Protein 4AMB (pdb70)

Nearest PDB structures (foldseek):
  4amb-assembly1_A  TM=1.003E+00  e=4.875E-70  Streptomyces nogalater
  4an4-assembly1_B  TM=9.978E-01  e=2.464E-61  Streptomyces nogalater
  4amg-assembly1_B  TM=9.739E-01  e=2.600E-61  Streptomyces nogalater
  4amg-assembly1_A  TM=9.719E-01  e=2.105E-59  Streptomyces nogalater
  3oti-assembly1_A  TM=8.736E-01  e=2.078E-33  Micromonospora echinospora

GO terms:
  GO:0042802 identical protein binding (F, IPI)

Solvent-accessible surface area: 31107 Å² total; per-residue (Å²): 94,16,61,0,0,0,0,0,7,14,23,67,46,44,0,32,22,0,2,11,0,0,11,0,0,63,2,38,11,29,28,14,19,0,0,1,2,39,66,8,165,10,0,19,95,0,8,5,21,0,33,49,10,7,99,83,57,88,33,69,146,34,69,112,139,130,172,166,62,169,54,128,37,51,43,130,94,2,84,33,38,4,75,8,2,34,50,2,1,72,4,0,1,160,12,0,126,66,12,186,7,57,0,0,0,9,2,14,11,8,5,0,0,33,0,0,0,3,34,46,104,25,11,7,0,29,1,8,28,4,8,37,20,15,62,58,47,11,38,68,55,3,64,182,37,0,50,153,18,12,127,151,53,62,13,137,21,120,22,100,16,94,15,75,0,21,8,12,0,81,34,0,37,63,72,10,73,138,100,72,91,21,123,82,17,54,62,2,46,21,12,21,24,28,20,24,22,64,10,42,145,48,3,66,69,63,108,89,89,80,4,0,0,0,9,11,14,72,121,58,1,112,95,36,1,0,52,71,4,47,47,0,9,86,75,0,72,103,6,106,0,29,0,0,0,4,17,22,37,6,80,64,84,99,46,26,171,28,36,116,22,14,104,56,33,97,126,5,5,8,24,12,0,3,66,23,13,59,0,0,0,1,52,6,18,16,32,17,1,0,2,0,1,20,28,8,7,1,0,0,5,16,41,126,60,115,177,71,45,6,149,86,3,0,89,46,28,27,0,6,14,48,10,129,21,65,78,4,6,10,142,34,0,96,113,1,12,92,53,58,40,11,90,106,3,1,94,149,5,85,106,41,5,53,126,12,39,14,0,11,90,3,0,49,108,0,38,88,74,56,219,36,13,60,0,0,0,0,1,7,14,22,58,58,42,0,34,21,0,2,11,0,0,10,0,0,65,3,40,10,28,28,15,20,0,0,0,1,46,61,14,161,9,0,18,71,0,11,5,21,0,33,50,8,7,100,86,60,88,32,70,153,38,67,115,147,136,160,142,62,153,61,129,36,51,45,114,98,3,82,28,37,4,73,8,2,35,46,2,2,76,3,0,1,156,11,0,134,68,11,187,6,55,0,0,0,9,1,14,10,7,6,0,0,34,0,0,0,3,38,50,101,26,14,7,0,30,1,7,22,5,9,49,19,15,64,55,46,11,37,70,64,4,66,191,37,0,48,162,18,10,138,156,52,60,14,146,27,116,18,90,17,94,16,73,0,19,6,11,0,81,33,0,38,65,67,7,65,139,99,55,92,21,122,81,17,54,62,4,45,19,10,18,22,35,17,15,10,63,8,43,144,48,2,64,65,66,109,85,86,79,5,0,0,1,7,2,17,74,114,40,0,95,119,59,8,1,51,76,1,42,46,0,6,86,74,0,68,100,8,111,0,30,0,0,0,15,13,22,40,7,84,74,81,88,21,60,151,45,30,115,23,16,104,52,33,95,125,10,4,21,22,13,0,3,66,22,12,58,0,0,0,0,17,14,14,18,32,15,3,0,1,0,2,20,27,6,8,1,0,0,2,6,54,35,92,105,120,137,32,29,10,124,81,4,0,89,47,29,27,0,5,14,45,10,127,23,64,78,4,6,7,136,25,0,109,113,1,14,92,54,55,40,10,94,106,3,1,94,146,3,100,105,42,5,53,127,13,38,15,0,12,90,2,0,48,97,0,36,79,74,24,94

Structure (mmCIF, N/CA/C/O backbone):
data_4AMB
#
_entry.id   4AMB
#
_cell.length_a   64.911
_cell.length_b   170.955
_cell.length_c   69.427
_cell.angle_alpha   90.00
_cell.angle_beta   90.00
_cell.angle_gamma   90.00
#
_symmetry.space_group_name_H-M   'P 21 21 2'
#
loop_
_entity.id
_entity.type
_entity.pdbx_description
1 polymer SNOGD
2 non-polymer "DEOXYURIDINE-5'-DIPHOSPHATE"
3 water water
#
loop_
_atom_site.group_PDB
_atom_site.id
_atom_site.type_symbol
_atom_site.label_atom_id
_atom_site.label_alt_id
_atom_site.label_comp_id
_atom_site.label_asym_id
_atom_site.label_entity_id
_atom_site.label_seq_id
_atom_site.pdbx_PDB_ins_code
_atom_site.Cartn_x
_atom_site.Cartn_y
_atom_site.Cartn_z
_atom_site.occupancy
_atom_site.B_iso_or_equiv
_atom_site.auth_seq_id
_atom_site.auth_comp_id
_atom_site.auth_asym_id
_atom_site.auth_atom_id
_atom_site.pdbx_PDB_model_num
ATOM 1 N N . SER A 1 22 ? -41.325 6.035 -9.017 1.00 32.75 12 SER A N 1
ATOM 2 C CA . SER A 1 22 ? -40.476 6.978 -8.256 1.00 31.71 12 SER A CA 1
ATOM 3 C C . SER A 1 22 ? -40.838 6.954 -6.783 1.00 32.09 12 SER A C 1
ATOM 4 O O . SER A 1 22 ? -42.000 7.033 -6.414 1.00 31.69 12 SER A O 1
ATOM 7 N N . MET A 1 23 ? -39.814 6.849 -5.955 1.00 31.76 13 MET A N 1
ATOM 8 C CA . MET A 1 23 ? -39.958 7.051 -4.515 1.00 32.00 13 MET A CA 1
ATOM 9 C C . MET A 1 23 ? -40.176 8.539 -4.249 1.00 30.86 13 MET A C 1
ATOM 10 O O . MET A 1 23 ? -39.616 9.395 -4.931 1.00 30.89 13 MET A O 1
ATOM 15 N N . ARG A 1 24 ? -40.967 8.827 -3.232 1.00 29.03 14 ARG A N 1
ATOM 16 C CA . ARG A 1 24 ? -41.255 10.217 -2.840 1.00 27.86 14 ARG A CA 1
ATOM 17 C C . ARG A 1 24 ? -40.783 10.584 -1.445 1.00 27.28 14 ARG A C 1
ATOM 18 O O . ARG A 1 24 ? -41.186 10.000 -0.442 1.00 27.45 14 ARG A O 1
ATOM 26 N N . ALA A 1 25 ? -39.937 11.601 -1.424 1.00 25.67 15 ALA A N 1
ATOM 27 C CA . ALA A 1 25 ? -39.311 12.100 -0.199 1.00 24.11 15 ALA A CA 1
ATOM 28 C C . ALA A 1 25 ? -39.756 13.509 0.204 1.00 23.06 15 ALA A C 1
ATOM 29 O O . ALA A 1 25 ? -39.509 14.491 -0.476 1.00 21.79 15 ALA A O 1
ATOM 31 N N . LEU A 1 26 ? -40.411 13.570 1.351 1.00 23.13 16 LEU A N 1
ATOM 32 C CA . LEU A 1 26 ? -40.853 14.838 1.936 1.00 22.91 16 LEU A CA 1
ATOM 33 C C . LEU A 1 26 ? -39.853 15.341 2.983 1.00 22.58 16 LEU A C 1
ATOM 34 O O . LEU A 1 26 ? -39.661 14.743 4.032 1.00 22.57 16 LEU A O 1
ATOM 39 N N . PHE A 1 27 ? -39.239 16.463 2.647 1.00 21.99 17 PHE A N 1
ATOM 40 C CA . PHE A 1 27 ? -38.257 17.161 3.505 1.00 21.86 17 PHE A CA 1
ATOM 41 C C . PHE A 1 27 ? -38.898 18.224 4.390 1.00 22.08 17 PHE A C 1
ATOM 42 O O . PHE A 1 27 ? -39.213 19.332 3.952 1.00 21.62 17 PHE A O 1
ATOM 50 N N . ILE A 1 28 ? -39.053 17.885 5.654 1.00 22.46 18 ILE A N 1
ATOM 51 C CA . ILE A 1 28 ? -39.667 18.818 6.605 1.00 23.16 18 ILE A CA 1
ATOM 52 C C . ILE A 1 28 ? -38.617 19.446 7.515 1.00 23.13 18 ILE A C 1
ATOM 53 O O . ILE A 1 28 ? -38.170 18.857 8.485 1.00 23.72 18 ILE A O 1
ATOM 58 N N . THR A 1 29 ? -38.272 20.679 7.189 1.00 23.41 19 THR A N 1
ATOM 59 C CA . THR A 1 29 ? -37.148 21.370 7.828 1.00 23.61 19 THR A CA 1
ATOM 60 C C . THR A 1 29 ? -37.524 22.588 8.648 1.00 23.91 19 THR A C 1
ATOM 61 O O . THR A 1 29 ? -38.583 23.187 8.484 1.00 23.62 19 THR A O 1
ATOM 65 N N . SER A 1 30 ? -36.604 22.916 9.549 1.00 24.78 20 SER A N 1
ATOM 66 C CA . SER A 1 30 ? -36.626 24.179 10.327 1.00 24.89 20 SER A CA 1
ATOM 67 C C . SER A 1 30 ? -36.588 25.368 9.377 1.00 25.18 20 SER A C 1
ATOM 68 O O . SER A 1 30 ? -35.996 25.298 8.307 1.00 24.50 20 SER A O 1
ATOM 71 N N . PRO A 1 31 ? -37.206 26.481 9.772 1.00 26.18 21 PRO A N 1
ATOM 72 C CA . PRO A 1 31 ? -37.335 27.585 8.837 1.00 25.40 21 PRO A CA 1
ATOM 73 C C . PRO A 1 31 ? -36.031 28.255 8.528 1.00 24.37 21 PRO A C 1
ATOM 74 O O . PRO A 1 31 ? -35.947 29.007 7.571 1.00 24.61 21 PRO A O 1
ATOM 78 N N . GLY A 1 32 ? -35.044 27.999 9.374 1.00 23.65 22 GLY A N 1
ATOM 79 C CA . GLY A 1 32 ? -33.705 28.636 9.266 1.00 22.86 22 GLY A CA 1
ATOM 80 C C . GLY A 1 32 ? -32.752 28.151 8.187 1.00 22.00 22 GLY A C 1
ATOM 81 O O . GLY A 1 32 ? -32.479 26.969 8.043 1.00 21.39 22 GLY A O 1
ATOM 82 N N . LEU A 1 33 ? -32.227 29.125 7.458 1.00 21.88 23 LEU A N 1
ATOM 83 C CA . LEU A 1 33 ? -31.270 28.913 6.331 1.00 22.12 23 LEU A CA 1
ATOM 84 C C . LEU A 1 33 ? -30.246 27.797 6.572 1.00 22.18 23 LEU A C 1
ATOM 85 O O . LEU A 1 33 ? -30.025 26.936 5.723 1.00 22.56 23 LEU A O 1
ATOM 90 N N . SER A 1 34 ? -29.633 27.835 7.743 1.00 22.26 24 SER A N 1
ATOM 91 C CA . SER A 1 34 ? -28.483 26.944 8.079 1.00 22.51 24 SER A CA 1
ATOM 92 C C . SER A 1 34 ? -28.890 25.498 8.355 1.00 22.81 24 SER A C 1
ATOM 93 O O . SER A 1 34 ? -28.067 24.581 8.370 1.00 23.26 24 SER A O 1
ATOM 96 N N . HIS A 1 35 ? -30.170 25.326 8.617 1.00 22.93 25 HIS A N 1
ATOM 97 C CA . HIS A 1 35 ? -30.758 23.986 8.823 1.00 22.88 25 HIS A CA 1
ATOM 98 C C . HIS A 1 35 ? -31.177 23.398 7.513 1.00 22.15 25 HIS A C 1
ATOM 99 O O . HIS A 1 35 ? -31.211 22.178 7.334 1.00 21.99 25 HIS A O 1
ATOM 106 N N . ILE A 1 36 ? -31.507 24.290 6.590 1.00 21.64 26 ILE A N 1
ATOM 107 C CA . ILE A 1 36 ? -31.988 23.898 5.241 1.00 21.79 26 ILE A CA 1
ATOM 108 C C . ILE A 1 36 ? -30.827 23.448 4.349 1.00 21.49 26 ILE A C 1
ATOM 109 O O . ILE A 1 36 ? -30.825 22.352 3.797 1.00 20.78 26 ILE A O 1
ATOM 114 N N . LEU A 1 37 ? -29.854 24.342 4.234 1.00 21.47 27 LEU A N 1
ATOM 115 C CA . LEU A 1 37 ? -28.680 24.197 3.302 1.00 21.31 27 LEU A CA 1
ATOM 116 C C . LEU A 1 37 ? -28.032 22.795 3.282 1.00 21.31 27 LEU A C 1
ATOM 117 O O . LEU A 1 37 ? -27.833 22.225 2.215 1.00 20.46 27 LEU A O 1
ATOM 122 N N . PRO A 1 38 ? -27.696 22.239 4.456 1.00 21.30 28 PRO A N 1
ATOM 123 C CA . PRO A 1 38 ? -27.016 20.943 4.466 1.00 21.31 28 PRO A CA 1
ATOM 124 C C . PRO A 1 38 ? -27.897 19.754 4.141 1.00 20.92 28 PRO A C 1
ATOM 125 O O . PRO A 1 38 ? -27.427 18.621 4.123 1.00 20.68 28 PRO A O 1
ATOM 129 N N . THR A 1 39 ? -29.171 20.017 3.905 1.00 20.88 29 THR A N 1
ATOM 130 C CA . THR A 1 39 ? -30.102 18.947 3.463 1.00 20.23 29 THR A CA 1
ATOM 131 C C . THR A 1 39 ? -30.154 18.826 1.949 1.00 19.64 29 THR A C 1
ATOM 132 O O . THR A 1 39 ? -30.579 17.817 1.394 1.00 19.68 29 THR A O 1
ATOM 136 N N . VAL A 1 40 ? -29.705 19.878 1.297 1.00 19.62 30 VAL A N 1
ATOM 137 C CA . VAL A 1 40 ? -29.781 19.977 -0.180 1.00 19.50 30 VAL A CA 1
ATOM 138 C C . VAL A 1 40 ? -29.039 18.840 -0.917 1.00 19.36 30 VAL A C 1
ATOM 139 O O . VAL A 1 40 ? -29.633 18.183 -1.751 1.00 19.40 30 VAL A O 1
ATOM 143 N N . PRO A 1 41 ? -27.758 18.597 -0.611 1.00 19.69 31 PRO A N 1
ATOM 144 C CA . PRO A 1 41 ? -27.044 17.470 -1.198 1.00 20.25 31 PRO A CA 1
ATOM 145 C C . PRO A 1 41 ? -27.835 16.191 -1.266 1.00 20.46 31 PRO A C 1
ATOM 146 O O . PRO A 1 41 ? -27.905 15.579 -2.324 1.00 20.20 31 PRO A O 1
ATOM 150 N N . LEU A 1 42 ? -28.420 15.810 -0.134 1.00 20.40 32 LEU A N 1
ATOM 151 C CA . LEU A 1 42 ? -29.298 14.608 -0.064 1.00 20.32 32 LEU A CA 1
ATOM 152 C C . LEU A 1 42 ? -30.494 14.661 -1.026 1.00 20.35 32 LEU A C 1
ATOM 153 O O . LEU A 1 42 ? -30.801 13.701 -1.724 1.00 20.85 32 LEU A O 1
ATOM 158 N N . ALA A 1 43 ? -31.169 15.794 -1.021 1.00 20.57 33 ALA A N 1
ATOM 159 C CA . ALA A 1 43 ? -32.396 16.009 -1.842 1.00 20.82 33 ALA A CA 1
ATOM 160 C C . ALA A 1 43 ? -32.038 15.916 -3.313 1.00 20.59 33 ALA A C 1
ATOM 161 O O . ALA A 1 43 ? -32.660 15.241 -4.134 1.00 20.29 33 ALA A O 1
ATOM 163 N N . GLN A 1 44 ? -30.992 16.659 -3.591 1.00 20.90 34 GLN A N 1
ATOM 164 C CA . GLN A 1 44 ? -30.320 16.727 -4.902 1.00 20.93 34 GLN A CA 1
ATOM 165 C C . GLN A 1 44 ? -29.935 15.317 -5.374 1.00 21.01 34 GLN A C 1
ATOM 166 O O . GLN A 1 44 ? -30.137 14.926 -6.513 1.00 21.38 34 GLN A O 1
ATOM 172 N N . ALA A 1 45 ? -29.380 14.567 -4.443 1.00 21.33 35 ALA A N 1
ATOM 173 C CA . ALA A 1 45 ? -28.917 13.192 -4.686 1.00 21.20 35 ALA A CA 1
ATOM 174 C C . ALA A 1 45 ? -30.068 12.282 -5.092 1.00 21.45 35 ALA A C 1
ATOM 175 O O . ALA A 1 45 ? -29.960 11.484 -6.013 1.00 22.74 35 ALA A O 1
ATOM 177 N N . LEU A 1 46 ? -31.169 12.416 -4.378 1.00 21.52 36 LEU A N 1
ATOM 178 C CA . LEU A 1 46 ? -32.387 11.635 -4.647 1.00 21.55 36 LEU A CA 1
ATOM 179 C C . LEU A 1 46 ? -32.967 11.946 -6.021 1.00 22.53 36 LEU A C 1
ATOM 180 O O . LEU A 1 46 ? -33.324 11.048 -6.782 1.00 22.91 36 LEU A O 1
ATOM 185 N N . ARG A 1 47 ? -33.052 13.230 -6.336 1.00 22.98 37 ARG A N 1
ATOM 186 C CA . ARG A 1 47 ? -33.548 13.643 -7.654 1.00 23.79 37 ARG A CA 1
ATOM 187 C C . ARG A 1 47 ? -32.671 13.014 -8.746 1.00 23.80 37 ARG A C 1
ATOM 188 O O . ARG A 1 47 ? -33.149 12.564 -9.777 1.00 24.13 37 ARG A O 1
ATOM 196 N N . ALA A 1 48 ? -31.383 12.949 -8.459 1.00 23.99 38 ALA A N 1
ATOM 197 C CA . ALA A 1 48 ? -30.355 12.401 -9.374 1.00 24.09 38 ALA A CA 1
ATOM 198 C C . ALA A 1 48 ? -30.539 10.905 -9.653 1.00 24.34 38 ALA A C 1
ATOM 199 O O . ALA A 1 48 ? -30.249 10.404 -10.748 1.00 23.81 38 ALA A O 1
ATOM 201 N N . LEU A 1 49 ? -31.025 10.215 -8.633 1.00 24.43 39 LEU A N 1
ATOM 202 C CA . LEU A 1 49 ? -31.451 8.789 -8.740 1.00 25.74 39 LEU A CA 1
ATOM 203 C C . LEU A 1 49 ? -32.788 8.580 -9.477 1.00 25.88 39 LEU A C 1
ATOM 204 O O . LEU A 1 49 ? -33.241 7.452 -9.670 1.00 25.86 39 LEU A O 1
ATOM 209 N N . GLY A 1 50 ? -33.421 9.679 -9.851 1.00 25.31 40 GLY A N 1
ATOM 210 C CA . GLY A 1 50 ? -34.696 9.628 -10.609 1.00 26.55 40 GLY A CA 1
ATOM 211 C C . GLY A 1 50 ? -35.950 9.608 -9.746 1.00 26.75 40 GLY A C 1
ATOM 212 O O . GLY A 1 50 ? -37.059 9.345 -10.215 1.00 26.32 40 GLY A O 1
ATOM 213 N N . HIS A 1 51 ? -35.742 9.910 -8.475 1.00 27.26 41 HIS A N 1
ATOM 214 C CA . HIS A 1 51 ? -36.825 10.014 -7.497 1.00 27.55 41 HIS A CA 1
ATOM 215 C C . HIS A 1 51 ? -37.318 11.421 -7.294 1.00 27.35 41 HIS A C 1
ATOM 216 O O . HIS A 1 51 ? -36.838 12.380 -7.891 1.00 27.13 41 HIS A O 1
ATOM 223 N N . GLU A 1 52 ? -38.332 11.525 -6.454 1.00 27.31 42 GLU A N 1
ATOM 224 C CA . GLU A 1 52 ? -39.011 12.801 -6.224 1.00 26.85 42 GLU A CA 1
ATOM 225 C C . GLU A 1 52 ? -38.847 13.371 -4.845 1.00 25.52 42 GLU A C 1
ATOM 226 O O . GLU A 1 52 ? -39.046 12.725 -3.815 1.00 24.65 42 GLU A O 1
ATOM 232 N N . VAL A 1 53 ? -38.512 14.641 -4.888 1.00 24.28 43 VAL A N 1
ATOM 233 C CA . VAL A 1 53 ? -38.184 15.398 -3.702 1.00 23.11 43 VAL A CA 1
ATOM 234 C C . VAL A 1 53 ? -39.063 16.624 -3.633 1.00 22.47 43 VAL A C 1
ATOM 235 O O . VAL A 1 53 ? -39.226 17.362 -4.596 1.00 22.25 43 VAL A O 1
ATOM 239 N N . ARG A 1 54 ? -39.647 16.792 -2.466 1.00 22.02 44 ARG A N 1
ATOM 240 C CA . ARG A 1 54 ? -40.382 18.005 -2.126 1.00 21.97 44 ARG A CA 1
ATOM 241 C C . ARG A 1 54 ? -40.112 18.456 -0.701 1.00 21.16 44 ARG A C 1
ATOM 242 O O . ARG A 1 54 ? -40.087 17.667 0.227 1.00 20.59 44 ARG A O 1
ATOM 250 N N . TYR A 1 55 ? -39.953 19.758 -0.560 1.00 20.79 45 TYR A N 1
ATOM 251 C CA . TYR A 1 55 ? -39.765 20.380 0.755 1.00 20.83 45 TYR A CA 1
ATOM 252 C C . TYR A 1 55 ? -41.072 20.900 1.313 1.00 20.83 45 TYR A C 1
ATOM 253 O O . TYR A 1 55 ? -41.972 21.295 0.594 1.00 20.73 45 TYR A O 1
ATOM 262 N N . ALA A 1 56 ? -41.113 20.904 2.629 1.00 21.19 46 ALA A N 1
ATOM 263 C CA . ALA A 1 56 ? -42.259 21.385 3.413 1.00 21.39 46 ALA A CA 1
ATOM 264 C C . ALA A 1 56 ? -41.767 22.171 4.613 1.00 22.53 46 ALA A C 1
ATOM 265 O O . ALA A 1 56 ? -41.477 21.614 5.682 1.00 23.70 46 ALA A O 1
ATOM 267 N N . THR A 1 57 ? -41.666 23.479 4.417 1.00 22.97 47 THR A N 1
ATOM 268 C CA . THR A 1 57 ? -41.060 24.372 5.420 1.00 23.09 47 THR A CA 1
ATOM 269 C C . THR A 1 57 ? -41.576 25.796 5.317 1.00 23.67 47 THR A C 1
ATOM 270 O O . THR A 1 57 ? -42.556 26.083 4.638 1.00 23.63 47 THR A O 1
ATOM 274 N N . GLY A 1 58 ? -40.908 26.674 6.040 1.00 24.15 48 GLY A N 1
ATOM 275 C CA . GLY A 1 58 ? -41.209 28.103 6.005 1.00 24.40 48 GLY A CA 1
ATOM 276 C C . GLY A 1 58 ? -39.954 28.926 6.187 1.00 24.99 48 GLY A C 1
ATOM 277 O O . GLY A 1 58 ? -38.840 28.419 6.079 1.00 24.97 48 GLY A O 1
ATOM 278 N N . GLY A 1 59 ? -40.144 30.208 6.462 1.00 25.12 49 GLY A N 1
ATOM 279 C CA . GLY A 1 59 ? -39.021 31.118 6.734 1.00 24.95 49 GLY A CA 1
ATOM 280 C C . GLY A 1 59 ? -38.059 31.308 5.575 1.00 24.18 49 GLY A C 1
ATOM 281 O O . GLY A 1 59 ? -38.322 32.061 4.646 1.00 24.70 49 GLY A O 1
ATOM 282 N N . ASP A 1 60 ? -36.942 30.597 5.626 1.00 23.50 50 ASP A N 1
ATOM 283 C CA . ASP A 1 60 ? -35.865 30.767 4.609 1.00 23.20 50 ASP A CA 1
ATOM 284 C C . ASP A 1 60 ? -36.017 29.776 3.455 1.00 22.91 50 ASP A C 1
ATOM 285 O O . ASP A 1 60 ? -35.065 29.326 2.811 1.00 23.11 50 ASP A O 1
ATOM 290 N N . ILE A 1 61 ? -37.280 29.510 3.203 1.00 22.74 51 ILE A N 1
ATOM 291 C CA . ILE A 1 61 ? -37.773 28.516 2.229 1.00 22.22 51 ILE A CA 1
ATOM 292 C C . ILE A 1 61 ? -37.251 28.734 0.818 1.00 21.77 51 ILE A C 1
ATOM 293 O O . ILE A 1 61 ? -37.031 27.796 0.072 1.00 21.81 51 ILE A O 1
ATOM 298 N N . ARG A 1 62 ? -37.062 29.995 0.478 1.00 21.99 52 ARG A N 1
ATOM 299 C CA . ARG A 1 62 ? -36.647 30.412 -0.871 1.00 21.51 52 ARG A CA 1
ATOM 300 C C . ARG A 1 62 ? -35.307 29.828 -1.269 1.00 21.86 52 ARG A C 1
ATOM 301 O O . ARG A 1 62 ? -34.966 29.757 -2.452 1.00 21.95 52 ARG A O 1
ATOM 309 N N . ALA A 1 63 ? -34.539 29.456 -0.252 1.00 21.90 53 ALA A N 1
ATOM 310 C CA . ALA A 1 63 ? -33.215 28.810 -0.437 1.00 21.29 53 ALA A CA 1
ATOM 311 C C . ALA A 1 63 ? -33.365 27.446 -1.098 1.00 21.11 53 ALA A C 1
ATOM 312 O O . ALA A 1 63 ? -32.463 26.960 -1.788 1.00 21.73 53 ALA A O 1
ATOM 314 N N . VAL A 1 64 ? -34.516 26.837 -0.860 1.00 20.31 54 VAL A N 1
ATOM 315 C CA . VAL A 1 64 ? -34.849 25.538 -1.470 1.00 20.17 54 VAL A CA 1
ATOM 316 C C . VAL A 1 64 ? -35.025 25.733 -2.968 1.00 19.95 54 VAL A C 1
ATOM 317 O O . VAL A 1 64 ? -34.526 24.965 -3.789 1.00 19.49 54 VAL A O 1
ATOM 321 N N . ALA A 1 65 ? -35.773 26.774 -3.301 1.00 20.28 55 ALA A N 1
ATOM 322 C CA . ALA A 1 65 ? -36.065 27.130 -4.715 1.00 20.20 55 ALA A CA 1
ATOM 323 C C . ALA A 1 65 ? -34.785 27.473 -5.471 1.00 20.26 55 ALA A C 1
ATOM 324 O O . ALA A 1 65 ? -34.612 27.127 -6.645 1.00 19.80 55 ALA A O 1
ATOM 326 N N . GLU A 1 66 ? -33.879 28.128 -4.755 1.00 20.29 56 GLU A N 1
ATOM 327 C CA . GLU A 1 66 ? -32.604 28.607 -5.341 1.00 20.49 56 GLU A CA 1
ATOM 328 C C . GLU A 1 66 ? -31.597 27.475 -5.516 1.00 19.75 56 GLU A C 1
ATOM 329 O O . GLU A 1 66 ? -30.528 27.655 -6.084 1.00 19.44 56 GLU A O 1
ATOM 335 N N . ALA A 1 67 ? -31.978 26.312 -5.017 1.00 19.42 57 ALA A N 1
ATOM 336 C CA . ALA A 1 67 ? -31.166 25.085 -5.093 1.00 19.21 57 ALA A CA 1
ATOM 337 C C . ALA A 1 67 ? -31.645 24.135 -6.164 1.00 19.26 57 ALA A C 1
ATOM 338 O O . ALA A 1 67 ? -31.227 22.967 -6.219 1.00 19.05 57 ALA A O 1
ATOM 340 N N . GLY A 1 68 ? -32.573 24.640 -6.971 1.00 19.61 58 GLY A N 1
ATOM 341 C CA . GLY A 1 68 ? -33.223 23.857 -8.051 1.00 19.57 58 GLY A CA 1
ATOM 342 C C . GLY A 1 68 ? -34.289 22.857 -7.612 1.00 19.35 58 GLY A C 1
ATOM 343 O O . GLY A 1 68 ? -34.669 21.963 -8.360 1.00 19.43 58 GLY A O 1
ATOM 344 N N . LEU A 1 69 ? -34.766 23.023 -6.391 1.00 19.35 59 LEU A N 1
ATOM 345 C CA . LEU A 1 69 ? -35.803 22.126 -5.822 1.00 19.94 59 LEU A CA 1
ATOM 346 C C . LEU A 1 69 ? -37.146 22.817 -5.570 1.00 20.17 59 LEU A C 1
ATOM 347 O O . LEU A 1 69 ? -37.273 24.048 -5.622 1.00 19.43 59 LEU A O 1
ATOM 352 N N . CYS A 1 70 ? -38.135 21.982 -5.269 1.00 20.53 60 CYS A N 1
ATOM 353 C CA . CYS A 1 70 ? -39.518 22.451 -4.993 1.00 20.65 60 CYS A CA 1
ATOM 354 C C . CYS A 1 70 ? -39.945 22.389 -3.541 1.00 20.50 60 CYS A C 1
ATOM 355 O O . CYS A 1 70 ? -39.745 21.403 -2.834 1.00 20.12 60 CYS A O 1
ATOM 358 N N . ALA A 1 71 ? -40.580 23.473 -3.141 1.00 20.48 61 ALA A N 1
ATOM 359 C CA . ALA A 1 71 ? -41.006 23.662 -1.757 1.00 20.91 61 ALA A CA 1
ATOM 360 C C . ALA A 1 71 ? -42.431 24.152 -1.588 1.00 20.67 61 ALA A C 1
ATOM 361 O O . ALA A 1 71 ? -42.928 24.959 -2.357 1.00 20.73 61 ALA A O 1
ATOM 363 N N . VAL A 1 72 ? -43.055 23.671 -0.526 1.00 21.14 62 VAL A N 1
ATOM 364 C CA . VAL A 1 72 ? -44.365 24.179 -0.096 1.00 21.71 62 VAL A CA 1
ATOM 365 C C . VAL A 1 72 ? -44.271 24.960 1.218 1.00 22.05 62 VAL A C 1
ATOM 366 O O . VAL A 1 72 ? -43.816 24.443 2.238 1.00 22.28 62 VAL A O 1
ATOM 370 N N . ASP A 1 73 ? -44.724 26.209 1.166 1.00 22.45 63 ASP A N 1
ATOM 371 C CA . ASP A 1 73 ? -44.788 27.083 2.365 1.00 23.34 63 ASP A CA 1
ATOM 372 C C . ASP A 1 73 ? -45.894 26.613 3.318 1.00 23.94 63 ASP A C 1
ATOM 373 O O . ASP A 1 73 ? -47.087 26.815 3.065 1.00 23.77 63 ASP A O 1
ATOM 378 N N . VAL A 1 74 ? -45.469 26.008 4.422 1.00 23.95 64 VAL A N 1
ATOM 379 C CA . VAL A 1 74 ? -46.410 25.446 5.435 1.00 24.77 64 VAL A CA 1
ATOM 380 C C . VAL A 1 74 ? -46.868 26.471 6.480 1.00 25.35 64 VAL A C 1
ATOM 381 O O . VAL A 1 74 ? -47.695 26.173 7.344 1.00 25.76 64 VAL A O 1
ATOM 385 N N . SER A 1 75 ? -46.330 27.675 6.386 1.00 24.97 65 SER A N 1
ATOM 386 C CA . SER A 1 75 ? -46.625 28.731 7.372 1.00 25.48 65 SER A CA 1
ATOM 387 C C . SER A 1 75 ? -46.588 30.160 6.828 1.00 26.01 65 SER A C 1
ATOM 388 O O . SER A 1 75 ? -45.862 31.016 7.341 1.00 26.12 65 SER A O 1
ATOM 391 N N . PRO A 1 76 ? -47.410 30.441 5.819 1.00 26.76 66 PRO A N 1
ATOM 392 C CA . PRO A 1 76 ? -47.325 31.729 5.164 1.00 27.65 66 PRO A CA 1
ATOM 393 C C . PRO A 1 76 ? -47.818 32.851 6.041 1.00 28.38 66 PRO A C 1
ATOM 394 O O . PRO A 1 76 ? -48.853 32.753 6.685 1.00 28.79 66 PRO A O 1
ATOM 398 N N . GLY A 1 77 ? -47.024 33.901 6.061 1.00 29.70 67 GLY A N 1
ATOM 399 C CA . GLY A 1 77 ? -47.338 35.136 6.798 1.00 30.83 67 GLY A CA 1
ATOM 400 C C . GLY A 1 77 ? -46.802 35.136 8.214 1.00 32.53 67 GLY A C 1
ATOM 401 O O . GLY A 1 77 ? -46.640 36.190 8.848 1.00 33.92 67 GLY A O 1
ATOM 402 N N . VAL A 1 78 ? -46.518 33.938 8.699 1.00 32.95 68 VAL A N 1
ATOM 403 C CA . VAL A 1 78 ? -46.066 33.759 10.091 1.00 33.87 68 VAL A CA 1
ATOM 404 C C . VAL A 1 78 ? -44.754 34.494 10.379 1.00 35.18 68 VAL A C 1
ATOM 405 O O . VAL A 1 78 ? -43.764 34.352 9.667 1.00 34.38 68 VAL A O 1
ATOM 409 N N . ASN A 1 79 ? -44.803 35.303 11.431 1.00 38.69 69 ASN A N 1
ATOM 410 C CA . ASN A 1 79 ? -43.624 36.053 11.949 1.00 41.69 69 ASN A CA 1
ATOM 411 C C . ASN A 1 79 ? -42.861 35.244 12.987 1.00 42.41 69 ASN A C 1
ATOM 412 O O . ASN A 1 79 ? -43.241 35.176 14.165 1.00 44.43 69 ASN A O 1
ATOM 417 N N . TYR A 1 80 ? -41.762 34.667 12.522 1.00 41.66 70 TYR A N 1
ATOM 418 C CA . TYR A 1 80 ? -40.983 33.680 13.310 1.00 41.41 70 TYR A CA 1
ATOM 419 C C . TYR A 1 80 ? -40.292 34.272 14.522 1.00 43.68 70 TYR A C 1
ATOM 420 O O . TYR A 1 80 ? -40.191 33.647 15.569 1.00 44.60 70 TYR A O 1
ATOM 429 N N . ALA A 1 81 ? -39.828 35.496 14.345 1.00 46.42 71 ALA A N 1
ATOM 430 C CA . ALA A 1 81 ? -39.065 36.229 15.382 1.00 48.15 71 ALA A CA 1
ATOM 431 C C . ALA A 1 81 ? -39.848 36.320 16.681 1.00 50.11 71 ALA A C 1
ATOM 432 O O . ALA A 1 81 ? -39.329 36.132 17.781 1.00 51.52 71 ALA A O 1
ATOM 434 N N . LYS A 1 82 ? -41.119 36.631 16.505 1.00 49.84 72 LYS A N 1
ATOM 435 C CA . LYS A 1 82 ? -42.071 36.793 17.622 1.00 50.59 72 LYS A CA 1
ATOM 436 C C . LYS A 1 82 ? -42.308 35.450 18.277 1.00 51.33 72 LYS A C 1
ATOM 437 O O . LYS A 1 82 ? -42.529 35.325 19.481 1.00 52.42 72 LYS A O 1
ATOM 443 N N . LEU A 1 83 ? -42.274 34.450 17.420 1.00 50.64 73 LEU A N 1
ATOM 444 C CA . LEU A 1 83 ? -42.487 33.049 17.807 1.00 49.67 73 LEU A CA 1
ATOM 445 C C . LEU A 1 83 ? -41.369 32.470 18.652 1.00 52.01 73 LEU A C 1
ATOM 446 O O . LEU A 1 83 ? -41.620 31.745 19.611 1.00 53.40 73 LEU A O 1
ATOM 451 N N . PHE A 1 84 ? -40.137 32.767 18.252 1.00 52.54 74 PHE A N 1
ATOM 452 C CA . PHE A 1 84 ? -38.917 32.278 18.971 1.00 52.26 74 PHE A CA 1
ATOM 453 C C . PHE A 1 84 ? -38.826 32.892 20.360 1.00 53.85 74 PHE A C 1
ATOM 454 O O . PHE A 1 84 ? -38.610 32.207 21.359 1.00 54.08 74 PHE A O 1
ATOM 462 N N . VAL A 1 85 ? -38.975 34.206 20.378 1.00 55.69 75 VAL A N 1
ATOM 463 C CA . VAL A 1 85 ? -38.996 35.002 21.623 1.00 56.30 75 VAL A CA 1
ATOM 464 C C . VAL A 1 85 ? -40.399 35.605 21.833 1.00 58.09 75 VAL A C 1
ATOM 465 O O . VAL A 1 85 ? -40.830 36.420 21.020 1.00 58.84 75 VAL A O 1
ATOM 469 N N . PRO A 1 86 ? -41.120 35.223 22.912 1.00 58.93 76 PRO A N 1
ATOM 470 C CA . PRO A 1 86 ? -42.471 35.740 22.981 1.00 59.20 76 PRO A CA 1
ATOM 471 C C . PRO A 1 86 ? -42.551 36.977 23.865 1.00 59.98 76 PRO A C 1
ATOM 472 O O . PRO A 1 86 ? -42.002 38.019 23.511 1.00 62.11 76 PRO A O 1
ATOM 476 N N . PRO A 1 94 ? -33.899 34.065 37.610 1.00 76.16 84 PRO A N 1
ATOM 477 C CA . PRO A 1 94 ? -33.236 32.860 37.143 1.00 74.90 84 PRO A CA 1
ATOM 478 C C . PRO A 1 94 ? -32.377 32.207 38.216 1.00 75.00 84 PRO A C 1
ATOM 479 O O . PRO A 1 94 ? -32.103 31.007 38.174 1.00 72.55 84 PRO A O 1
ATOM 483 N N . MET A 1 95 ? -31.944 33.021 39.163 1.00 74.38 85 MET A N 1
ATOM 484 C CA . MET A 1 95 ? -31.213 32.529 40.341 1.00 72.49 85 MET A CA 1
ATOM 485 C C . MET A 1 95 ? -32.033 31.461 41.042 1.00 72.02 85 MET A C 1
ATOM 486 O O . MET A 1 95 ? -31.515 30.527 41.643 1.00 71.38 85 MET A O 1
ATOM 491 N N . HIS A 1 96 ? -33.333 31.621 40.946 1.00 73.47 86 HIS A N 1
ATOM 492 C CA . HIS A 1 96 ? -34.268 30.761 41.687 1.00 75.86 86 HIS A CA 1
ATOM 493 C C . HIS A 1 96 ? -35.036 29.820 40.809 1.00 76.26 86 HIS A C 1
ATOM 494 O O . HIS A 1 96 ? -35.528 28.778 41.256 1.00 74.21 86 HIS A O 1
ATOM 501 N N . SER A 1 97 ? -35.108 30.200 39.544 1.00 77.24 87 SER A N 1
ATOM 502 C CA . SER A 1 97 ? -35.936 29.512 38.556 1.00 78.30 87 SER A CA 1
ATOM 503 C C . SER A 1 97 ? -35.446 28.109 38.195 1.00 79.23 87 SER A C 1
ATOM 504 O O . SER A 1 97 ? -34.271 27.866 37.940 1.00 77.52 87 SER A O 1
ATOM 507 N N . GLU A 1 98 ? -36.392 27.184 38.201 1.00 80.19 88 GLU A N 1
ATOM 508 C CA . GLU A 1 98 ? -36.134 25.815 37.739 1.00 79.89 88 GLU A CA 1
ATOM 509 C C . GLU A 1 98 ? -36.278 25.802 36.224 1.00 80.81 88 GLU A C 1
ATOM 510 O O . GLU A 1 98 ? -36.600 26.821 35.598 1.00 79.91 88 GLU A O 1
ATOM 516 N N . GLY A 1 99 ? -36.039 24.628 35.655 1.00 80.59 89 GLY A N 1
ATOM 517 C CA . GLY A 1 99 ? -36.206 24.400 34.209 1.00 78.02 89 GLY A CA 1
ATOM 518 C C . GLY A 1 99 ? -35.294 25.245 33.350 1.00 75.35 89 GLY A C 1
ATOM 519 O O . GLY A 1 99 ? -35.637 25.603 32.223 1.00 71.91 89 GLY A O 1
ATOM 520 N N . LEU A 1 100 ? -34.135 25.562 33.918 1.00 75.44 90 LEU A N 1
ATOM 521 C CA . LEU A 1 100 ? -33.021 26.189 33.179 1.00 73.54 90 LEU A CA 1
ATOM 522 C C . LEU A 1 100 ? -32.198 25.087 32.510 1.00 70.26 90 LEU A C 1
ATOM 523 O O . LEU A 1 100 ? -31.045 24.803 32.861 1.00 71.95 90 LEU A O 1
ATOM 528 N N . GLY A 1 101 ? -32.842 24.478 31.528 1.00 65.48 91 GLY A N 1
ATOM 529 C CA . GLY A 1 101 ? -32.312 23.301 30.825 1.00 62.20 91 GLY A CA 1
ATOM 530 C C . GLY A 1 101 ? -32.772 23.106 29.395 1.00 58.31 91 GLY A C 1
ATOM 531 O O . GLY A 1 101 ? -33.212 24.037 28.729 1.00 56.45 91 GLY A O 1
ATOM 532 N N . GLU A 1 102 ? -32.649 21.867 28.934 1.00 56.98 92 GLU A N 1
ATOM 533 C CA . GLU A 1 102 ? -33.089 21.478 27.571 1.00 55.96 92 GLU A CA 1
ATOM 534 C C . GLU A 1 102 ? -34.575 21.760 27.388 1.00 52.95 92 GLU A C 1
ATOM 535 O O . GLU A 1 102 ? -35.033 22.133 26.310 1.00 52.03 92 GLU A O 1
ATOM 541 N N . GLY A 1 103 ? -35.308 21.588 28.477 1.00 50.22 93 GLY A N 1
ATOM 542 C CA . GLY A 1 103 ? -36.766 21.802 28.509 1.00 48.44 93 GLY A CA 1
ATOM 543 C C . GLY A 1 103 ? -37.222 23.156 27.992 1.00 47.33 93 GLY A C 1
ATOM 544 O O . GLY A 1 103 ? -38.295 23.291 27.412 1.00 48.68 93 GLY A O 1
ATOM 545 N N . PHE A 1 104 ? -36.395 24.158 28.232 1.00 45.78 94 PHE A N 1
ATOM 546 C CA . PHE A 1 104 ? -36.685 25.549 27.811 1.00 45.41 94 PHE A CA 1
ATOM 547 C C . PHE A 1 104 ? -36.645 25.657 26.284 1.00 44.70 94 PHE A C 1
ATOM 548 O O . PHE A 1 104 ? -37.525 26.225 25.634 1.00 43.55 94 PHE A O 1
ATOM 556 N N . PHE A 1 105 ? -35.584 25.084 25.745 1.00 44.25 95 PHE A N 1
ATOM 557 C CA . PHE A 1 105 ? -35.327 25.054 24.285 1.00 43.07 95 PHE A CA 1
ATOM 558 C C . PHE A 1 105 ? -36.255 24.097 23.522 1.00 41.98 95 PHE A C 1
ATOM 559 O O . PHE A 1 105 ? -36.664 24.364 22.398 1.00 39.17 95 PHE A O 1
ATOM 567 N N . ALA A 1 106 ? -36.583 22.986 24.164 1.00 42.62 96 ALA A N 1
ATOM 568 C CA . ALA A 1 106 ? -37.544 22.008 23.612 1.00 41.97 96 ALA A CA 1
ATOM 569 C C . ALA A 1 106 ? -38.890 22.683 23.430 1.00 41.52 96 ALA A C 1
ATOM 570 O O . ALA A 1 106 ? -39.532 22.582 22.392 1.00 41.73 96 ALA A O 1
ATOM 572 N N . GLU A 1 107 ? -39.285 23.389 24.475 1.00 41.54 97 GLU A N 1
ATOM 573 C CA . GLU A 1 107 ? -40.538 24.171 24.489 1.00 41.98 97 GLU A CA 1
ATOM 574 C C . GLU A 1 107 ? -40.556 25.205 23.366 1.00 40.94 97 GLU A C 1
ATOM 575 O O . GLU A 1 107 ? -41.539 25.382 22.651 1.00 39.44 97 GLU A O 1
ATOM 581 N N . MET A 1 108 ? -39.432 25.888 23.256 1.00 41.45 98 MET A N 1
ATOM 582 C CA . MET A 1 108 ? -39.213 26.957 22.239 1.00 41.37 98 MET A CA 1
ATOM 583 C C . MET A 1 108 ? -39.318 26.413 20.804 1.00 39.79 98 MET A C 1
ATOM 584 O O . MET A 1 108 ? -39.946 27.006 19.928 1.00 38.06 98 MET A O 1
ATOM 589 N N . PHE A 1 109 ? -38.688 25.266 20.603 1.00 38.76 99 PHE A N 1
ATOM 590 C CA . PHE A 1 109 ? -38.657 24.569 19.284 1.00 37.68 99 PHE A CA 1
ATOM 591 C C . PHE A 1 109 ? -40.017 23.970 18.920 1.00 37.29 99 PHE A C 1
ATOM 592 O O . PHE A 1 109 ? -40.355 23.790 17.750 1.00 37.78 99 PHE A O 1
ATOM 600 N N . ALA A 1 110 ? -40.772 23.652 19.958 1.00 36.57 100 ALA A N 1
ATOM 601 C CA . ALA A 1 110 ? -42.143 23.116 19.835 1.00 35.83 100 ALA A CA 1
ATOM 602 C C . ALA A 1 110 ? -43.115 24.174 19.324 1.00 35.22 100 ALA A C 1
ATOM 603 O O . ALA A 1 110 ? -43.965 23.912 18.487 1.00 34.62 100 ALA A O 1
ATOM 605 N N . ARG A 1 111 ? -42.958 25.376 19.853 1.00 36.69 101 ARG A N 1
ATOM 606 C CA . ARG A 1 111 ? -43.784 26.558 19.461 1.00 37.29 101 ARG A CA 1
ATOM 607 C C . ARG A 1 111 ? -43.540 26.919 18.001 1.00 36.39 101 ARG A C 1
ATOM 608 O O . ARG A 1 111 ? -44.432 27.350 17.276 1.00 35.08 101 ARG A O 1
ATOM 616 N N . VAL A 1 112 ? -42.285 26.767 17.611 1.00 35.96 102 VAL A N 1
ATOM 617 C CA . VAL A 1 112 ? -41.832 27.105 16.251 1.00 34.74 102 VAL A CA 1
ATOM 618 C C . VAL A 1 112 ? -42.271 26.011 15.274 1.00 33.64 102 VAL A C 1
ATOM 619 O O . VAL A 1 112 ? -42.673 26.284 14.144 1.00 34.08 102 VAL A O 1
ATOM 623 N N . SER A 1 113 ? -42.178 24.771 15.729 1.00 31.67 103 SER A N 1
ATOM 624 C CA . SER A 1 113 ? -42.616 23.614 14.923 1.00 31.62 103 SER A CA 1
ATOM 625 C C . SER A 1 113 ? -44.132 23.625 14.739 1.00 31.75 103 SER A C 1
ATOM 626 O O . SER A 1 113 ? -44.662 23.317 13.673 1.00 31.73 103 SER A O 1
ATOM 629 N N . ALA A 1 114 ? -44.803 23.987 15.822 1.00 32.21 104 ALA A N 1
ATOM 630 C CA . ALA A 1 114 ? -46.287 23.998 15.922 1.00 31.78 104 ALA A CA 1
ATOM 631 C C . ALA A 1 114 ? -46.953 24.594 14.688 1.00 30.79 104 ALA A C 1
ATOM 632 O O . ALA A 1 114 ? -47.871 24.008 14.107 1.00 30.25 104 ALA A O 1
ATOM 634 N N . VAL A 1 115 ? -46.433 25.750 14.293 1.00 29.83 105 VAL A N 1
ATOM 635 C CA . VAL A 1 115 ? -46.951 26.534 13.140 1.00 29.55 105 VAL A CA 1
ATOM 636 C C . VAL A 1 115 ? -46.696 25.906 11.758 1.00 29.10 105 VAL A C 1
ATOM 637 O O . VAL A 1 115 ? -47.108 26.445 10.738 1.00 28.04 105 VAL A O 1
ATOM 641 N N . ALA A 1 116 ? -46.018 24.767 11.750 1.00 28.73 106 ALA A N 1
ATOM 642 C CA . ALA A 1 116 ? -45.750 23.989 10.518 1.00 28.39 106 ALA A CA 1
ATOM 643 C C . ALA A 1 116 ? -46.600 22.710 10.404 1.00 28.81 106 ALA A C 1
ATOM 644 O O . ALA A 1 116 ? -46.753 22.125 9.328 1.00 27.82 106 ALA A O 1
ATOM 646 N N . VAL A 1 117 ? -47.157 22.296 11.529 1.00 29.14 107 VAL A N 1
ATOM 647 C CA . VAL A 1 117 ? -47.814 20.970 11.633 1.00 30.08 107 VAL A CA 1
ATOM 648 C C . VAL A 1 117 ? -48.942 20.755 10.611 1.00 30.11 107 VAL A C 1
ATOM 649 O O . VAL A 1 117 ? -48.919 19.821 9.801 1.00 29.34 107 VAL A O 1
ATOM 653 N N . ASP A 1 118 ? -49.916 21.652 10.668 1.00 30.13 108 ASP A N 1
ATOM 654 C CA . ASP A 1 118 ? -51.123 21.584 9.803 1.00 30.33 108 ASP A CA 1
ATOM 655 C C . ASP A 1 118 ? -50.736 21.523 8.328 1.00 29.48 108 ASP A C 1
ATOM 656 O O . ASP A 1 118 ? -51.325 20.801 7.525 1.00 29.53 108 ASP A O 1
ATOM 661 N N . GLY A 1 119 ? -49.737 22.320 7.998 1.00 28.82 109 GLY A N 1
ATOM 662 C CA . GLY A 1 119 ? -49.275 22.485 6.608 1.00 28.51 109 GLY A CA 1
ATOM 663 C C . GLY A 1 119 ? -48.569 21.236 6.115 1.00 27.83 109 GLY A C 1
ATOM 664 O O . GLY A 1 119 ? -48.854 20.690 5.047 1.00 27.30 109 GLY A O 1
ATOM 665 N N . ALA A 1 120 ? -47.656 20.786 6.957 1.00 27.32 110 ALA A N 1
ATOM 666 C CA . ALA A 1 120 ? -46.863 19.579 6.718 1.00 27.13 110 ALA A CA 1
ATOM 667 C C . ALA A 1 120 ? -47.773 18.395 6.471 1.00 26.79 110 ALA A C 1
ATOM 668 O O . ALA A 1 120 ? -47.504 17.558 5.623 1.00 26.79 110 ALA A O 1
ATOM 670 N N . LEU A 1 121 ? -48.857 18.358 7.234 1.00 27.58 111 LEU A N 1
ATOM 671 C CA . LEU A 1 121 ? -49.827 17.227 7.199 1.00 27.57 111 LEU A CA 1
ATOM 672 C C . LEU A 1 121 ? -50.659 17.195 5.924 1.00 27.61 111 LEU A C 1
ATOM 673 O O . LEU A 1 121 ? -50.840 16.145 5.307 1.00 27.68 111 LEU A O 1
ATOM 6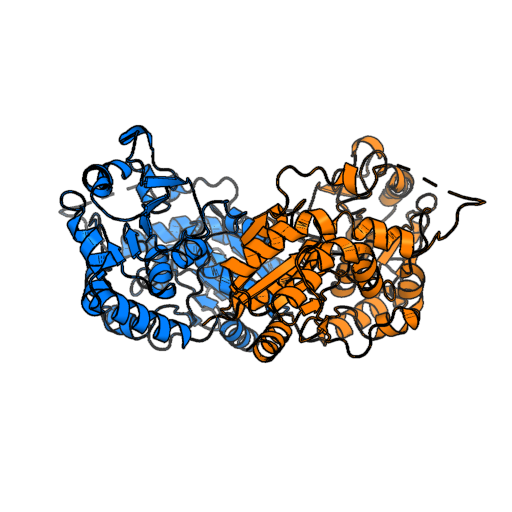78 N N . ARG A 1 122 ? -51.182 18.356 5.562 1.00 27.41 112 ARG A N 1
ATOM 679 C CA . ARG A 1 122 ? -51.951 18.517 4.302 1.00 27.73 112 ARG A CA 1
ATOM 680 C C . ARG A 1 122 ? -51.128 18.106 3.084 1.00 27.70 112 ARG A C 1
ATOM 681 O O . ARG A 1 122 ? -51.597 17.400 2.186 1.00 28.00 112 ARG A O 1
ATOM 689 N N . THR A 1 123 ? -49.882 18.557 3.088 1.00 27.33 113 THR A N 1
ATOM 690 C CA . THR A 1 123 ? -48.926 18.270 1.996 1.00 26.05 113 THR A CA 1
ATOM 691 C C . THR A 1 123 ? -48.618 16.789 1.886 1.00 25.99 113 THR A C 1
ATOM 692 O O . THR A 1 123 ? -48.643 16.201 0.804 1.00 26.51 113 THR A O 1
ATOM 696 N N . ALA A 1 124 ? -48.316 16.203 3.029 1.00 25.57 114 ALA A N 1
ATOM 697 C CA . ALA A 1 124 ? -48.050 14.759 3.132 1.00 26.18 114 ALA A CA 1
ATOM 698 C C . ALA A 1 124 ? -49.247 13.921 2.659 1.00 26.66 114 ALA A C 1
ATOM 699 O O . ALA A 1 124 ? -49.098 12.904 1.994 1.00 26.56 114 ALA A O 1
ATOM 701 N N . ARG A 1 125 ? -50.441 14.381 2.990 1.00 27.08 115 ARG A N 1
ATOM 702 C CA . ARG A 1 125 ? -51.672 13.636 2.641 1.00 28.00 115 ARG A CA 1
ATOM 703 C C . ARG A 1 125 ? -51.957 13.686 1.145 1.00 28.35 115 ARG A C 1
ATOM 704 O O . ARG A 1 125 ? -52.295 12.672 0.528 1.00 28.11 115 ARG A O 1
ATOM 712 N N . SER A 1 126 ? -51.789 14.871 0.574 1.00 27.44 116 SER A N 1
ATOM 713 C CA . SER A 1 126 ? -52.059 15.068 -0.866 1.00 27.58 116 SER A CA 1
ATOM 714 C C . SER A 1 126 ? -50.936 14.540 -1.743 1.00 28.03 116 SER A C 1
ATOM 715 O O . SER A 1 126 ? -51.165 13.899 -2.767 1.00 29.32 116 SER A O 1
ATOM 718 N N . TRP A 1 127 ? -49.721 14.832 -1.320 1.00 28.04 117 TRP A N 1
ATOM 719 C CA . TRP A 1 127 ? -48.501 14.466 -2.083 1.00 27.42 117 TRP A CA 1
ATOM 720 C C . TRP A 1 127 ? -48.056 13.046 -1.875 1.00 28.07 117 TRP A C 1
ATOM 721 O O . TRP A 1 127 ? -47.431 12.438 -2.739 1.00 28.58 117 TRP A O 1
ATOM 732 N N . ARG A 1 128 ? -48.367 12.523 -0.700 1.00 28.61 118 ARG A N 1
ATOM 733 C CA . ARG A 1 128 ? -48.172 11.083 -0.375 1.00 29.53 118 ARG A CA 1
ATOM 734 C C . ARG A 1 128 ? -46.726 10.596 -0.419 1.00 28.68 118 ARG A C 1
ATOM 735 O O . ARG A 1 128 ? -46.374 9.772 -1.263 1.00 28.74 118 ARG A O 1
ATOM 743 N N . PRO A 1 129 ? -45.884 11.071 0.504 1.00 27.97 119 PRO A N 1
ATOM 744 C CA . PRO A 1 129 ? -44.519 10.591 0.462 1.00 28.04 119 PRO A CA 1
ATOM 745 C C . PRO A 1 129 ? -44.362 9.206 1.018 1.00 27.92 119 PRO A C 1
ATOM 746 O O . PRO A 1 129 ? -45.225 8.720 1.724 1.00 28.26 119 PRO A O 1
ATOM 750 N N . ASP A 1 130 ? -43.247 8.598 0.656 1.00 28.00 120 ASP A N 1
ATOM 751 C CA . ASP A 1 130 ? -42.829 7.267 1.173 1.00 28.65 120 ASP A CA 1
ATOM 752 C C . ASP A 1 130 ? -41.874 7.389 2.353 1.00 28.30 120 ASP A C 1
ATOM 753 O O . ASP A 1 130 ? -41.629 6.445 3.096 1.00 28.19 120 ASP A O 1
ATOM 758 N N . LEU A 1 131 ? -41.332 8.581 2.489 1.00 27.97 121 LEU A N 1
ATOM 759 C CA . LEU A 1 131 ? -40.211 8.831 3.395 1.00 28.05 121 LEU A CA 1
ATOM 760 C C . LEU A 1 131 ? -40.176 10.288 3.826 1.00 26.93 121 LEU A C 1
ATOM 761 O O . LEU A 1 131 ? -40.271 11.198 3.014 1.00 25.69 121 LEU A O 1
ATOM 766 N N . VAL A 1 132 ? -40.059 10.475 5.127 1.00 26.58 122 VAL A N 1
ATOM 767 C CA . VAL A 1 132 ? -39.893 11.815 5.710 1.00 26.45 122 VAL A CA 1
ATOM 768 C C . VAL A 1 132 ? -38.442 12.066 6.094 1.00 25.79 122 VAL A C 1
ATOM 769 O O . VAL A 1 132 ? -37.820 11.298 6.804 1.00 26.94 122 VAL A O 1
ATOM 773 N N . VAL A 1 133 ? -37.915 13.158 5.592 1.00 24.34 123 VAL A N 1
ATOM 774 C CA . VAL A 1 133 ? -36.604 13.625 6.025 1.00 23.88 123 VAL A CA 1
ATOM 775 C C . VAL A 1 133 ? -36.823 14.827 6.916 1.00 23.84 123 VAL A C 1
ATOM 776 O O . VAL A 1 133 ? -37.543 15.746 6.575 1.00 22.88 123 VAL A O 1
ATOM 780 N N . HIS A 1 134 ? -36.184 14.817 8.065 1.00 24.69 124 HIS A N 1
ATOM 781 C CA . HIS A 1 134 ? -36.244 15.989 8.946 1.00 25.94 124 HIS A CA 1
ATOM 782 C C . HIS A 1 134 ? -34.944 16.422 9.565 1.00 26.26 124 HIS A C 1
ATOM 783 O O . HIS A 1 134 ? -33.940 15.710 9.584 1.00 26.38 124 HIS A O 1
ATOM 790 N N . THR A 1 135 ? -34.984 17.654 10.041 1.00 26.41 125 THR A N 1
ATOM 791 C CA . THR A 1 135 ? -33.883 18.256 10.799 1.00 26.77 125 THR A CA 1
ATOM 792 C C . THR A 1 135 ? -34.234 18.129 12.286 1.00 27.75 125 THR A C 1
ATOM 793 O O . THR A 1 135 ? -35.415 18.044 12.632 1.00 28.26 125 THR A O 1
ATOM 797 N N . PRO A 1 136 ? -33.225 18.082 13.166 1.00 28.49 126 PRO A N 1
ATOM 798 C CA . PRO A 1 136 ? -33.431 17.669 14.563 1.00 29.23 126 PRO A CA 1
ATOM 799 C C . PRO A 1 136 ? -34.402 18.473 15.406 1.00 28.91 126 PRO A C 1
ATOM 800 O O . PRO A 1 136 ? -35.076 17.902 16.255 1.00 29.89 126 PRO A O 1
ATOM 804 N N . THR A 1 137 ? -34.447 19.781 15.189 1.00 28.53 127 THR A N 1
ATOM 805 C CA . THR A 1 137 ? -35.342 20.680 15.994 1.00 29.31 127 THR A CA 1
ATOM 806 C C . THR A 1 137 ? -36.762 20.848 15.436 1.00 28.88 127 THR A C 1
ATOM 807 O O . THR A 1 137 ? -37.654 21.402 16.087 1.00 29.18 127 THR A O 1
ATOM 811 N N . GLN A 1 138 ? -36.938 20.366 14.218 1.00 28.12 128 GLN A N 1
ATOM 812 C CA . GLN A 1 138 ? -38.225 20.437 13.501 1.00 27.28 128 GLN A CA 1
ATOM 813 C C . GLN A 1 138 ? -39.135 19.297 13.927 1.00 27.47 128 GLN A C 1
ATOM 814 O O . GLN A 1 138 ? -39.050 18.180 13.436 1.00 27.81 128 GLN A O 1
ATOM 820 N N . GLY A 1 139 ? -40.029 19.621 14.842 1.00 28.07 129 GLY A N 1
ATOM 821 C CA . GLY A 1 139 ? -40.935 18.629 15.451 1.00 28.50 129 GLY A CA 1
ATOM 822 C C . GLY A 1 139 ? -42.063 18.177 14.548 1.00 28.41 129 GLY A C 1
ATOM 823 O O . GLY A 1 139 ? -42.683 17.145 14.778 1.00 29.00 129 GLY A O 1
ATOM 824 N N . ALA A 1 140 ? -42.310 18.967 13.512 1.00 28.16 130 ALA A N 1
ATOM 825 C CA . ALA A 1 140 ? -43.366 18.687 12.519 1.00 27.93 130 ALA A CA 1
ATOM 826 C C . ALA A 1 140 ? -43.039 17.459 11.695 1.00 28.14 130 ALA A C 1
ATOM 827 O O . ALA A 1 140 ? -43.914 16.818 11.111 1.00 28.18 130 ALA A O 1
ATOM 829 N N . GLY A 1 141 ? -41.749 17.175 11.635 1.00 28.26 131 GLY A N 1
ATOM 830 C CA . GLY A 1 141 ? -41.204 16.042 10.853 1.00 28.30 131 GLY A CA 1
ATOM 831 C C . GLY A 1 141 ? -41.576 14.652 11.356 1.00 28.39 131 GLY A C 1
ATOM 832 O O . GLY A 1 141 ? -42.158 13.863 10.615 1.00 28.10 131 GLY A O 1
ATOM 833 N N . PRO A 1 142 ? -41.214 14.324 12.605 1.00 29.08 132 PRO A N 1
ATOM 834 C CA . PRO A 1 142 ? -41.568 13.024 13.167 1.00 29.98 132 PRO A CA 1
ATOM 835 C C . PRO A 1 142 ? -43.060 12.872 13.412 1.00 30.23 132 PRO A C 1
ATOM 836 O O . PRO A 1 142 ? -43.605 11.767 13.334 1.00 29.60 132 PRO A O 1
ATOM 840 N N . LEU A 1 143 ? -43.689 13.994 13.726 1.00 30.88 133 LEU A N 1
ATOM 841 C CA . LEU A 1 143 ? -45.168 14.049 13.888 1.00 32.15 133 LEU A CA 1
ATOM 842 C C . LEU A 1 143 ? -45.842 13.533 12.622 1.00 31.68 133 LEU A C 1
ATOM 843 O O . LEU A 1 143 ? -46.723 12.674 12.659 1.00 31.94 133 LEU A O 1
ATOM 848 N N . THR A 1 144 ? -45.388 14.094 11.510 1.00 30.40 134 THR A N 1
ATOM 849 C CA . THR A 1 144 ? -45.916 13.791 10.156 1.00 29.91 134 THR A CA 1
ATOM 850 C C . THR A 1 144 ? -45.647 12.345 9.755 1.00 30.55 134 THR A C 1
ATOM 851 O O . THR A 1 144 ? -46.484 11.670 9.172 1.00 30.85 134 THR A O 1
ATOM 855 N N . ALA A 1 145 ? -44.448 11.899 10.074 1.00 31.74 135 ALA A N 1
ATOM 856 C CA . ALA A 1 145 ? -43.995 10.532 9.763 1.00 32.49 135 ALA A CA 1
ATOM 857 C C . ALA A 1 145 ? -44.788 9.498 10.566 1.00 34.45 135 ALA A C 1
ATOM 858 O O . ALA A 1 145 ? -45.062 8.381 10.110 1.00 35.60 135 ALA A O 1
ATOM 860 N N . ALA A 1 146 ? -45.129 9.898 11.781 1.00 34.98 136 ALA A N 1
ATOM 861 C CA . ALA A 1 146 ? -45.878 9.049 12.722 1.00 35.66 136 ALA A CA 1
ATOM 862 C C . ALA A 1 146 ? -47.335 8.938 12.283 1.00 35.72 136 ALA A C 1
ATOM 863 O O . ALA A 1 146 ? -47.922 7.857 12.216 1.00 36.35 136 ALA A O 1
ATOM 865 N N . ALA A 1 147 ? -47.894 10.096 11.979 1.00 35.47 137 ALA A N 1
ATOM 866 C CA . ALA A 1 147 ? -49.266 10.229 11.456 1.00 35.34 137 ALA A CA 1
ATOM 867 C C . ALA A 1 147 ? -49.522 9.349 10.246 1.00 35.77 137 ALA A C 1
ATOM 868 O O . ALA A 1 147 ? -50.547 8.693 10.148 1.00 37.34 137 ALA A O 1
ATOM 870 N N . LEU A 1 148 ? -48.567 9.355 9.329 1.00 36.82 138 LEU A N 1
ATOM 871 C CA . LEU A 1 148 ? -48.686 8.611 8.036 1.00 37.64 138 LEU A CA 1
ATOM 872 C C . LEU A 1 148 ? -47.975 7.256 8.022 1.00 38.29 138 LEU A C 1
ATOM 873 O O . LEU A 1 148 ? -47.900 6.573 6.997 1.00 38.73 138 LEU A O 1
ATOM 878 N N . GLN A 1 149 ? -47.464 6.884 9.182 1.00 38.68 139 GLN A N 1
ATOM 879 C CA . GLN A 1 149 ? -46.750 5.602 9.359 1.00 39.37 139 GLN A CA 1
ATOM 880 C C . GLN A 1 149 ? -45.660 5.411 8.302 1.00 39.26 139 GLN A C 1
ATOM 881 O O . GLN A 1 149 ? -45.600 4.406 7.601 1.00 39.50 139 GLN A O 1
ATOM 887 N N . LEU A 1 150 ? -44.823 6.432 8.196 1.00 38.63 140 LEU A N 1
ATOM 888 C CA . LEU A 1 150 ? -43.638 6.426 7.297 1.00 37.42 140 LEU A CA 1
ATOM 889 C C . LEU A 1 150 ? -42.343 6.433 8.112 1.00 37.44 140 LEU A C 1
ATOM 890 O O . LEU A 1 150 ? -42.336 6.861 9.270 1.00 36.72 140 LEU A O 1
ATOM 895 N N . PRO A 1 151 ? -41.236 5.965 7.506 1.00 37.77 141 PRO A N 1
ATOM 896 C CA . PRO A 1 151 ? -39.975 6.101 8.193 1.00 36.96 141 PRO A CA 1
ATOM 897 C C . PRO A 1 151 ? -39.522 7.520 8.125 1.00 36.13 141 PRO A C 1
ATOM 898 O O . PRO A 1 151 ? -39.892 8.261 7.212 1.00 36.04 141 PRO A O 1
ATOM 902 N N . CYS A 1 152 ? -38.723 7.895 9.099 1.00 35.46 142 CYS A N 1
ATOM 903 C CA . CYS A 1 152 ? -38.067 9.193 9.025 1.00 34.70 142 CYS A CA 1
ATOM 904 C C . CYS A 1 152 ? -36.560 9.134 9.177 1.00 33.30 142 CYS A C 1
ATOM 905 O O . CYS A 1 152 ? -35.994 8.255 9.832 1.00 33.86 142 CYS A O 1
ATOM 908 N N . VAL A 1 153 ? -35.952 10.125 8.542 1.00 31.06 143 VAL A N 1
ATOM 909 C CA . VAL A 1 153 ? -34.501 10.284 8.470 1.00 29.73 143 VAL A CA 1
ATOM 910 C C . VAL A 1 153 ? -34.119 11.607 9.103 1.00 29.14 143 VAL A C 1
ATOM 911 O O . VAL A 1 153 ? -34.552 12.666 8.665 1.00 28.96 143 VAL A O 1
ATOM 915 N N . GLU A 1 154 ? -33.321 11.530 10.152 1.00 29.23 144 GLU A N 1
ATOM 916 C CA . GLU A 1 154 ? -32.795 12.746 10.788 1.00 29.21 144 GLU A CA 1
ATOM 917 C C . GLU A 1 154 ? -31.506 13.169 10.085 1.00 28.21 144 GLU A C 1
ATOM 918 O O . GLU A 1 154 ? -30.563 12.403 9.975 1.00 27.59 144 GLU A O 1
ATOM 924 N N . LEU A 1 155 ? -31.516 14.398 9.593 1.00 27.70 145 LEU A N 1
ATOM 925 C CA . LEU A 1 155 ? -30.352 15.024 8.908 1.00 27.34 145 LEU A CA 1
ATOM 926 C C . LEU A 1 155 ? -29.903 16.273 9.657 1.00 27.96 145 LEU A C 1
ATOM 927 O O . LEU A 1 155 ? -30.526 17.330 9.517 1.00 27.24 145 LEU A O 1
ATOM 932 N N . PRO A 1 156 ? -28.813 16.167 10.445 1.00 29.29 146 PRO A N 1
ATOM 933 C CA . PRO A 1 156 ? -28.353 17.292 11.226 1.00 30.01 146 PRO A CA 1
ATOM 934 C C . PRO A 1 156 ? -27.371 18.170 10.471 1.00 30.06 146 PRO A C 1
ATOM 935 O O . PRO A 1 156 ? -26.740 17.725 9.506 1.00 28.81 146 PRO A O 1
ATOM 939 N N . LEU A 1 157 ? -27.266 19.416 10.929 1.00 30.02 147 LEU A N 1
ATOM 940 C CA . LEU A 1 157 ? -26.418 20.437 10.236 1.00 30.04 147 LEU A CA 1
ATOM 941 C C . LEU A 1 157 ? -24.924 20.232 10.476 1.00 31.57 147 LEU A C 1
ATOM 942 O O . LEU A 1 157 ? -24.082 20.756 9.747 1.00 30.27 147 LEU A O 1
ATOM 947 N N . GLY A 1 158 ? -24.630 19.445 11.503 1.00 33.14 148 GLY A N 1
ATOM 948 C CA . GLY A 1 158 ? -23.245 19.188 11.955 1.00 33.98 148 GLY A CA 1
ATOM 949 C C . GLY A 1 158 ? -23.108 18.832 13.434 1.00 36.46 148 GLY A C 1
ATOM 950 O O . GLY A 1 158 ? -24.103 18.667 14.134 1.00 37.69 148 GLY A O 1
ATOM 951 N N . PRO A 1 159 ? -21.864 18.726 13.932 1.00 37.52 149 PRO A N 1
ATOM 952 C CA . PRO A 1 159 ? -21.597 18.233 15.288 1.00 37.91 149 PRO A CA 1
ATOM 953 C C . PRO A 1 159 ? -22.402 18.926 16.385 1.00 38.72 149 PRO A C 1
ATOM 954 O O . PRO A 1 159 ? -22.800 18.300 17.358 1.00 39.64 149 PRO A O 1
ATOM 958 N N . ALA A 1 160 ? -22.626 20.219 16.200 1.00 39.46 150 ALA A N 1
ATOM 959 C CA . ALA A 1 160 ? -23.335 21.072 17.203 1.00 40.58 150 ALA A CA 1
ATOM 960 C C . ALA A 1 160 ? -24.783 20.647 17.438 1.00 41.64 150 ALA A C 1
ATOM 961 O O . ALA A 1 160 ? -25.340 20.799 18.528 1.00 43.87 150 ALA A O 1
ATOM 963 N N . ASP A 1 161 ? -25.347 20.076 16.386 1.00 41.03 151 ASP A N 1
ATOM 964 C CA . ASP A 1 161 ? -26.788 19.740 16.279 1.00 40.97 151 ASP A CA 1
ATOM 965 C C . ASP A 1 161 ? -27.115 18.399 16.930 1.00 43.68 151 ASP A C 1
ATOM 966 O O . ASP A 1 161 ? -28.056 17.700 16.549 1.00 41.07 151 ASP A O 1
ATOM 971 N N . SER A 1 162 ? -26.315 18.049 17.921 1.00 48.57 152 SER A N 1
ATOM 972 C CA . SER A 1 162 ? -26.453 16.739 18.599 1.00 51.23 152 SER A CA 1
ATOM 973 C C . SER A 1 162 ? -26.752 16.872 20.083 1.00 51.50 152 SER A C 1
ATOM 974 O O . SER A 1 162 ? -26.024 16.364 20.931 1.00 53.15 152 SER A O 1
ATOM 977 N N . GLU A 1 163 ? -27.844 17.573 20.359 1.00 53.26 153 GLU A N 1
ATOM 978 C CA . GLU A 1 163 ? -28.321 17.788 21.740 1.00 54.12 153 GLU A CA 1
ATOM 979 C C . GLU A 1 163 ? -29.006 16.518 22.223 1.00 54.49 153 GLU A C 1
ATOM 980 O O . GLU A 1 163 ? -29.943 16.036 21.579 1.00 56.01 153 GLU A O 1
ATOM 986 N N . PRO A 1 164 ? -28.543 15.970 23.357 1.00 56.31 154 PRO A N 1
ATOM 987 C CA . PRO A 1 164 ? -29.070 14.696 23.817 1.00 58.17 154 PRO A CA 1
ATOM 988 C C . PRO A 1 164 ? -30.501 14.748 24.342 1.00 57.24 154 PRO A C 1
ATOM 989 O O . PRO A 1 164 ? -30.844 15.538 25.222 1.00 56.43 154 PRO A O 1
ATOM 993 N N . GLY A 1 165 ? -31.302 13.868 23.761 1.00 55.23 155 GLY A N 1
ATOM 994 C CA . GLY A 1 165 ? -32.742 13.715 24.077 1.00 53.01 155 GLY A CA 1
ATOM 995 C C . GLY A 1 165 ? -33.615 14.909 23.720 1.00 50.92 155 GLY A C 1
ATOM 996 O O . GLY A 1 165 ? -34.691 15.103 24.282 1.00 49.36 155 GLY A O 1
ATOM 997 N N . LEU A 1 166 ? -33.132 15.697 22.770 1.00 49.49 156 LEU A N 1
ATOM 998 C CA . LEU A 1 166 ? -33.837 16.911 22.292 1.00 48.24 156 LEU A CA 1
ATOM 999 C C . LEU A 1 166 ? -35.136 16.548 21.579 1.00 46.89 156 LEU A C 1
ATOM 1000 O O . LEU A 1 166 ? -36.202 17.128 21.812 1.00 46.14 156 LEU A O 1
ATOM 1005 N N . GLY A 1 167 ? -34.996 15.573 20.694 1.00 45.71 157 GLY A N 1
ATOM 1006 C CA . GLY A 1 167 ? -36.096 15.077 19.846 1.00 44.94 157 GLY A CA 1
ATOM 1007 C C . GLY A 1 167 ? -37.256 14.533 20.654 1.00 44.45 157 GLY A C 1
ATOM 1008 O O . GLY A 1 167 ? -38.417 14.877 20.425 1.00 43.76 157 GLY A O 1
ATOM 1009 N N . ALA A 1 168 ? -36.909 13.699 21.625 1.00 43.74 158 ALA A N 1
ATOM 1010 C CA . ALA A 1 168 ? -37.889 13.074 22.534 1.00 43.43 158 ALA A CA 1
ATOM 1011 C C . ALA A 1 168 ? -38.664 14.122 23.323 1.00 43.71 158 ALA A C 1
ATOM 1012 O O . ALA A 1 168 ? -39.848 13.964 23.617 1.00 44.13 158 ALA A O 1
ATOM 1014 N N . LEU A 1 169 ? -37.952 15.184 23.664 1.00 44.21 159 LEU A N 1
ATOM 1015 C CA . LEU A 1 169 ? -38.517 16.277 24.489 1.00 45.56 159 LEU A CA 1
ATOM 1016 C C . LEU A 1 169 ? -39.399 17.228 23.691 1.00 44.56 159 LEU A C 1
ATOM 1017 O O . LEU A 1 169 ? -40.379 17.776 24.198 1.00 45.24 159 LEU A O 1
ATOM 1022 N N . ILE A 1 170 ? -39.009 17.447 22.447 1.00 44.16 160 ILE A N 1
ATOM 1023 C CA . ILE A 1 170 ? -39.798 18.302 21.520 1.00 42.68 160 ILE A CA 1
ATOM 1024 C C . ILE A 1 170 ? -41.158 17.633 21.284 1.00 41.48 160 ILE A C 1
ATOM 1025 O O . ILE A 1 170 ? -42.224 18.256 21.318 1.00 39.11 160 ILE A O 1
ATOM 1030 N N . ARG A 1 171 ? -41.079 16.330 21.082 1.00 42.43 161 ARG A N 1
ATOM 1031 C CA . ARG A 1 171 ? -42.277 15.491 20.899 1.00 43.77 161 ARG A CA 1
ATOM 1032 C C . ARG A 1 171 ? -43.247 15.646 22.073 1.00 44.39 161 ARG A C 1
ATOM 1033 O O . ARG A 1 171 ? -44.440 15.859 21.894 1.00 44.56 161 ARG A O 1
ATOM 1041 N N . ARG A 1 172 ? -42.702 15.538 23.274 1.00 45.85 162 ARG A N 1
ATOM 1042 C CA . ARG A 1 172 ? -43.501 15.677 24.522 1.00 46.61 162 ARG A CA 1
ATOM 1043 C C . ARG A 1 172 ? -44.179 17.037 24.600 1.00 45.12 162 ARG A C 1
ATOM 1044 O O . ARG A 1 172 ? -45.372 17.147 24.877 1.00 45.75 162 ARG A O 1
ATOM 1052 N N . ALA A 1 173 ? -43.385 18.067 24.359 1.00 43.14 163 ALA A N 1
ATOM 1053 C CA . ALA A 1 173 ? -43.865 19.464 24.408 1.00 42.93 163 ALA A CA 1
ATOM 1054 C C . ALA A 1 173 ? -44.913 19.754 23.333 1.00 42.61 163 ALA A C 1
ATOM 1055 O O . ALA A 1 173 ? -45.653 20.728 23.411 1.00 42.18 163 ALA A O 1
ATOM 1057 N N . MET A 1 174 ? -44.953 18.882 22.335 1.00 43.24 164 MET A N 1
ATOM 1058 C CA . MET A 1 174 ? -45.919 18.989 21.209 1.00 42.93 164 MET A CA 1
ATOM 1059 C C . MET A 1 174 ? -47.110 18.044 21.360 1.00 44.33 164 MET A C 1
ATOM 1060 O O . MET A 1 174 ? -47.888 17.837 20.433 1.00 46.07 164 MET A O 1
ATOM 1065 N N . SER A 1 175 ? -47.242 17.488 22.554 1.00 46.26 165 SER A N 1
ATOM 1066 C CA . SER A 1 175 ? -48.293 16.477 22.871 1.00 46.02 165 SER A CA 1
ATOM 1067 C C . SER A 1 175 ? -49.671 16.934 22.424 1.00 45.48 165 SER A C 1
ATOM 1068 O O . SER A 1 175 ? -50.437 16.178 21.845 1.00 45.29 165 SER A O 1
ATOM 1071 N N . LYS A 1 176 ? -49.947 18.195 22.720 1.00 45.65 166 LYS A N 1
ATOM 1072 C CA . LYS A 1 176 ? -51.234 18.857 22.357 1.00 46.68 166 LYS A CA 1
ATOM 1073 C C . LYS A 1 176 ? -51.465 18.871 20.843 1.00 47.36 166 LYS A C 1
ATOM 1074 O O . LYS A 1 176 ? -52.595 18.819 20.353 1.00 49.05 166 LYS A O 1
ATOM 1080 N N . ASP A 1 177 ? -50.357 18.941 20.120 1.00 47.11 167 ASP A N 1
ATOM 1081 C CA . ASP A 1 177 ? -50.359 18.989 18.630 1.00 45.54 167 ASP A CA 1
ATOM 1082 C C . ASP A 1 177 ? -50.549 17.601 18.017 1.00 44.96 167 ASP A C 1
ATOM 1083 O O . ASP A 1 177 ? -51.199 17.429 16.982 1.00 44.66 167 ASP A O 1
ATOM 1088 N N . TYR A 1 178 ? -49.953 16.626 18.683 1.00 43.49 168 TYR A N 1
ATOM 1089 C CA . TYR A 1 178 ? -50.115 15.198 18.335 1.00 43.49 168 TYR A CA 1
ATOM 1090 C C . TYR A 1 178 ? -51.559 14.738 18.571 1.00 45.79 168 TYR A C 1
ATOM 1091 O O . TYR A 1 178 ? -52.217 14.150 17.705 1.00 46.47 168 TYR A O 1
ATOM 1100 N N . GLU A 1 179 ? -52.024 15.026 19.779 1.00 48.08 169 GLU A N 1
ATOM 1101 C CA . GLU A 1 179 ? -53.369 14.600 20.265 1.00 48.78 169 GLU A CA 1
ATOM 1102 C C . GLU A 1 179 ? -54.527 15.179 19.429 1.00 48.25 169 GLU A C 1
ATOM 1103 O O . GLU A 1 179 ? -55.583 14.566 19.294 1.00 48.78 169 GLU A O 1
ATOM 1109 N N . ARG A 1 180 ? -54.302 16.364 18.885 1.00 46.40 170 ARG A N 1
ATOM 1110 C CA . ARG A 1 180 ? -55.321 17.085 18.070 1.00 45.79 170 ARG A CA 1
ATOM 1111 C C . ARG A 1 180 ? -55.528 16.459 16.694 1.00 45.51 170 ARG A C 1
ATOM 1112 O O . ARG A 1 180 ? -56.640 16.392 16.174 1.00 46.17 170 ARG A O 1
ATOM 1120 N N . HIS A 1 181 ? -54.420 16.045 16.107 1.00 44.36 171 HIS A N 1
ATOM 1121 C CA . HIS A 1 181 ? -54.414 15.339 14.799 1.00 43.16 171 HIS A CA 1
ATOM 1122 C C . HIS A 1 181 ? -54.455 13.845 14.932 1.00 43.76 171 HIS A C 1
ATOM 1123 O O . HIS A 1 181 ? -54.174 13.096 13.995 1.00 43.36 171 HIS A O 1
ATOM 1130 N N . GLY A 1 182 ? -54.816 13.419 16.126 1.00 44.32 172 GLY A N 1
ATOM 1131 C CA . GLY A 1 182 ? -55.047 11.998 16.426 1.00 44.73 172 GLY A CA 1
ATOM 1132 C C . GLY A 1 182 ? -53.894 11.082 16.077 1.00 44.58 172 GLY A C 1
ATOM 1133 O O . GLY A 1 182 ? -54.069 10.064 15.414 1.00 44.03 172 GLY A O 1
ATOM 1134 N N . VAL A 1 183 ? -52.714 11.463 16.545 1.00 45.54 173 VAL A N 1
ATOM 1135 C CA . VAL A 1 183 ? -51.470 10.678 16.324 1.00 45.79 173 VAL A CA 1
ATOM 1136 C C . VAL A 1 183 ? -50.923 9.976 17.585 1.00 46.24 173 VAL A C 1
ATOM 1137 O O . VAL A 1 183 ? -50.349 10.591 18.482 1.00 45.04 173 VAL A O 1
ATOM 1141 N N . THR A 1 184 ? -51.106 8.668 17.612 1.00 45.95 174 THR A N 1
ATOM 1142 C CA . THR A 1 184 ? -50.608 7.815 18.721 1.00 47.76 174 THR A CA 1
ATOM 1143 C C . THR A 1 184 ? -49.370 7.006 18.348 1.00 49.55 174 THR A C 1
ATOM 1144 O O . THR A 1 184 ? -48.697 6.385 19.190 1.00 49.65 174 THR A O 1
ATOM 1148 N N . GLY A 1 185 ? -49.069 7.026 17.065 1.00 48.96 175 GLY A N 1
ATOM 1149 C CA . GLY A 1 185 ? -48.022 6.159 16.534 1.00 49.34 175 GLY A CA 1
ATOM 1150 C C . GLY A 1 185 ? -46.618 6.674 16.763 1.00 49.70 175 GLY A C 1
ATOM 1151 O O . GLY A 1 185 ? -46.401 7.814 17.170 1.00 49.15 175 GLY A O 1
ATOM 1152 N N . GLU A 1 186 ? -45.675 5.779 16.514 1.00 50.14 176 GLU A N 1
ATOM 1153 C CA . GLU A 1 186 ? -44.257 6.138 16.313 1.00 49.03 176 GLU A CA 1
ATOM 1154 C C . GLU A 1 186 ? -43.903 5.920 14.832 1.00 46.52 176 GLU A C 1
ATOM 1155 O O . GLU A 1 186 ? -44.324 4.927 14.241 1.00 46.62 176 GLU A O 1
ATOM 1161 N N . PRO A 1 187 ? -43.129 6.832 14.214 1.00 44.81 177 PRO A N 1
ATOM 1162 C CA . PRO A 1 187 ? -42.797 6.494 12.845 1.00 43.55 177 PRO A CA 1
ATOM 1163 C C . PRO A 1 187 ? -42.222 5.084 12.716 1.00 43.20 177 PRO A C 1
ATOM 1164 O O . PRO A 1 187 ? -41.716 4.499 13.689 1.00 42.76 177 PRO A O 1
ATOM 1168 N N . THR A 1 188 ? -42.316 4.583 11.489 1.00 43.37 178 THR A N 1
ATOM 1169 C CA . THR A 1 188 ? -41.955 3.182 11.110 1.00 43.44 178 THR A CA 1
ATOM 1170 C C . THR A 1 188 ? -40.488 2.878 11.393 1.00 42.55 178 THR A C 1
ATOM 1171 O O . THR A 1 188 ? -40.130 1.976 12.154 1.00 41.80 178 THR A O 1
ATOM 1175 N N . GLY A 1 189 ? -39.660 3.655 10.724 1.00 41.75 179 GLY A N 1
ATOM 1176 C CA . GLY A 1 189 ? -38.206 3.621 10.901 1.00 41.42 179 GLY A CA 1
ATOM 1177 C C . GLY A 1 189 ? -37.652 4.905 11.482 1.00 40.89 179 GLY A C 1
ATOM 1178 O O . GLY A 1 189 ? -38.280 5.977 11.421 1.00 42.05 179 GLY A O 1
ATOM 1179 N N . SER A 1 190 ? -36.475 4.781 12.077 1.00 38.98 180 SER A N 1
ATOM 1180 C CA . SER A 1 190 ? -35.768 5.952 12.625 1.00 37.81 180 SER A CA 1
ATOM 1181 C C . SER A 1 190 ? -34.281 5.879 12.364 1.00 35.16 180 SER A C 1
ATOM 1182 O O . SER A 1 190 ? -33.483 5.473 13.206 1.00 33.85 180 SER A O 1
ATOM 1185 N N . VAL A 1 191 ? -33.944 6.310 11.164 1.00 34.07 181 VAL A N 1
ATOM 1186 C CA . VAL A 1 191 ? -32.548 6.441 10.756 1.00 33.17 181 VAL A CA 1
ATOM 1187 C C . VAL A 1 191 ? -31.998 7.817 11.120 1.00 32.80 181 VAL A C 1
ATOM 1188 O O . VAL A 1 191 ? -32.624 8.857 10.915 1.00 32.38 181 VAL A O 1
ATOM 1192 N N . ARG A 1 192 ? -30.808 7.774 11.686 1.00 32.58 182 ARG A N 1
ATOM 1193 C CA . ARG A 1 192 ? -30.026 8.978 11.950 1.00 32.44 182 ARG A CA 1
ATOM 1194 C C . ARG A 1 192 ? -28.850 9.072 10.993 1.00 30.28 182 ARG A C 1
ATOM 1195 O O . ARG A 1 192 ? -28.010 8.181 10.936 1.00 30.28 182 ARG A O 1
ATOM 1203 N N . LEU A 1 193 ? -28.802 10.163 10.247 1.00 28.51 183 LEU A N 1
ATOM 1204 C CA . LEU A 1 193 ? -27.627 10.446 9.401 1.00 27.76 183 LEU A CA 1
ATOM 1205 C C . LEU A 1 193 ? -26.580 11.249 10.168 1.00 27.53 183 LEU A C 1
ATOM 1206 O O . LEU A 1 193 ? -26.888 12.003 11.090 1.00 27.92 183 LEU A O 1
ATOM 1211 N N . THR A 1 194 ? -25.333 11.048 9.773 1.00 26.75 184 THR A N 1
ATOM 1212 C CA . THR A 1 194 ? -24.209 11.846 10.289 1.00 26.74 184 THR A CA 1
ATOM 1213 C C . THR A 1 194 ? -23.200 12.204 9.217 1.00 26.65 184 THR A C 1
ATOM 1214 O O . THR A 1 194 ? -22.716 11.351 8.475 1.00 27.20 184 THR A O 1
ATOM 1218 N N . THR A 1 195 ? -22.878 13.487 9.172 1.00 26.69 185 THR A N 1
ATOM 1219 C CA . THR A 1 195 ? -21.836 14.003 8.256 1.00 27.60 185 THR A CA 1
ATOM 1220 C C . THR A 1 195 ? -20.509 14.257 8.968 1.00 28.55 185 THR A C 1
ATOM 1221 O O . THR A 1 195 ? -19.527 14.698 8.359 1.00 29.30 185 THR A O 1
ATOM 1225 N N . THR A 1 196 ? -20.500 13.970 10.262 1.00 29.69 186 THR A N 1
ATOM 1226 C CA . THR A 1 196 ? -19.273 14.112 11.102 1.00 30.91 186 THR A CA 1
ATOM 1227 C C . THR A 1 196 ? -18.300 12.935 10.893 1.00 30.97 186 THR A C 1
ATOM 1228 O O . THR A 1 196 ? -18.690 11.779 11.064 1.00 30.26 186 THR A O 1
ATOM 1232 N N . PRO A 1 197 ? -17.035 13.223 10.516 1.00 31.04 187 PRO A N 1
ATOM 1233 C CA . PRO A 1 197 ? -16.035 12.165 10.378 1.00 31.52 187 PRO A CA 1
ATOM 1234 C C . PRO A 1 197 ? -15.649 11.566 11.731 1.00 32.76 187 PRO A C 1
ATOM 1235 O O . PRO A 1 197 ? -15.778 12.246 12.747 1.00 33.09 187 PRO A O 1
ATOM 1239 N N . PRO A 1 198 ? -15.176 10.306 11.745 1.00 33.08 188 PRO A N 1
ATOM 1240 C CA . PRO A 1 198 ? -14.916 9.556 12.970 1.00 33.92 188 PRO A CA 1
ATOM 1241 C C . PRO A 1 198 ? -13.956 10.194 13.962 1.00 34.47 188 PRO A C 1
ATOM 1242 O O . PRO A 1 198 ? -14.112 10.018 15.170 1.00 35.41 188 PRO A O 1
ATOM 1246 N N . SER A 1 199 ? -12.977 10.922 13.452 1.00 33.70 189 SER A N 1
ATOM 1247 C CA . SER A 1 199 ? -11.933 11.498 14.336 1.00 34.72 189 SER A CA 1
ATOM 1248 C C . SER A 1 199 ? -12.452 12.704 15.114 1.00 35.35 189 SER A C 1
ATOM 1249 O O . SER A 1 199 ? -12.050 12.962 16.248 1.00 35.87 189 SER A O 1
ATOM 1252 N N . VAL A 1 200 ? -13.333 13.446 14.464 1.00 35.89 190 VAL A N 1
ATOM 1253 C CA . VAL A 1 200 ? -14.042 14.576 15.110 1.00 36.16 190 VAL A CA 1
ATOM 1254 C C . VAL A 1 200 ? -15.025 14.040 16.142 1.00 36.26 190 VAL A C 1
ATOM 1255 O O . VAL A 1 200 ? -15.159 14.536 17.257 1.00 36.65 190 VAL A O 1
ATOM 1259 N N . GLU A 1 201 ? -15.723 13.017 15.697 1.00 36.75 191 GLU A N 1
ATOM 1260 C CA . GLU A 1 201 ? -16.725 12.286 16.497 1.00 38.00 191 GLU A CA 1
ATOM 1261 C C . GLU A 1 201 ? -16.135 11.823 17.832 1.00 37.70 191 GLU A C 1
ATOM 1262 O O . GLU A 1 201 ? -16.746 11.946 18.890 1.00 38.33 191 GLU A O 1
ATOM 1268 N N . ALA A 1 202 ? -14.934 11.278 17.744 1.00 38.07 192 ALA A N 1
ATOM 1269 C CA . ALA A 1 202 ? -14.185 10.767 18.925 1.00 39.08 192 ALA A CA 1
ATOM 1270 C C . ALA A 1 202 ? -13.931 11.846 19.981 1.00 39.23 192 ALA A C 1
ATOM 1271 O O . ALA A 1 202 ? -13.910 11.582 21.175 1.00 38.88 192 ALA A O 1
ATOM 1273 N N . LEU A 1 203 ? -13.743 13.062 19.494 1.00 39.94 193 LEU A N 1
ATOM 1274 C CA . LEU A 1 203 ? -13.402 14.243 20.339 1.00 40.99 193 LEU A CA 1
ATOM 1275 C C . LEU A 1 203 ? -14.620 14.948 20.947 1.00 42.45 193 LEU A C 1
ATOM 1276 O O . LEU A 1 203 ? -14.504 15.909 21.707 1.00 43.37 193 LEU A O 1
ATOM 1281 N N . LEU A 1 204 ? -15.793 14.455 20.595 1.00 44.47 194 LEU A N 1
ATOM 1282 C CA . LEU A 1 204 ? -17.049 14.947 21.196 1.00 45.21 194 LEU A CA 1
ATOM 1283 C C . LEU A 1 204 ? -17.302 14.211 22.523 1.00 46.36 194 LEU A C 1
ATOM 1284 O O . LEU A 1 204 ? -16.842 13.085 22.704 1.00 46.00 194 LEU A O 1
ATOM 1289 N N . PRO A 1 205 ? -18.026 14.843 23.463 1.00 48.45 195 PRO A N 1
ATOM 1290 C CA . PRO A 1 205 ? -18.411 14.109 24.665 1.00 49.53 195 PRO A CA 1
ATOM 1291 C C . PRO A 1 205 ? -19.333 12.942 24.360 1.00 50.72 195 PRO A C 1
ATOM 1292 O O . PRO A 1 205 ? -20.145 13.008 23.437 1.00 51.51 195 PRO A O 1
ATOM 1296 N N . GLU A 1 206 ? -19.192 11.888 25.152 1.00 51.79 196 GLU A N 1
ATOM 1297 C CA . GLU A 1 206 ? -19.857 10.579 24.872 1.00 54.35 196 GLU A CA 1
ATOM 1298 C C . GLU A 1 206 ? -21.359 10.713 24.590 1.00 54.13 196 GLU A C 1
ATOM 1299 O O . GLU A 1 206 ? -21.889 10.130 23.646 1.00 53.89 196 GLU A O 1
ATOM 1305 N N . ASP A 1 207 ? -22.019 11.495 25.428 1.00 54.30 197 ASP A N 1
ATOM 1306 C CA . ASP A 1 207 ? -23.497 11.705 25.330 1.00 55.38 197 ASP A CA 1
ATOM 1307 C C . ASP A 1 207 ? -23.942 12.522 24.099 1.00 55.03 197 ASP A C 1
ATOM 1308 O O . ASP A 1 207 ? -25.136 12.661 23.824 1.00 56.44 197 ASP A O 1
ATOM 1313 N N . ARG A 1 208 ? -22.960 13.065 23.390 1.00 54.19 198 ARG A N 1
ATOM 1314 C CA . ARG A 1 208 ? -23.193 13.820 22.114 1.00 53.88 198 ARG A CA 1
ATOM 1315 C C . ARG A 1 208 ? -22.810 13.022 20.866 1.00 52.25 198 ARG A C 1
ATOM 1316 O O . ARG A 1 208 ? -22.931 13.490 19.724 1.00 49.71 198 ARG A O 1
ATOM 1324 N N . ARG A 1 209 ? -22.332 11.815 21.119 1.00 50.60 199 ARG A N 1
ATOM 1325 C CA . ARG A 1 209 ? -21.991 10.881 20.039 1.00 49.12 199 ARG A CA 1
ATOM 1326 C C . ARG A 1 209 ? -23.255 10.164 19.602 1.00 47.30 199 ARG A C 1
ATOM 1327 O O . ARG A 1 209 ? -24.064 9.730 20.421 1.00 46.72 199 ARG A O 1
ATOM 1335 N N . SER A 1 210 ? -23.401 10.062 18.291 1.00 45.58 200 SER A N 1
ATOM 1336 C CA . SER A 1 210 ? -24.523 9.302 17.681 1.00 44.40 200 SER A CA 1
ATOM 1337 C C . SER A 1 210 ? -24.057 7.974 17.035 1.00 42.48 200 SER A C 1
ATOM 1338 O O . SER A 1 210 ? -23.815 7.909 15.828 1.00 40.33 200 SER A O 1
ATOM 1341 N N . PRO A 1 211 ? -23.922 6.909 17.845 1.00 42.03 201 PRO A N 1
ATOM 1342 C CA . PRO A 1 211 ? -23.493 5.656 17.262 1.00 41.59 201 PRO A CA 1
ATOM 1343 C C . PRO A 1 211 ? -24.640 4.939 16.608 1.00 39.28 201 PRO A C 1
ATOM 1344 O O . PRO A 1 211 ? -25.797 5.124 16.977 1.00 39.19 201 PRO A O 1
ATOM 1348 N N . GLY A 1 212 ? -24.284 4.118 15.637 1.00 37.23 202 GLY A N 1
ATOM 1349 C CA . GLY A 1 212 ? -25.268 3.380 14.827 1.00 35.98 202 GLY A CA 1
ATOM 1350 C C . GLY A 1 212 ? -25.924 4.240 13.761 1.00 34.01 202 GLY A C 1
ATOM 1351 O O . GLY A 1 212 ? -26.775 3.777 13.005 1.00 33.87 202 GLY A O 1
ATOM 1352 N N . ALA A 1 213 ? -25.513 5.501 13.728 1.00 32.71 203 ALA A N 1
ATOM 1353 C CA . ALA A 1 213 ? -25.917 6.452 12.685 1.00 31.24 203 ALA A CA 1
ATOM 1354 C C . ALA A 1 213 ? -25.222 6.158 11.352 1.00 30.17 203 ALA A C 1
ATOM 1355 O O . ALA A 1 213 ? -24.038 5.802 11.290 1.00 28.90 203 ALA A O 1
ATOM 1357 N N . TRP A 1 214 ? -25.995 6.324 10.288 1.00 28.92 204 TRP A N 1
ATOM 1358 C CA . TRP A 1 214 ? -25.485 6.152 8.909 1.00 28.02 204 TRP A CA 1
ATOM 1359 C C . TRP A 1 214 ? -24.576 7.292 8.537 1.00 27.16 204 TRP A C 1
ATOM 1360 O O . TRP A 1 214 ? -25.008 8.446 8.495 1.00 26.87 204 TRP A O 1
ATOM 1371 N N . PRO A 1 215 ? -23.304 6.994 8.236 1.00 26.49 205 PRO A N 1
ATOM 1372 C CA . PRO A 1 215 ? -22.448 8.082 7.825 1.00 25.39 205 PRO A CA 1
ATOM 1373 C C . PRO A 1 215 ? -22.690 8.475 6.391 1.00 24.68 205 PRO A C 1
ATOM 1374 O O . PRO A 1 215 ? -22.833 7.637 5.504 1.00 23.99 205 PRO A O 1
ATOM 1378 N N . MET A 1 216 ? -22.759 9.780 6.222 1.00 24.22 206 MET A N 1
ATOM 1379 C CA . MET A 1 216 ? -22.842 10.432 4.917 1.00 23.58 206 MET A CA 1
ATOM 1380 C C . MET A 1 216 ? -21.781 11.509 4.810 1.00 23.50 206 MET A C 1
ATOM 1381 O O . MET A 1 216 ? -21.600 12.311 5.711 1.00 23.55 206 MET A O 1
ATOM 1386 N N . ARG A 1 217 ? -21.122 11.532 3.663 1.00 23.31 207 ARG A N 1
ATOM 1387 C CA . ARG A 1 217 ? -20.083 12.522 3.399 1.00 23.17 207 ARG A CA 1
ATOM 1388 C C . ARG A 1 217 ? -20.683 13.907 3.443 1.00 23.23 207 ARG A C 1
ATOM 1389 O O . ARG A 1 217 ? -21.736 14.167 2.866 1.00 22.77 207 ARG A O 1
ATOM 1397 N N . TYR A 1 218 ? -19.977 14.794 4.125 1.00 23.54 208 TYR A N 1
ATOM 1398 C CA . TYR A 1 218 ? -20.322 16.229 4.097 1.00 23.49 208 TYR A CA 1
ATOM 1399 C C . TYR A 1 218 ? -19.918 16.848 2.769 1.00 23.02 208 TYR A C 1
ATOM 1400 O O . TYR A 1 218 ? -18.742 16.924 2.427 1.00 23.63 208 TYR A O 1
ATOM 1409 N N . VAL A 1 219 ? -20.924 17.301 2.039 1.00 22.39 209 VAL A N 1
ATOM 1410 C CA . VAL A 1 219 ? -20.722 17.990 0.745 1.00 21.82 209 VAL A CA 1
ATOM 1411 C C . VAL A 1 219 ? -21.178 19.441 0.851 1.00 21.77 209 VAL A C 1
ATOM 1412 O O . VAL A 1 219 ? -22.372 19.702 0.937 1.00 21.36 209 VAL A O 1
ATOM 1416 N N . PRO A 1 220 ? -20.228 20.393 0.837 1.00 21.85 210 PRO A N 1
ATOM 1417 C CA . PRO A 1 220 ? -20.646 21.759 1.036 1.00 21.44 210 PRO A CA 1
ATOM 1418 C C . PRO A 1 220 ? -21.696 22.152 0.039 1.00 21.18 210 PRO A C 1
ATOM 1419 O O . PRO A 1 220 ? -21.594 21.852 -1.146 1.00 21.05 210 PRO A O 1
ATOM 1423 N N . TYR A 1 221 ? -22.738 22.761 0.571 1.00 20.80 211 TYR A N 1
ATOM 1424 C CA . TYR A 1 221 ? -23.688 23.527 -0.232 1.00 19.98 211 TYR A CA 1
ATOM 1425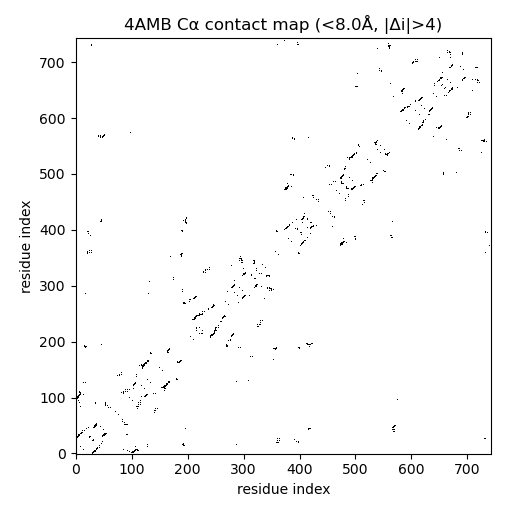 C C . TYR A 1 221 ? -24.005 24.852 0.427 1.00 20.12 211 TYR A C 1
ATOM 1426 O O . TYR A 1 221 ? -24.472 24.926 1.565 1.00 19.49 211 TYR A O 1
ATOM 1435 N N . ASN A 1 222 ? -23.746 25.897 -0.335 1.00 20.46 212 ASN A N 1
ATOM 1436 C CA . ASN A 1 222 ? -23.797 27.283 0.188 1.00 20.96 212 ASN A CA 1
ATOM 1437 C C . ASN A 1 222 ? -24.666 28.206 -0.658 1.00 20.76 212 ASN A C 1
ATOM 1438 O O . ASN A 1 222 ? -24.917 29.360 -0.317 1.00 21.83 212 ASN A O 1
ATOM 1443 N N . GLY A 1 223 ? -25.135 27.662 -1.761 1.00 19.96 213 GLY A N 1
ATOM 1444 C CA . GLY A 1 223 ? -25.871 28.432 -2.757 1.00 18.80 213 GLY A CA 1
ATOM 1445 C C . GLY A 1 223 ? -25.111 28.461 -4.065 1.00 18.34 213 GLY A C 1
ATOM 1446 O O . GLY A 1 223 ? -23.909 28.257 -4.103 1.00 18.21 213 GLY A O 1
ATOM 1447 N N . GLY A 1 224 ? -25.839 28.691 -5.143 1.00 17.78 214 GLY A N 1
ATOM 1448 C CA . GLY A 1 224 ? -25.261 28.752 -6.484 1.00 17.04 214 GLY A CA 1
ATOM 1449 C C . GLY A 1 224 ? -24.951 30.182 -6.818 1.00 16.52 214 GLY A C 1
ATOM 1450 O O . GLY A 1 224 ? -25.544 31.089 -6.268 1.00 16.29 214 GLY A O 1
ATOM 1451 N N . ALA A 1 225 ? -23.995 30.382 -7.709 1.00 16.72 215 ALA A N 1
ATOM 1452 C CA . ALA A 1 225 ? -23.534 31.744 -8.038 1.00 16.80 215 ALA A CA 1
ATOM 1453 C C . ALA A 1 225 ? -22.893 31.885 -9.411 1.00 16.91 215 ALA A C 1
ATOM 1454 O O . ALA A 1 225 ? -22.300 30.948 -9.941 1.00 17.17 215 ALA A O 1
ATOM 1456 N N . VAL A 1 226 ? -23.034 33.076 -9.979 1.00 16.89 216 VAL A N 1
ATOM 1457 C CA . VAL A 1 226 ? -22.179 33.475 -11.101 1.00 16.99 216 VAL A CA 1
ATOM 1458 C C . VAL A 1 226 ? -20.910 34.061 -10.497 1.00 17.49 216 VAL A C 1
ATOM 1459 O O . VAL A 1 226 ? -20.880 35.192 -9.994 1.00 17.59 216 VAL A O 1
ATOM 1463 N N . LEU A 1 227 ? -19.870 33.242 -10.552 1.00 17.95 217 LEU A N 1
ATOM 1464 C CA . LEU A 1 227 ? -18.560 33.522 -9.886 1.00 18.42 217 LEU A CA 1
ATOM 1465 C C . LEU A 1 227 ? -17.800 34.722 -10.484 1.00 19.12 217 LEU A C 1
ATOM 1466 O O . LEU A 1 227 ? -17.761 34.895 -11.701 1.00 19.81 217 LEU A O 1
ATOM 1471 N N . PRO A 1 228 ? -17.196 35.555 -9.627 1.00 20.13 218 PRO A N 1
ATOM 1472 C CA . PRO A 1 228 ? -16.518 36.765 -10.079 1.00 21.00 218 PRO A CA 1
ATOM 1473 C C . PRO A 1 228 ? -15.135 36.557 -10.679 1.00 21.81 218 PRO A C 1
ATOM 1474 O O . PRO A 1 228 ? -14.532 35.500 -10.562 1.00 21.64 218 PRO A O 1
ATOM 1478 N N . ASP A 1 229 ? -14.690 37.627 -11.319 1.00 23.02 219 ASP A N 1
ATOM 1479 C CA . ASP A 1 229 ? -13.419 37.717 -12.080 1.00 24.12 219 ASP A CA 1
ATOM 1480 C C . ASP A 1 229 ? -12.198 37.291 -11.303 1.00 24.08 219 ASP A C 1
ATOM 1481 O O . ASP A 1 229 ? -11.280 36.665 -11.821 1.00 23.50 219 ASP A O 1
ATOM 1486 N N . TRP A 1 230 ? -12.197 37.711 -10.054 1.00 23.84 220 TRP A N 1
ATOM 1487 C CA . TRP A 1 230 ? -10.985 37.707 -9.206 1.00 23.47 220 TRP A CA 1
ATOM 1488 C C . TRP A 1 230 ? -10.782 36.431 -8.447 1.00 23.84 220 TRP A C 1
ATOM 1489 O O . TRP A 1 230 ? -9.708 36.179 -7.905 1.00 24.21 220 TRP A O 1
ATOM 1500 N N . LEU A 1 231 ? -11.827 35.617 -8.419 1.00 23.84 221 LEU A N 1
ATOM 1501 C CA . LEU A 1 231 ? -11.793 34.303 -7.731 1.00 23.84 221 LEU A CA 1
ATOM 1502 C C . LEU A 1 231 ? -10.567 33.454 -8.100 1.00 24.50 221 LEU A C 1
ATOM 1503 O O . LEU A 1 231 ? -9.880 32.965 -7.206 1.00 24.99 221 LEU A O 1
ATOM 1508 N N . PRO A 1 232 ? -10.270 33.284 -9.403 1.00 26.05 222 PRO A N 1
ATOM 1509 C CA . PRO A 1 232 ? -9.066 32.502 -9.712 1.00 27.02 222 PRO A CA 1
ATOM 1510 C C . PRO A 1 232 ? -7.817 33.140 -9.121 1.00 28.06 222 PRO A C 1
ATOM 1511 O O . PRO A 1 232 ? -7.550 34.317 -9.366 1.00 27.54 222 PRO A O 1
ATOM 1515 N N . PRO A 1 233 ? -7.079 32.369 -8.314 1.00 29.56 223 PRO A N 1
ATOM 1516 C CA . PRO A 1 233 ? -5.982 32.904 -7.546 1.00 31.07 223 PRO A CA 1
ATOM 1517 C C . PRO A 1 233 ? -4.746 33.140 -8.375 1.00 33.36 223 PRO A C 1
ATOM 1518 O O . PRO A 1 233 ? -4.363 32.320 -9.207 1.00 33.32 223 PRO A O 1
ATOM 1522 N N . ALA A 1 234 ? -4.167 34.302 -8.111 1.00 35.72 224 ALA A N 1
ATOM 1523 C CA . ALA A 1 234 ? -2.947 34.780 -8.761 1.00 36.80 224 ALA A CA 1
ATOM 1524 C C . ALA A 1 234 ? -1.766 33.893 -8.452 1.00 38.18 224 ALA A C 1
ATOM 1525 O O . ALA A 1 234 ? -1.769 33.102 -7.501 1.00 37.88 224 ALA A O 1
ATOM 1527 N N . ALA A 1 235 ? -0.750 34.059 -9.288 1.00 40.48 225 ALA A N 1
ATOM 1528 C CA . ALA A 1 235 ? 0.482 33.254 -9.217 1.00 41.27 225 ALA A CA 1
ATOM 1529 C C . ALA A 1 235 ? 1.304 33.535 -7.948 1.00 42.07 225 ALA A C 1
ATOM 1530 O O . ALA A 1 235 ? 1.752 34.666 -7.702 1.00 42.22 225 ALA A O 1
ATOM 1532 N N . GLY A 1 236 ? 1.450 32.490 -7.135 1.00 41.01 226 GLY A N 1
ATOM 1533 C CA . GLY A 1 236 ? 2.273 32.523 -5.897 1.00 40.54 226 GLY A CA 1
ATOM 1534 C C . GLY A 1 236 ? 1.769 33.484 -4.836 1.00 39.48 226 GLY A C 1
ATOM 1535 O O . GLY A 1 236 ? 2.504 33.906 -3.943 1.00 39.84 226 GLY A O 1
ATOM 1536 N N . ARG A 1 237 ? 0.492 33.813 -4.953 1.00 38.42 227 ARG A N 1
ATOM 1537 C CA . ARG A 1 237 ? -0.172 34.754 -4.041 1.00 36.15 227 ARG A CA 1
ATOM 1538 C C . ARG A 1 237 ? -1.156 34.017 -3.132 1.00 35.20 227 ARG A C 1
ATOM 1539 O O . ARG A 1 237 ? -2.234 33.583 -3.540 1.00 35.92 227 ARG A O 1
ATOM 1547 N N . ARG A 1 238 ? -0.754 33.889 -1.881 1.00 33.41 228 ARG A N 1
ATOM 1548 C CA . ARG A 1 238 ? -1.557 33.158 -0.895 1.00 31.34 228 ARG A CA 1
ATOM 1549 C C . ARG A 1 238 ? -2.767 33.976 -0.482 1.00 29.44 228 ARG A C 1
ATOM 1550 O O . ARG A 1 238 ? -2.794 35.203 -0.563 1.00 28.81 228 ARG A O 1
ATOM 1558 N N . ARG A 1 239 ? -3.757 33.249 -0.004 1.00 28.12 229 ARG A N 1
ATOM 1559 C CA . ARG A 1 239 ? -5.094 33.806 0.271 1.00 27.02 229 ARG A CA 1
ATOM 1560 C C . ARG A 1 239 ? -5.721 33.285 1.545 1.00 26.41 229 ARG A C 1
ATOM 1561 O O . ARG A 1 239 ? -5.776 32.081 1.786 1.00 26.79 229 ARG A O 1
ATOM 1569 N N . ILE A 1 240 ? -6.217 34.224 2.334 1.00 25.48 230 ILE A N 1
ATOM 1570 C CA . ILE A 1 240 ? -6.947 33.915 3.575 1.00 25.52 230 ILE A CA 1
ATOM 1571 C C . ILE A 1 240 ? -8.383 34.429 3.491 1.00 25.76 230 ILE A C 1
ATOM 1572 O O . ILE A 1 240 ? -8.635 35.615 3.282 1.00 25.87 230 ILE A O 1
ATOM 1577 N N . ALA A 1 241 ? -9.314 33.500 3.641 1.00 25.31 231 ALA A N 1
ATOM 1578 C CA . ALA A 1 241 ? -10.731 33.838 3.794 1.00 24.98 231 ALA A CA 1
ATOM 1579 C C . ALA A 1 241 ? -11.034 34.278 5.226 1.00 24.98 231 ALA A C 1
ATOM 1580 O O . ALA A 1 241 ? -10.596 33.670 6.190 1.00 25.03 231 ALA A O 1
ATOM 1582 N N . VAL A 1 242 ? -11.754 35.380 5.330 1.00 25.22 232 VAL A N 1
ATOM 1583 C CA . VAL A 1 242 ? -12.326 35.832 6.596 1.00 25.85 232 VAL A CA 1
ATOM 1584 C C . VAL A 1 242 ? -13.836 35.894 6.496 1.00 27.23 232 VAL A C 1
ATOM 1585 O O . VAL A 1 242 ? -14.387 36.612 5.676 1.00 27.39 232 VAL A O 1
ATOM 1589 N N . THR A 1 243 ? -14.485 35.138 7.366 1.00 28.96 233 THR A N 1
ATOM 1590 C CA . THR A 1 243 ? -15.954 35.023 7.394 1.00 30.20 233 THR A CA 1
ATOM 1591 C C . THR A 1 243 ? -16.544 35.302 8.757 1.00 32.53 233 THR A C 1
ATOM 1592 O O . THR A 1 243 ? -16.099 34.780 9.782 1.00 33.17 233 THR A O 1
ATOM 1596 N N . LEU A 1 244 ? -17.593 36.104 8.741 1.00 35.76 234 LEU A N 1
ATOM 1597 C CA . LEU A 1 244 ? -18.287 36.476 9.990 1.00 38.09 234 LEU A CA 1
ATOM 1598 C C . LEU A 1 244 ? -19.434 35.542 10.272 1.00 38.87 234 LEU A C 1
ATOM 1599 O O . LEU A 1 244 ? -19.904 35.446 11.393 1.00 39.99 234 LEU A O 1
ATOM 1604 N N . GLY A 1 245 ? -19.889 34.884 9.220 1.00 41.24 235 GLY A N 1
ATOM 1605 C CA . GLY A 1 245 ? -21.098 34.054 9.271 1.00 42.89 235 GLY A CA 1
ATOM 1606 C C . GLY A 1 245 ? -22.344 34.836 8.877 1.00 45.37 235 GLY A C 1
ATOM 1607 O O . GLY A 1 245 ? -22.431 36.065 9.030 1.00 43.46 235 GLY A O 1
ATOM 1608 N N . SER A 1 246 ? -23.330 34.090 8.397 1.00 47.99 236 SER A N 1
ATOM 1609 C CA . SER A 1 246 ? -24.609 34.676 7.909 1.00 49.05 236 SER A CA 1
ATOM 1610 C C . SER A 1 246 ? -25.409 35.401 8.999 1.00 49.86 236 SER A C 1
ATOM 1611 O O . SER A 1 246 ? -26.299 36.196 8.704 1.00 50.26 236 SER A O 1
ATOM 1614 N N . ILE A 1 247 ? -25.053 35.135 10.250 1.00 52.04 237 ILE A N 1
ATOM 1615 C CA . ILE A 1 247 ? -25.864 35.568 11.425 1.00 52.10 237 ILE A CA 1
ATOM 1616 C C . ILE A 1 247 ? -25.253 36.666 12.294 1.00 51.42 237 ILE A C 1
ATOM 1617 O O . ILE A 1 247 ? -25.794 37.770 12.419 1.00 50.71 237 ILE A O 1
ATOM 1622 N N . ASP A 1 248 ? -24.117 36.340 12.887 1.00 51.53 238 ASP A N 1
ATOM 1623 C CA . ASP A 1 248 ? -23.464 37.216 13.899 1.00 51.02 238 ASP A CA 1
ATOM 1624 C C . ASP A 1 248 ? -22.922 38.509 13.326 1.00 50.01 238 ASP A C 1
ATOM 1625 O O . ASP A 1 248 ? -22.528 39.418 14.055 1.00 50.52 238 ASP A O 1
ATOM 1630 N N . ALA A 1 249 ? -22.913 38.570 12.005 1.00 47.61 239 ALA A N 1
ATOM 1631 C CA . ALA A 1 249 ? -22.334 39.702 11.279 1.00 46.70 239 ALA A CA 1
ATOM 1632 C C . ALA A 1 249 ? -23.187 40.971 11.393 1.00 46.99 239 ALA A C 1
ATOM 1633 O O . ALA A 1 249 ? -22.677 42.089 11.308 1.00 47.44 239 ALA A O 1
ATOM 1635 N N . LEU A 1 250 ? -24.483 40.781 11.589 1.00 46.86 240 LEU A N 1
ATOM 1636 C CA . LEU A 1 250 ? -25.445 41.907 11.614 1.00 47.84 240 LEU A CA 1
ATOM 1637 C C . LEU A 1 250 ? -25.694 42.428 13.024 1.00 49.22 240 LEU A C 1
ATOM 1638 O O . LEU A 1 250 ? -26.227 43.523 13.224 1.00 49.63 240 LEU A O 1
ATOM 1643 N N . SER A 1 251 ? -25.326 41.616 13.998 1.00 49.87 241 SER A N 1
ATOM 1644 C CA . SER A 1 251 ? -25.451 42.010 15.417 1.00 51.13 241 SER A CA 1
ATOM 1645 C C . SER A 1 251 ? -24.786 43.368 15.613 1.00 49.66 241 SER A C 1
ATOM 1646 O O . SER A 1 251 ? -25.348 44.322 16.150 1.00 49.16 241 SER A O 1
ATOM 1649 N N . GLY A 1 252 ? -23.573 43.388 15.093 1.00 49.43 242 GLY A N 1
ATOM 1650 C CA . GLY A 1 252 ? -22.598 44.481 15.203 1.00 47.91 242 GLY A CA 1
ATOM 1651 C C . GLY A 1 252 ? -21.194 43.915 15.313 1.00 46.01 242 GLY A C 1
ATOM 1652 O O . GLY A 1 252 ? -20.288 44.505 15.897 1.00 45.57 242 GLY A O 1
ATOM 1653 N N . GLY A 1 253 ? -21.037 42.745 14.715 1.00 45.19 243 GLY A N 1
ATOM 1654 C CA . GLY A 1 253 ? -19.830 41.913 14.896 1.00 44.04 243 GLY A CA 1
ATOM 1655 C C . GLY A 1 253 ? -18.634 42.266 14.038 1.00 41.94 243 GLY A C 1
ATOM 1656 O O . GLY A 1 253 ? -17.527 41.784 14.266 1.00 41.85 243 GLY A O 1
ATOM 1657 N N . ILE A 1 254 ? -18.848 43.105 13.037 1.00 39.37 244 ILE A N 1
ATOM 1658 C CA . ILE A 1 254 ? -17.731 43.480 12.153 1.00 38.00 244 ILE A CA 1
ATOM 1659 C C . ILE A 1 254 ? -16.665 44.193 12.987 1.00 38.01 244 ILE A C 1
ATOM 1660 O O . ILE A 1 254 ? -15.476 44.048 12.747 1.00 37.23 244 ILE A O 1
ATOM 1665 N N . ALA A 1 255 ? -17.120 44.925 13.998 1.00 39.66 245 ALA A N 1
ATOM 1666 C CA . ALA A 1 255 ? -16.223 45.647 14.943 1.00 39.77 245 ALA A CA 1
ATOM 1667 C C . ALA A 1 255 ? -15.137 44.723 15.505 1.00 38.72 245 ALA A C 1
ATOM 1668 O O . ALA A 1 255 ? -13.974 45.090 15.641 1.00 38.84 245 ALA A O 1
ATOM 1670 N N . LYS A 1 256 ? -15.564 43.513 15.812 1.00 38.49 246 LYS A N 1
ATOM 1671 C CA . LYS A 1 256 ? -14.677 42.410 16.275 1.00 40.23 246 LYS A CA 1
ATOM 1672 C C . LYS A 1 256 ? -13.341 42.305 15.521 1.00 39.24 246 LYS A C 1
ATOM 1673 O O . LYS A 1 256 ? -12.298 42.010 16.103 1.00 40.56 246 LYS A O 1
ATOM 1679 N N . LEU A 1 257 ? -13.403 42.527 14.217 1.00 36.87 247 LEU A N 1
ATOM 1680 C CA . LEU A 1 257 ? -12.238 42.299 13.324 1.00 34.59 247 LEU A CA 1
ATOM 1681 C C . LEU A 1 257 ? -11.337 43.511 13.127 1.00 34.04 247 LEU A C 1
ATOM 1682 O O . LEU A 1 257 ? -10.398 43.470 12.345 1.00 34.25 247 LEU A O 1
ATOM 1687 N N . ALA A 1 258 ? -11.626 44.589 13.831 1.00 34.30 248 ALA A N 1
ATOM 1688 C CA . ALA A 1 258 ? -10.832 45.837 13.697 1.00 33.54 248 ALA A CA 1
ATOM 1689 C C . ALA A 1 258 ? -9.332 45.655 13.996 1.00 33.21 248 ALA A C 1
ATOM 1690 O O . ALA A 1 258 ? -8.493 46.165 13.254 1.00 33.38 248 ALA A O 1
ATOM 1692 N N . PRO A 1 259 ? -8.986 44.950 15.089 1.00 33.33 249 PRO A N 1
ATOM 1693 C CA . PRO A 1 259 ? -7.573 44.709 15.359 1.00 32.82 249 PRO A CA 1
ATOM 1694 C C . PRO A 1 259 ? -6.887 43.926 14.255 1.00 32.39 249 PRO A C 1
ATOM 1695 O O . PRO A 1 259 ? -5.765 44.247 13.858 1.00 31.54 249 PRO A O 1
ATOM 1699 N N . LEU A 1 260 ? -7.582 42.901 13.777 1.00 32.28 250 LEU A N 1
ATOM 1700 C CA . LEU A 1 260 ? -7.059 42.047 12.672 1.00 31.62 250 LEU A CA 1
ATOM 1701 C C . LEU A 1 260 ? -6.662 42.894 11.468 1.00 31.06 250 LEU A C 1
ATOM 1702 O O . LEU A 1 260 ? -5.519 42.877 11.022 1.00 31.57 250 LEU A O 1
ATOM 1707 N N . PHE A 1 261 ? -7.629 43.649 10.973 1.00 30.09 251 PHE A N 1
ATOM 1708 C CA . PHE A 1 261 ? -7.450 44.465 9.743 1.00 31.12 251 PHE A CA 1
ATOM 1709 C C . PHE A 1 261 ? -6.501 45.653 9.929 1.00 31.93 251 PHE A C 1
ATOM 1710 O O . PHE A 1 261 ? -6.073 46.297 8.976 1.00 32.85 251 PHE A O 1
ATOM 1718 N N . SER A 1 262 ? -6.157 45.909 11.174 1.00 32.58 252 SER A N 1
ATOM 1719 C CA . SER A 1 262 ? -5.134 46.924 11.508 1.00 33.25 252 SER A CA 1
ATOM 1720 C C . SER A 1 262 ? -3.711 46.374 11.434 1.00 33.40 252 SER A C 1
ATOM 1721 O O . SER A 1 262 ? -2.745 47.096 11.656 1.00 35.23 252 SER A O 1
ATOM 1724 N N . GLU A 1 263 ? -3.604 45.088 11.139 1.00 33.11 253 GLU A N 1
ATOM 1725 C CA . GLU A 1 263 ? -2.284 44.392 11.047 1.00 33.21 253 GLU A CA 1
ATOM 1726 C C . GLU A 1 263 ? -2.041 43.572 9.783 1.00 31.82 253 GLU A C 1
ATOM 1727 O O . GLU A 1 263 ? -0.920 43.132 9.524 1.00 31.66 253 GLU A O 1
ATOM 1733 N N . VAL A 1 264 ? -3.101 43.384 9.011 1.00 30.51 254 VAL A N 1
ATOM 1734 C CA . VAL A 1 264 ? -3.075 42.503 7.814 1.00 29.82 254 VAL A CA 1
ATOM 1735 C C . VAL A 1 264 ? -2.233 43.070 6.674 1.00 29.31 254 VAL A C 1
ATOM 1736 O O . VAL A 1 264 ? -1.786 42.340 5.789 1.00 28.41 254 VAL A O 1
ATOM 1740 N N . ALA A 1 265 ? -2.017 44.378 6.718 1.00 29.35 255 ALA A N 1
ATOM 1741 C CA . ALA A 1 265 ? -1.215 45.076 5.684 1.00 29.73 255 ALA A CA 1
ATOM 1742 C C . ALA A 1 265 ? 0.236 44.585 5.727 1.00 30.44 255 ALA A C 1
ATOM 1743 O O . ALA A 1 265 ? 0.963 44.599 4.738 1.00 29.79 255 ALA A O 1
ATOM 1745 N N . ASP A 1 266 ? 0.602 44.100 6.903 1.00 31.97 256 ASP A N 1
ATOM 1746 C CA . ASP A 1 266 ? 1.959 43.571 7.204 1.00 33.06 256 ASP A CA 1
ATOM 1747 C C . ASP A 1 266 ? 2.138 42.121 6.744 1.00 32.52 256 ASP A C 1
ATOM 1748 O O . ASP A 1 266 ? 3.238 41.557 6.737 1.00 32.85 256 ASP A O 1
ATOM 1753 N N . VAL A 1 267 ? 1.022 41.521 6.385 1.00 31.88 257 VAL A N 1
ATOM 1754 C CA . VAL A 1 267 ? 1.000 40.101 6.042 1.00 31.45 257 VAL A CA 1
ATOM 1755 C C . VAL A 1 267 ? 1.142 39.911 4.541 1.00 31.65 257 VAL A C 1
ATOM 1756 O O . VAL A 1 267 ? 0.437 40.531 3.742 1.00 30.30 257 VAL A O 1
ATOM 1760 N N . ASP A 1 268 ? 2.080 39.041 4.186 1.00 32.38 258 ASP A N 1
ATOM 1761 C CA . ASP A 1 268 ? 2.368 38.730 2.770 1.00 33.56 258 ASP A CA 1
ATOM 1762 C C . ASP A 1 268 ? 1.296 37.799 2.206 1.00 33.84 258 ASP A C 1
ATOM 1763 O O . ASP A 1 268 ? 1.540 36.632 1.851 1.00 33.50 258 ASP A O 1
ATOM 1768 N N . ALA A 1 269 ? 0.095 38.352 2.138 1.00 33.10 259 ALA A N 1
ATOM 1769 C CA . ALA A 1 269 ? -1.079 37.620 1.642 1.00 31.65 259 ALA A CA 1
ATOM 1770 C C . ALA A 1 269 ? -2.269 38.494 1.270 1.00 30.40 259 ALA A C 1
ATOM 1771 O O . ALA A 1 269 ? -2.325 39.695 1.551 1.00 30.16 259 ALA A O 1
ATOM 1773 N N . GLU A 1 270 ? -3.185 37.847 0.568 1.00 29.25 260 GLU A N 1
ATOM 1774 C CA . GLU A 1 270 ? -4.441 38.450 0.140 1.00 28.35 260 GLU A CA 1
ATOM 1775 C C . GLU A 1 270 ? -5.549 37.973 1.075 1.00 27.06 260 GLU A C 1
ATOM 1776 O O . GLU A 1 270 ? -5.670 36.790 1.397 1.00 27.10 260 GLU A O 1
ATOM 1782 N N . PHE A 1 271 ? -6.345 38.924 1.519 1.00 26.08 261 PHE A N 1
ATOM 1783 C CA . PHE A 1 271 ? -7.499 38.621 2.385 1.00 25.75 261 PHE A CA 1
ATOM 1784 C C . PHE A 1 271 ? -8.824 38.843 1.674 1.00 25.45 261 PHE A C 1
ATOM 1785 O O . PHE A 1 271 ? -9.057 39.887 1.071 1.00 25.00 261 PHE A O 1
ATOM 1793 N N . VAL A 1 272 ? -9.677 37.832 1.773 1.00 24.93 262 VAL A N 1
ATOM 1794 C CA . VAL A 1 272 ? -11.069 37.886 1.256 1.00 24.75 262 VAL A CA 1
ATOM 1795 C C . VAL A 1 272 ? -12.094 37.884 2.385 1.00 24.83 262 VAL A C 1
ATOM 1796 O O . VAL A 1 272 ? -12.298 36.874 3.055 1.00 24.90 262 VAL A O 1
ATOM 1800 N N . LEU A 1 273 ? -12.725 39.041 2.566 1.00 24.92 263 LEU A N 1
ATOM 1801 C CA . LEU A 1 273 ? -13.775 39.248 3.598 1.00 24.76 263 LEU A CA 1
ATOM 1802 C C . LEU A 1 273 ? -15.174 39.186 3.020 1.00 25.66 263 LEU A C 1
ATOM 1803 O O . LEU A 1 273 ? -15.550 39.948 2.123 1.00 25.99 263 LEU A O 1
ATOM 1808 N N . THR A 1 274 ? -15.934 38.261 3.584 1.00 25.89 264 THR A N 1
ATOM 1809 C CA . THR A 1 274 ? -17.357 38.080 3.256 1.00 26.33 264 THR A CA 1
ATOM 1810 C C . THR A 1 274 ? -18.209 38.725 4.339 1.00 26.83 264 THR A C 1
ATOM 1811 O O . THR A 1 274 ? -18.162 38.325 5.498 1.00 27.37 264 THR A O 1
ATOM 1815 N N . LEU A 1 275 ? -18.977 39.729 3.934 1.00 27.30 265 LEU A N 1
ATOM 1816 C CA . LEU A 1 275 ? -19.771 40.562 4.877 1.00 28.19 265 LEU A CA 1
ATOM 1817 C C . LEU A 1 275 ? -20.946 39.834 5.506 1.00 29.11 265 LEU A C 1
ATOM 1818 O O . LEU A 1 275 ? -21.235 39.967 6.697 1.00 30.56 265 LEU A O 1
ATOM 1823 N N . GLY A 1 276 ? -21.638 39.090 4.664 1.00 30.20 266 GLY A N 1
ATOM 1824 C CA . GLY A 1 276 ? -22.849 38.355 5.063 1.00 31.06 266 GLY A CA 1
ATOM 1825 C C . GLY A 1 276 ? -23.882 39.196 5.798 1.00 31.87 266 GLY A C 1
ATOM 1826 O O . GLY A 1 276 ? -24.618 38.696 6.652 1.00 33.42 266 GLY A O 1
ATOM 1827 N N . GLY A 1 277 ? -23.903 40.481 5.464 1.00 31.62 267 GLY A N 1
ATOM 1828 C CA . GLY A 1 277 ? -24.916 41.434 5.978 1.00 33.12 267 GLY A CA 1
ATOM 1829 C C . GLY A 1 277 ? -24.376 42.534 6.873 1.00 34.69 267 GLY A C 1
ATOM 1830 O O . GLY A 1 277 ? -24.971 43.613 7.006 1.00 34.91 267 GLY A O 1
ATOM 1831 N N . GLY A 1 278 ? -23.243 42.224 7.495 1.00 35.18 268 GLY A N 1
ATOM 1832 C CA . GLY A 1 278 ? -22.512 43.142 8.384 1.00 34.57 268 GLY A CA 1
ATOM 1833 C C . GLY A 1 278 ? -22.234 44.505 7.777 1.00 34.29 268 GLY A C 1
ATOM 1834 O O . GLY A 1 278 ? -22.045 44.645 6.569 1.00 33.52 268 GLY A O 1
ATOM 1835 N N . ASP A 1 279 ? -22.233 45.512 8.638 1.00 33.48 269 ASP A N 1
ATOM 1836 C CA . ASP A 1 279 ? -22.011 46.913 8.195 1.00 33.74 269 ASP A CA 1
ATOM 1837 C C . ASP A 1 279 ? -20.521 47.220 7.994 1.00 32.70 269 ASP A C 1
ATOM 1838 O O . ASP A 1 279 ? -19.726 47.205 8.929 1.00 32.83 269 ASP A O 1
ATOM 1843 N N . LEU A 1 280 ? -20.176 47.506 6.752 1.00 32.15 270 LEU A N 1
ATOM 1844 C CA . LEU A 1 280 ? -18.785 47.838 6.375 1.00 31.85 270 LEU A CA 1
ATOM 1845 C C . LEU A 1 280 ? -18.403 49.151 7.033 1.00 31.42 270 LEU A C 1
ATOM 1846 O O . LEU A 1 280 ? -17.295 49.323 7.535 1.00 31.77 270 LEU A O 1
ATOM 1851 N N . ALA A 1 281 ? -19.373 50.054 7.048 1.00 30.96 271 ALA A N 1
ATOM 1852 C CA . ALA A 1 281 ? -19.199 51.436 7.549 1.00 30.49 271 ALA A CA 1
ATOM 1853 C C . ALA A 1 281 ? -18.740 51.493 9.001 1.00 30.23 271 ALA A C 1
ATOM 1854 O O . ALA A 1 281 ? -18.375 52.548 9.500 1.00 30.32 271 ALA A O 1
ATOM 1856 N N . LEU A 1 282 ? -18.752 50.344 9.658 1.00 29.90 272 LEU A N 1
ATOM 1857 C CA . LEU A 1 282 ? -18.376 50.255 11.092 1.00 30.41 272 LEU A CA 1
ATOM 1858 C C . LEU A 1 282 ? -16.877 50.377 11.284 1.00 30.27 272 LEU A C 1
ATOM 1859 O O . LEU A 1 282 ? -16.405 50.819 12.333 1.00 28.82 272 LEU A O 1
ATOM 1864 N N . LEU A 1 283 ? -16.147 49.951 10.263 1.00 30.55 273 LEU A N 1
ATOM 1865 C CA . LEU A 1 283 ? -14.665 50.147 10.208 1.00 29.93 273 LEU A CA 1
ATOM 1866 C C . LEU A 1 283 ? -14.185 50.925 8.978 1.00 28.83 273 LEU A C 1
ATOM 1867 O O . LEU A 1 283 ? -13.174 51.632 9.004 1.00 28.37 273 LEU A O 1
ATOM 1872 N N . GLY A 1 284 ? -14.940 50.773 7.908 1.00 29.15 274 GLY A N 1
ATOM 1873 C CA . GLY A 1 284 ? -14.742 51.557 6.678 1.00 28.45 274 GLY A CA 1
ATOM 1874 C C . GLY A 1 284 ? -13.534 51.103 5.892 1.00 28.11 274 GLY A C 1
ATOM 1875 O O . GLY A 1 284 ? -13.322 49.908 5.713 1.00 28.35 274 GLY A O 1
ATOM 1876 N N . GLU A 1 285 ? -12.733 52.063 5.439 1.00 27.55 275 GLU A N 1
ATOM 1877 C CA . GLU A 1 285 ? -11.581 51.746 4.568 1.00 27.18 275 GLU A CA 1
ATOM 1878 C C . GLU A 1 285 ? -10.682 50.666 5.163 1.00 25.97 275 GLU A C 1
ATOM 1879 O O . GLU A 1 285 ? -10.251 50.738 6.311 1.00 25.93 275 GLU A O 1
ATOM 1885 N N . LEU A 1 286 ? -10.418 49.667 4.339 1.00 25.23 276 LEU A N 1
ATOM 1886 C CA . LEU A 1 286 ? -9.507 48.546 4.697 1.00 24.97 276 LEU A CA 1
ATOM 1887 C C . LEU A 1 286 ? -8.230 48.565 3.833 1.00 24.13 276 LEU A C 1
ATOM 1888 O O . LEU A 1 286 ? -8.218 49.158 2.772 1.00 23.44 276 LEU A O 1
ATOM 1893 N N . PRO A 1 287 ? -7.145 47.918 4.285 1.00 24.20 277 PRO A N 1
ATOM 1894 C CA . PRO A 1 287 ? -5.934 47.920 3.473 1.00 24.21 277 PRO A CA 1
ATOM 1895 C C . PRO A 1 287 ? -6.122 47.415 2.054 1.00 23.55 277 PRO A C 1
ATOM 1896 O O . PRO A 1 287 ? -7.090 46.752 1.735 1.00 23.40 277 PRO A O 1
ATOM 1900 N N . ALA A 1 288 ? -5.142 47.743 1.237 1.00 23.70 278 ALA A N 1
ATOM 1901 C CA . ALA A 1 288 ? -5.100 47.376 -0.187 1.00 23.48 278 ALA A CA 1
ATOM 1902 C C . ALA A 1 288 ? -5.210 45.872 -0.418 1.00 23.03 278 ALA A C 1
ATOM 1903 O O . ALA A 1 288 ? -5.829 45.431 -1.376 1.00 21.79 278 ALA A O 1
ATOM 1905 N N . ASN A 1 289 ? -4.624 45.098 0.489 1.00 23.43 279 ASN A N 1
ATOM 1906 C CA . ASN A 1 289 ? -4.570 43.613 0.339 1.00 24.16 279 ASN A CA 1
ATOM 1907 C C . ASN A 1 289 ? -5.815 42.888 0.861 1.00 23.97 279 ASN A C 1
ATOM 1908 O O . ASN A 1 289 ? -5.843 41.654 0.981 1.00 24.12 279 ASN A O 1
ATOM 1913 N N . VAL A 1 290 ? -6.830 43.686 1.174 1.00 23.53 280 VAL A N 1
ATOM 1914 C CA . VAL A 1 290 ? -8.141 43.172 1.616 1.00 23.52 280 VAL A CA 1
ATOM 1915 C C . VAL A 1 290 ? -9.217 43.458 0.574 1.00 23.14 280 VAL A C 1
ATOM 1916 O O . VAL A 1 290 ? -9.509 44.597 0.230 1.00 22.79 280 VAL A O 1
ATOM 1920 N N . ARG A 1 291 ? -9.783 42.371 0.083 1.00 23.41 281 ARG A N 1
ATOM 1921 C CA . ARG A 1 291 ? -10.952 42.399 -0.819 1.00 23.74 281 ARG A CA 1
ATOM 1922 C C . ARG A 1 291 ? -12.274 42.084 -0.098 1.00 23.84 281 ARG A C 1
ATOM 1923 O O . ARG A 1 291 ? -12.384 41.129 0.669 1.00 23.79 281 ARG A O 1
ATOM 1931 N N . VAL A 1 292 ? -13.274 42.902 -0.399 1.00 23.86 282 VAL A N 1
ATOM 1932 C CA . VAL A 1 292 ? -14.593 42.801 0.241 1.00 24.05 282 VAL A CA 1
ATOM 1933 C C . VAL A 1 292 ? -15.676 42.379 -0.741 1.00 24.33 282 VAL A C 1
ATOM 1934 O O . VAL A 1 292 ? -15.863 42.964 -1.802 1.00 25.46 282 VAL A O 1
ATOM 1938 N N . VAL A 1 293 ? -16.386 41.337 -0.356 1.00 24.81 283 VAL A N 1
ATOM 1939 C CA . VAL A 1 293 ? -17.556 40.851 -1.108 1.00 24.71 283 VAL A CA 1
ATOM 1940 C C . VAL A 1 293 ? -18.706 40.530 -0.151 1.00 25.28 283 VAL A C 1
ATOM 1941 O O . VAL A 1 293 ? -18.495 40.059 0.958 1.00 25.60 283 VAL A O 1
ATOM 1945 N N . GLU A 1 294 ? -19.925 40.791 -0.595 1.00 25.81 284 GLU A N 1
ATOM 1946 C CA . GLU A 1 294 ? -21.100 40.569 0.256 1.00 26.66 284 GLU A CA 1
ATOM 1947 C C . GLU A 1 294 ? -21.257 39.076 0.556 1.00 26.49 284 GLU A C 1
ATOM 1948 O O . GLU A 1 294 ? -21.234 38.638 1.707 1.00 26.54 284 GLU A O 1
ATOM 1954 N N . TRP A 1 295 ? -21.445 38.319 -0.507 1.00 25.86 285 TRP A N 1
ATOM 1955 C CA . TRP A 1 295 ? -21.541 36.858 -0.408 1.00 25.77 285 TRP A CA 1
ATOM 1956 C C . TRP A 1 295 ? -20.883 36.171 -1.568 1.00 24.84 285 TRP A C 1
ATOM 1957 O O . TRP A 1 295 ? -20.796 36.702 -2.676 1.00 24.87 285 TRP A O 1
ATOM 1968 N N . ILE A 1 296 ? -20.387 34.984 -1.268 1.00 23.74 286 ILE A N 1
ATOM 1969 C CA . ILE A 1 296 ? -19.779 34.074 -2.260 1.00 22.98 286 ILE A CA 1
ATOM 1970 C C . ILE A 1 296 ? -19.841 32.631 -1.724 1.00 22.70 286 ILE A C 1
ATOM 1971 O O . ILE A 1 296 ? -19.603 32.423 -0.536 1.00 23.10 286 ILE A O 1
ATOM 1976 N N . PRO A 1 297 ? -20.169 31.636 -2.573 1.00 21.49 287 PRO A N 1
ATOM 1977 C CA . PRO A 1 297 ? -20.233 30.322 -1.960 1.00 21.59 287 PRO A CA 1
ATOM 1978 C C . PRO A 1 297 ? -18.932 29.888 -1.306 1.00 22.00 287 PRO A C 1
ATOM 1979 O O . PRO A 1 297 ? -17.874 29.936 -1.926 1.00 22.49 287 PRO A O 1
ATOM 1983 N N . LEU A 1 298 ? -19.031 29.447 -0.062 1.00 22.04 288 LEU A N 1
ATOM 1984 C CA . LEU A 1 298 ? -17.827 29.180 0.769 1.00 21.77 288 LEU A CA 1
ATOM 1985 C C . LEU A 1 298 ? -16.937 28.103 0.166 1.00 21.75 288 LEU A C 1
ATOM 1986 O O . LEU A 1 298 ? -15.716 28.222 0.144 1.00 21.99 288 LEU A O 1
ATOM 1991 N N . GLY A 1 299 ? -17.574 27.055 -0.330 1.00 21.48 289 GLY A N 1
ATOM 1992 C CA . GLY A 1 299 ? -16.859 25.928 -0.952 1.00 21.36 289 GLY A CA 1
ATOM 1993 C C . GLY A 1 299 ? -15.991 26.404 -2.113 1.00 21.66 289 GLY A C 1
ATOM 1994 O O . GLY A 1 299 ? -14.806 26.091 -2.228 1.00 21.48 289 GLY A O 1
ATOM 1995 N N . ALA A 1 300 ? -16.618 27.204 -2.955 1.00 21.82 290 ALA A N 1
ATOM 1996 C CA . ALA A 1 300 ? -15.971 27.825 -4.125 1.00 21.90 290 ALA A CA 1
ATOM 1997 C C . ALA A 1 300 ? -14.815 28.760 -3.737 1.00 21.97 290 ALA A C 1
ATOM 1998 O O . ALA A 1 300 ? -13.805 28.865 -4.434 1.00 22.25 290 ALA A O 1
ATOM 2000 N N . LEU A 1 301 ? -14.983 29.444 -2.618 1.00 21.68 291 LEU A N 1
ATOM 2001 C CA . LEU A 1 301 ? -13.947 30.384 -2.115 1.00 21.85 291 LEU A CA 1
ATOM 2002 C C . LEU A 1 301 ? -12.712 29.643 -1.579 1.00 21.98 291 LEU A C 1
ATOM 2003 O O . LEU A 1 301 ? -11.571 29.993 -1.870 1.00 21.84 291 LEU A O 1
ATOM 2008 N N . LEU A 1 302 ? -12.986 28.606 -0.800 1.00 22.22 292 LEU A N 1
ATOM 2009 C CA . LEU A 1 302 ? -11.944 27.862 -0.052 1.00 22.52 292 LEU A CA 1
ATOM 2010 C C . LEU A 1 302 ? -11.107 26.972 -0.962 1.00 23.54 292 LEU A C 1
ATOM 2011 O O . LEU A 1 302 ? -9.994 26.570 -0.629 1.00 23.80 292 LEU A O 1
ATOM 2016 N N . GLU A 1 303 ? -11.669 26.681 -2.122 1.00 24.42 293 GLU A N 1
ATOM 2017 C CA . GLU A 1 303 ? -10.980 25.904 -3.180 1.00 25.31 293 GLU A CA 1
ATOM 2018 C C . GLU A 1 303 ? -9.708 26.642 -3.584 1.00 25.21 293 GLU A C 1
ATOM 2019 O O . GLU A 1 303 ? -8.707 26.030 -3.949 1.00 25.39 293 GLU A O 1
ATOM 2025 N N . THR A 1 304 ? -9.792 27.967 -3.499 1.00 24.72 294 THR A N 1
ATOM 2026 C CA . THR A 1 304 ? -8.700 28.906 -3.891 1.00 24.71 294 THR A CA 1
ATOM 2027 C C . THR A 1 304 ? -7.966 29.571 -2.725 1.00 24.68 294 THR A C 1
ATOM 2028 O O . THR A 1 304 ? -7.101 30.437 -2.910 1.00 24.61 294 THR A O 1
ATOM 2032 N N . CYS A 1 305 ? -8.347 29.164 -1.530 1.00 24.76 295 CYS A N 1
ATOM 2033 C CA . CYS A 1 305 ? -7.780 29.715 -0.278 1.00 25.21 295 CYS A CA 1
ATOM 2034 C C . CYS A 1 305 ? -6.783 28.796 0.411 1.00 25.29 295 CYS A C 1
ATOM 2035 O O . CYS A 1 305 ? -6.830 27.572 0.287 1.00 25.71 295 CYS A O 1
ATOM 2038 N N . ASP A 1 306 ? -5.882 29.418 1.150 1.00 25.68 296 ASP A N 1
ATOM 2039 C CA . ASP A 1 306 ? -4.840 28.666 1.894 1.00 26.23 296 ASP A CA 1
ATOM 2040 C C . ASP A 1 306 ? -5.207 28.431 3.333 1.00 26.33 296 ASP A C 1
ATOM 2041 O O . ASP A 1 306 ? -4.718 27.499 3.973 1.00 27.04 296 ASP A O 1
ATOM 2046 N N . ALA A 1 307 ? -6.076 29.300 3.826 1.00 26.04 297 ALA A N 1
ATOM 2047 C CA . ALA A 1 307 ? -6.492 29.273 5.225 1.00 25.75 297 ALA A CA 1
ATOM 2048 C C . ALA A 1 307 ? -7.781 30.064 5.468 1.00 25.44 297 ALA A C 1
ATOM 2049 O O . ALA A 1 307 ? -8.261 30.773 4.594 1.00 25.46 297 ALA A O 1
ATOM 2051 N N . ILE A 1 308 ? -8.330 29.913 6.671 1.00 25.08 298 ILE A N 1
ATOM 2052 C CA . ILE A 1 308 ? -9.606 30.565 7.060 1.00 25.54 298 ILE A CA 1
ATOM 2053 C C . ILE A 1 308 ? -9.666 31.054 8.517 1.00 26.20 298 ILE A C 1
ATOM 2054 O O . ILE A 1 308 ? -9.284 30.363 9.464 1.00 27.08 298 ILE A O 1
ATOM 2059 N N . ILE A 1 309 ? -10.141 32.281 8.650 1.00 26.02 299 ILE A N 1
ATOM 2060 C CA . ILE A 1 309 ? -10.468 32.869 9.956 1.00 26.44 299 ILE A CA 1
ATOM 2061 C C . ILE A 1 309 ? -11.982 33.027 10.042 1.00 26.99 299 ILE A C 1
ATOM 2062 O O . ILE A 1 309 ? -12.598 33.679 9.210 1.00 26.70 299 ILE A O 1
ATOM 2067 N N . HIS A 1 310 ? -12.574 32.418 11.056 1.00 28.09 300 HIS A N 1
ATOM 2068 C CA . HIS A 1 310 ? -14.044 32.499 11.249 1.00 28.72 300 HIS A CA 1
ATOM 2069 C C . HIS A 1 310 ? -14.575 32.486 12.670 1.00 30.52 300 HIS A C 1
ATOM 2070 O O . HIS A 1 310 ? -13.840 32.560 13.649 1.00 31.40 300 HIS A O 1
ATOM 2077 N N . HIS A 1 311 ? -15.897 32.402 12.739 1.00 31.18 301 HIS A N 1
ATOM 2078 C CA . HIS A 1 311 ? -16.710 32.594 13.971 1.00 31.88 301 HIS A CA 1
ATOM 2079 C C . HIS A 1 311 ? -17.089 31.331 14.673 1.00 31.85 301 HIS A C 1
ATOM 2080 O O . HIS A 1 311 ? -17.582 31.351 15.804 1.00 31.36 301 HIS A O 1
ATOM 2087 N N . GLY A 1 312 ? -16.905 30.224 13.978 1.00 31.59 302 GLY A N 1
ATOM 2088 C CA . GLY A 1 312 ? -17.160 28.884 14.557 1.00 31.17 302 GLY A CA 1
ATOM 2089 C C . GLY A 1 312 ? -18.477 28.233 14.173 1.00 31.80 302 GLY A C 1
ATOM 2090 O O . GLY A 1 312 ? -18.924 27.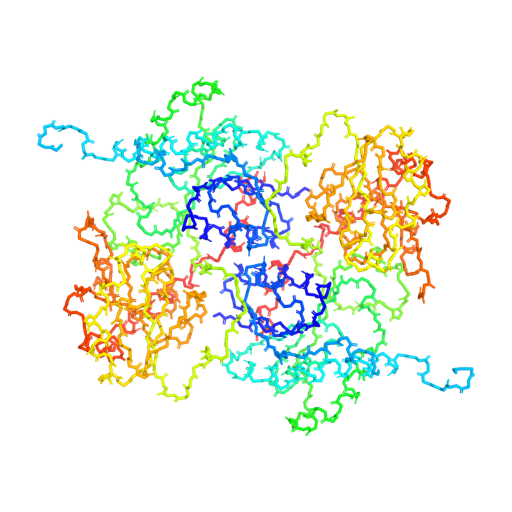263 14.785 1.00 32.30 302 GLY A O 1
ATOM 2091 N N . GLY A 1 313 ? -19.084 28.772 13.129 1.00 32.57 303 GLY A N 1
ATOM 2092 C CA . GLY A 1 313 ? -20.270 28.168 12.513 1.00 31.64 303 GLY A CA 1
ATOM 2093 C C . GLY A 1 313 ? -19.995 26.734 12.096 1.00 30.86 303 GLY A C 1
ATOM 2094 O O . GLY A 1 313 ? -18.911 26.405 11.590 1.00 31.03 303 GLY A O 1
ATOM 2095 N N . SER A 1 314 ? -20.983 25.878 12.316 1.00 30.58 304 SER A N 1
ATOM 2096 C CA . SER A 1 314 ? -20.829 24.425 12.019 1.00 30.77 304 SER A CA 1
ATOM 2097 C C . SER A 1 314 ? -20.611 24.187 10.531 1.00 30.58 304 SER A C 1
ATOM 2098 O O . SER A 1 314 ? -19.791 23.369 10.110 1.00 30.42 304 SER A O 1
ATOM 2101 N N . GLY A 1 315 ? -21.392 24.908 9.743 1.00 29.52 305 GLY A N 1
ATOM 2102 C CA . GLY A 1 315 ? -21.324 24.779 8.280 1.00 28.77 305 GLY A CA 1
ATOM 2103 C C . GLY A 1 315 ? -19.997 25.284 7.749 1.00 27.71 305 GLY A C 1
ATOM 2104 O O . GLY A 1 315 ? -19.398 24.710 6.844 1.00 27.12 305 GLY A O 1
ATOM 2105 N N . THR A 1 316 ? -19.564 26.391 8.327 1.00 27.46 306 THR A N 1
ATOM 2106 C CA . THR A 1 316 ? -18.257 26.989 8.001 1.00 26.84 306 THR A CA 1
ATOM 2107 C C . THR A 1 316 ? -17.122 26.038 8.374 1.00 26.41 306 THR A C 1
ATOM 2108 O O . THR A 1 316 ? -16.159 25.872 7.640 1.00 26.23 306 THR A O 1
ATOM 2112 N N . LEU A 1 317 ? -17.262 25.420 9.531 1.00 26.50 307 LEU A N 1
ATOM 2113 C CA . LEU A 1 317 ? -16.242 24.485 10.054 1.00 26.62 307 LEU A CA 1
ATOM 2114 C C . LEU A 1 317 ? -16.088 23.248 9.179 1.00 26.31 307 LEU A C 1
ATOM 2115 O O . LEU A 1 317 ? -14.978 22.885 8.783 1.00 26.69 307 LEU A O 1
ATOM 2120 N N . LEU A 1 318 ? -17.208 22.592 8.910 1.00 25.72 308 LEU A N 1
ATOM 2121 C CA . LEU A 1 318 ? -17.199 21.340 8.098 1.00 25.43 308 LEU A CA 1
ATOM 2122 C C . LEU A 1 318 ? -16.741 21.611 6.664 1.00 24.58 308 LEU A C 1
ATOM 2123 O O . LEU A 1 318 ? -16.066 20.792 6.041 1.00 24.06 308 LEU A O 1
ATOM 2128 N N . THR A 1 319 ? -17.122 22.776 6.164 1.00 23.97 309 THR A N 1
ATOM 2129 C CA . THR A 1 319 ? -16.747 23.218 4.791 1.00 23.28 309 THR A CA 1
ATOM 2130 C C . THR A 1 319 ? -15.240 23.397 4.668 1.00 23.48 309 THR A C 1
ATOM 2131 O O . THR A 1 319 ? -14.612 23.031 3.675 1.00 22.88 309 THR A O 1
ATOM 2135 N N . ALA A 1 320 ? -14.682 23.969 5.720 1.00 23.89 310 ALA A N 1
ATOM 2136 C CA . ALA A 1 320 ? -13.237 24.234 5.822 1.00 23.78 310 ALA A CA 1
ATOM 2137 C C . ALA A 1 320 ? -12.452 22.933 5.932 1.00 24.26 310 ALA A C 1
ATOM 2138 O O . ALA A 1 320 ? -11.394 22.753 5.328 1.00 24.86 310 ALA A O 1
ATOM 2140 N N . LEU A 1 321 ? -12.992 22.040 6.742 1.00 24.78 311 LEU A N 1
ATOM 2141 C CA . LEU A 1 321 ? -12.421 20.687 6.926 1.00 25.05 311 LEU A CA 1
ATOM 2142 C C . LEU A 1 321 ? -12.363 19.992 5.583 1.00 25.07 311 LEU A C 1
ATOM 2143 O O . LEU A 1 321 ? -11.358 19.415 5.192 1.00 25.87 311 LEU A O 1
ATOM 2148 N N . ALA A 1 322 ? -13.492 20.066 4.902 1.00 24.78 312 ALA A N 1
ATOM 2149 C CA . ALA A 1 322 ? -13.689 19.470 3.575 1.00 24.92 312 ALA A CA 1
ATOM 2150 C C . ALA A 1 322 ? -12.680 19.997 2.572 1.00 24.68 312 ALA A C 1
ATOM 2151 O O . ALA A 1 322 ? -12.173 19.258 1.733 1.00 24.94 312 ALA A O 1
ATOM 2153 N N . ALA A 1 323 ? -12.409 21.288 2.688 1.00 24.45 313 ALA A N 1
ATOM 2154 C CA . ALA A 1 323 ? -11.436 21.992 1.823 1.00 24.52 313 ALA A CA 1
ATOM 2155 C C . ALA A 1 323 ? -9.997 21.633 2.178 1.00 24.61 313 ALA A C 1
ATOM 2156 O O . ALA A 1 323 ? -9.077 21.896 1.423 1.00 24.19 313 ALA A O 1
ATOM 2158 N N . GLY A 1 324 ? -9.837 21.013 3.336 1.00 25.88 314 GLY A N 1
ATOM 2159 C CA . GLY A 1 324 ? -8.517 20.592 3.843 1.00 27.48 314 GLY A CA 1
ATOM 2160 C C . GLY A 1 324 ? -7.643 21.830 3.986 1.00 27.84 314 GLY A C 1
ATOM 2161 O O . GLY A 1 324 ? -6.648 22.034 3.279 1.00 27.02 314 GLY A O 1
ATOM 2162 N N . VAL A 1 325 ? -8.051 22.655 4.933 1.00 27.80 315 VAL A N 1
ATOM 2163 C CA . VAL A 1 325 ? -7.492 24.007 5.109 1.00 27.14 315 VAL A CA 1
ATOM 2164 C C . VAL A 1 325 ? -7.382 24.375 6.593 1.00 27.85 315 VAL A C 1
ATOM 2165 O O . VAL A 1 325 ? -8.320 24.141 7.358 1.00 28.02 315 VAL A O 1
ATOM 2169 N N . PRO A 1 326 ? -6.237 24.947 7.014 1.00 28.58 316 PRO A N 1
ATOM 2170 C CA . PRO A 1 326 ? -6.107 25.355 8.404 1.00 28.53 316 PRO A CA 1
ATOM 2171 C C . PRO A 1 326 ? -7.104 26.423 8.809 1.00 28.08 316 PRO A C 1
ATOM 2172 O O . PRO A 1 326 ? -7.515 27.256 8.004 1.00 26.88 316 PRO A O 1
ATOM 2176 N N . GLN A 1 327 ? -7.458 26.380 10.083 1.00 28.15 317 GLN A N 1
ATOM 2177 C CA . GLN A 1 327 ? -8.550 27.195 10.619 1.00 28.54 317 GLN A CA 1
ATOM 2178 C C . GLN A 1 327 ? -8.159 27.990 11.849 1.00 29.13 317 GLN A C 1
ATOM 2179 O O . GLN A 1 327 ? -7.460 27.519 12.736 1.00 29.39 317 GLN A O 1
ATOM 2185 N N . CYS A 1 328 ? -8.665 29.210 11.878 1.00 30.22 318 CYS A N 1
ATOM 2186 C CA . CYS A 1 328 ? -8.616 30.066 13.077 1.00 31.00 318 CYS A CA 1
ATOM 2187 C C . CYS A 1 328 ? -10.010 30.516 13.495 1.00 31.13 318 CYS A C 1
ATOM 2188 O O . CYS A 1 328 ? -10.742 31.132 12.735 1.00 30.28 318 CYS A O 1
ATOM 2191 N N . VAL A 1 329 ? -10.340 30.231 14.738 1.00 32.18 319 VAL A N 1
ATOM 2192 C CA . VAL A 1 329 ? -11.687 30.516 15.241 1.00 33.75 319 VAL A CA 1
ATOM 2193 C C . VAL A 1 329 ? -11.700 31.626 16.289 1.00 35.54 319 VAL A C 1
ATOM 2194 O O . VAL A 1 329 ? -11.063 31.534 17.339 1.00 36.63 319 VAL A O 1
ATOM 2198 N N . ILE A 1 330 ? -12.424 32.690 15.963 1.00 36.16 320 ILE A N 1
ATOM 2199 C CA . ILE A 1 330 ? -12.687 33.756 16.939 1.00 38.01 320 ILE A CA 1
ATOM 2200 C C . ILE A 1 330 ? -13.851 33.279 17.764 1.00 39.94 320 ILE A C 1
ATOM 2201 O O . ILE A 1 330 ? -15.000 33.338 17.331 1.00 39.80 320 ILE A O 1
ATOM 2206 N N . PRO A 1 331 ? -13.560 32.803 18.966 1.00 43.20 321 PRO A N 1
ATOM 2207 C CA . PRO A 1 331 ? -14.587 32.197 19.743 1.00 46.06 321 PRO A CA 1
ATOM 2208 C C . PRO A 1 331 ? -15.463 33.260 20.334 1.00 48.77 321 PRO A C 1
ATOM 2209 O O . PRO A 1 331 ? -15.108 34.438 20.377 1.00 47.16 321 PRO A O 1
ATOM 2213 N N . HIS A 1 332 ? -16.620 32.832 20.778 1.00 53.85 322 HIS A N 1
ATOM 2214 C CA . HIS A 1 332 ? -17.411 33.697 21.634 1.00 60.78 322 HIS A CA 1
ATOM 2215 C C . HIS A 1 332 ? -18.485 32.972 22.358 1.00 65.22 322 HIS A C 1
ATOM 2216 O O . HIS A 1 332 ? -19.416 32.418 21.771 1.00 67.32 322 HIS A O 1
ATOM 2223 N N . GLY A 1 333 ? -18.329 32.994 23.671 1.00 69.31 323 GLY A N 1
ATOM 2224 C CA . GLY A 1 333 ? -19.134 32.184 24.579 1.00 73.84 323 GLY A CA 1
ATOM 2225 C C . GLY A 1 333 ? -20.347 32.873 25.179 1.00 77.16 323 GLY A C 1
ATOM 2226 O O . GLY A 1 333 ? -20.522 32.911 26.393 1.00 82.72 323 GLY A O 1
ATOM 2227 N N . SER A 1 334 ? -21.208 33.407 24.328 1.00 76.11 324 SER A N 1
ATOM 2228 C CA . SER A 1 334 ? -22.586 33.692 24.782 1.00 76.34 324 SER A CA 1
ATOM 2229 C C . SER A 1 334 ? -23.187 32.361 25.229 1.00 77.76 324 SER A C 1
ATOM 2230 O O . SER A 1 334 ? -24.106 32.297 26.045 1.00 76.28 324 SER A O 1
ATOM 2233 N N . TYR A 1 335 ? -22.612 31.306 24.663 1.00 79.77 325 TYR A N 1
ATOM 2234 C CA . TYR A 1 335 ? -22.949 29.906 24.985 1.00 81.79 325 TYR A CA 1
ATOM 2235 C C . TYR A 1 335 ? -21.713 28.995 24.949 1.00 82.56 325 TYR A C 1
ATOM 2236 O O . TYR A 1 335 ? -20.696 29.312 24.318 1.00 82.30 325 TYR A O 1
ATOM 2245 N N . ASP A 1 337 ? -17.771 28.080 22.637 1.00 73.07 327 ASP A N 1
ATOM 2246 C CA . ASP A 1 337 ? -18.419 27.038 21.852 1.00 73.05 327 ASP A CA 1
ATOM 2247 C C . ASP A 1 337 ? -17.726 25.69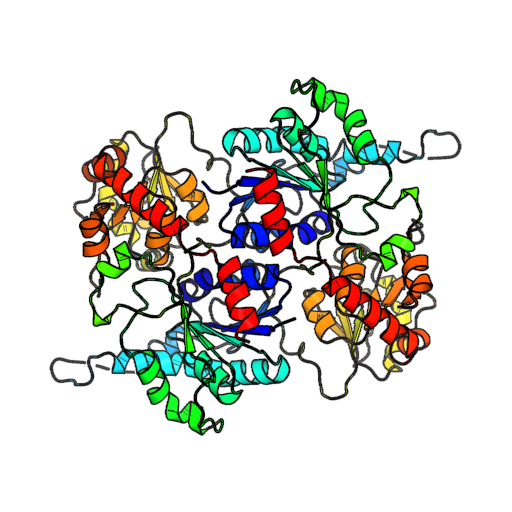3 22.058 1.00 72.06 327 ASP A C 1
ATOM 2248 O O . ASP A 1 337 ? -16.758 25.558 22.808 1.00 73.87 327 ASP A O 1
ATOM 2253 N N . THR A 1 338 ? -18.247 24.706 21.351 1.00 70.81 328 THR A N 1
ATOM 2254 C CA . THR A 1 338 ? -17.759 23.307 21.411 1.00 68.31 328 THR A CA 1
ATOM 2255 C C . THR A 1 338 ? -16.670 23.015 20.382 1.00 65.99 328 THR A C 1
ATOM 2256 O O . THR A 1 338 ? -16.249 21.872 20.192 1.00 63.48 328 THR A O 1
ATOM 2260 N N . ASN A 1 339 ? -16.220 24.067 19.722 1.00 63.64 329 ASN A N 1
ATOM 2261 C CA . ASN A 1 339 ? -15.330 23.912 18.558 1.00 60.54 329 ASN A CA 1
ATOM 2262 C C . ASN A 1 339 ? -13.841 24.091 18.856 1.00 60.79 329 ASN A C 1
ATOM 2263 O O . ASN A 1 339 ? -12.980 23.808 18.026 1.00 58.73 329 ASN A O 1
ATOM 2268 N N . ARG A 1 340 ? -13.561 24.498 20.083 1.00 59.88 330 ARG A N 1
ATOM 2269 C CA . ARG A 1 340 ? -12.175 24.730 20.527 1.00 58.81 330 ARG A CA 1
ATOM 2270 C C . ARG A 1 340 ? -11.398 23.417 20.563 1.00 56.58 330 ARG A C 1
ATOM 2271 O O . ARG A 1 340 ? -10.334 23.264 19.948 1.00 54.65 330 ARG A O 1
ATOM 2279 N N . ASP A 1 341 ? -11.971 22.466 21.277 1.00 55.09 331 ASP A N 1
ATOM 2280 C CA . ASP A 1 341 ? -11.298 21.169 21.544 1.00 55.51 331 ASP A CA 1
ATOM 2281 C C . ASP A 1 341 ? -11.116 20.317 20.284 1.00 53.55 331 ASP A C 1
ATOM 2282 O O . ASP A 1 341 ? -10.195 19.508 20.184 1.00 53.39 331 ASP A O 1
ATOM 2287 N N . VAL A 1 342 ? -11.983 20.549 19.312 1.00 50.15 332 VAL A N 1
ATOM 2288 C CA . VAL A 1 342 ? -11.917 19.843 18.009 1.00 47.64 332 VAL A CA 1
ATOM 2289 C C . VAL A 1 342 ? -10.670 20.261 17.205 1.00 46.58 332 VAL A C 1
ATOM 2290 O O . VAL A 1 342 ? -9.833 19.431 16.843 1.00 45.90 332 VAL A O 1
ATOM 2294 N N . LEU A 1 343 ? -10.557 21.562 16.958 1.00 45.79 333 LEU A N 1
ATOM 2295 C CA . LEU A 1 343 ? -9.425 22.141 16.154 1.00 43.84 333 LEU A CA 1
ATOM 2296 C C . LEU A 1 343 ? -8.086 21.851 16.820 1.00 44.35 333 LEU A C 1
ATOM 2297 O O . LEU A 1 343 ? -7.091 21.489 16.184 1.00 43.51 333 LEU A O 1
ATOM 2302 N N . THR A 1 344 ? -8.102 22.024 18.130 1.00 45.19 334 THR A N 1
ATOM 2303 C CA . THR A 1 344 ? -6.938 21.733 18.979 1.00 46.04 334 THR A CA 1
ATOM 2304 C C . THR A 1 344 ? -6.628 20.248 18.951 1.00 45.65 334 THR A C 1
ATOM 2305 O O . THR A 1 344 ? -5.510 19.824 18.656 1.00 45.24 334 THR A O 1
ATOM 2309 N N . GLY A 1 345 ? -7.657 19.478 19.266 1.00 44.68 335 GLY A N 1
ATOM 2310 C CA . GLY A 1 345 ? -7.553 18.013 19.401 1.00 44.02 335 GLY A CA 1
ATOM 2311 C C . GLY A 1 345 ? -7.034 17.356 18.143 1.00 43.21 335 GLY A C 1
ATOM 2312 O O . GLY A 1 345 ? -6.145 16.509 18.177 1.00 42.78 335 GLY A O 1
ATOM 2313 N N . LEU A 1 346 ? -7.595 17.788 17.026 1.00 42.43 336 LEU A N 1
ATOM 2314 C CA . LEU A 1 346 ? -7.171 17.311 15.689 1.00 41.58 336 LEU A CA 1
ATOM 2315 C C . LEU A 1 346 ? -5.853 17.941 15.220 1.00 41.05 336 LEU A C 1
ATOM 2316 O O . LEU A 1 346 ? -5.124 17.376 14.407 1.00 40.73 336 LEU A O 1
ATOM 2321 N N . GLY A 1 347 ? -5.588 19.132 15.734 1.00 39.92 337 GLY A N 1
ATOM 2322 C CA . GLY A 1 347 ? -4.373 19.895 15.402 1.00 38.61 337 GLY A CA 1
ATOM 2323 C C . GLY A 1 347 ? -4.405 20.510 14.016 1.00 38.74 337 GLY A C 1
ATOM 2324 O O . GLY A 1 347 ? -3.377 20.686 13.359 1.00 40.04 337 GLY A O 1
ATOM 2325 N N . ILE A 1 348 ? -5.615 20.835 13.590 1.00 37.93 338 ILE A N 1
ATOM 2326 C CA . ILE A 1 348 ? -5.869 21.496 12.281 1.00 36.72 338 ILE A CA 1
ATOM 2327 C C . ILE A 1 348 ? -5.974 23.012 12.390 1.00 35.99 338 ILE A C 1
ATOM 2328 O O . ILE A 1 348 ? -5.976 23.751 11.407 1.00 33.67 338 ILE A O 1
ATOM 2333 N N . GLY A 1 349 ? -6.103 23.446 13.624 1.00 37.24 339 GLY A N 1
ATOM 2334 C CA . GLY A 1 349 ? -6.250 24.865 13.925 1.00 35.99 339 GLY A CA 1
ATOM 2335 C C . GLY A 1 349 ? -6.171 25.215 15.385 1.00 35.54 339 GLY A C 1
ATOM 2336 O O . GLY A 1 349 ? -5.797 24.415 16.237 1.00 36.21 339 GLY A O 1
ATOM 2337 N N . PHE A 1 350 ? -6.567 26.442 15.648 1.00 35.92 340 PHE A N 1
ATOM 2338 C CA . PHE A 1 350 ? -6.481 27.015 16.986 1.00 36.28 340 PHE A CA 1
ATOM 2339 C C . PHE A 1 350 ? -7.479 28.137 17.186 1.00 37.74 340 PHE A C 1
ATOM 2340 O O . PHE A 1 350 ? -8.051 28.670 16.231 1.00 36.66 340 PHE A O 1
ATOM 2348 N N . ASP A 1 351 ? -7.657 28.498 18.451 1.00 39.59 341 ASP A N 1
ATOM 2349 C CA . ASP A 1 351 ? -8.554 29.602 18.812 1.00 40.78 341 ASP A CA 1
ATOM 2350 C C . ASP A 1 351 ? -7.777 30.890 19.024 1.00 40.25 341 ASP A C 1
ATOM 2351 O O . ASP A 1 351 ? -6.572 30.897 19.294 1.00 40.87 341 ASP A O 1
ATOM 2356 N N . ALA A 1 352 ? -8.498 31.984 18.869 1.00 39.36 342 ALA A N 1
ATOM 2357 C CA . ALA A 1 352 ? -7.918 33.321 19.021 1.00 39.88 342 ALA A CA 1
ATOM 2358 C C . ALA A 1 352 ? -8.946 34.402 19.308 1.00 41.24 342 ALA A C 1
ATOM 2359 O O . ALA A 1 352 ? -9.869 34.636 18.530 1.00 42.78 342 ALA A O 1
ATOM 2361 N N . GLU A 1 353 ? -8.739 35.080 20.426 1.00 42.82 343 GLU A N 1
ATOM 2362 C CA . GLU A 1 353 ? -9.628 36.177 20.843 1.00 43.36 343 GLU A CA 1
ATOM 2363 C C . GLU A 1 353 ? -9.465 37.357 19.898 1.00 41.40 343 GLU A C 1
ATOM 2364 O O . GLU A 1 353 ? -8.359 37.731 19.519 1.00 40.47 343 GLU A O 1
ATOM 2370 N N . ALA A 1 354 ? -10.602 37.930 19.542 1.00 41.27 344 ALA A N 1
ATOM 2371 C CA . ALA A 1 354 ? -10.695 38.993 18.525 1.00 41.03 344 ALA A CA 1
ATOM 2372 C C . ALA A 1 354 ? -9.756 40.152 18.812 1.00 40.49 344 ALA A C 1
ATOM 2373 O O . ALA A 1 354 ? -9.134 40.708 17.904 1.00 40.04 344 ALA A O 1
ATOM 2375 N N . GLY A 1 355 ? -9.674 40.501 20.091 1.00 39.36 345 GLY A N 1
ATOM 2376 C CA . GLY A 1 355 ? -8.874 41.652 20.543 1.00 38.88 345 GLY A CA 1
ATOM 2377 C C . GLY A 1 355 ? -7.382 41.453 20.362 1.00 38.25 345 GLY A C 1
ATOM 2378 O O . GLY A 1 355 ? -6.619 42.399 20.195 1.00 36.25 345 GLY A O 1
ATOM 2379 N N . SER A 1 356 ? -6.985 40.192 20.385 1.00 38.69 346 SER A N 1
ATOM 2380 C CA . SER A 1 356 ? -5.560 39.822 20.316 1.00 39.09 346 SER A CA 1
ATOM 2381 C C . SER A 1 356 ? -5.224 39.059 19.039 1.00 38.97 346 SER A C 1
ATOM 2382 O O . SER A 1 356 ? -4.261 38.287 18.982 1.00 38.82 346 SER A O 1
ATOM 2385 N N . LEU A 1 357 ? -6.040 39.305 18.023 1.00 37.92 347 LEU A N 1
ATOM 2386 C CA . LEU A 1 357 ? -5.905 38.649 16.702 1.00 36.75 347 LEU A CA 1
ATOM 2387 C C . LEU A 1 357 ? -5.223 39.565 15.684 1.00 36.12 347 LEU A C 1
ATOM 2388 O O . LEU A 1 357 ? -5.713 40.642 15.366 1.00 36.42 347 LEU A O 1
ATOM 2393 N N . GLY A 1 358 ? -4.090 39.113 15.179 1.00 35.15 348 GLY A N 1
ATOM 2394 C CA . GLY A 1 358 ? -3.288 39.906 14.225 1.00 35.07 348 GLY A CA 1
ATOM 2395 C C . GLY A 1 358 ? -2.407 39.128 13.271 1.00 34.97 348 GLY A C 1
ATOM 2396 O O . GLY A 1 358 ? -2.651 37.961 12.978 1.00 34.10 348 GLY A O 1
ATOM 2397 N N . ALA A 1 359 ? -1.367 39.811 12.805 1.00 34.68 349 ALA A N 1
ATOM 2398 C CA . ALA A 1 359 ? -0.453 39.290 11.778 1.00 35.17 349 ALA A CA 1
ATOM 2399 C C . ALA A 1 359 ? 0.131 37.939 12.152 1.00 36.30 349 ALA A C 1
ATOM 2400 O O . ALA A 1 359 ? 0.350 37.080 11.302 1.00 36.22 349 ALA A O 1
ATOM 2402 N N . GLU A 1 360 ? 0.382 37.783 13.444 1.00 37.78 350 GLU A N 1
ATOM 2403 C CA . GLU A 1 360 ? 1.078 36.583 13.956 1.00 38.27 350 GLU A CA 1
ATOM 2404 C C . GLU A 1 360 ? 0.279 35.296 13.782 1.00 36.67 350 GLU A C 1
ATOM 2405 O O . GLU A 1 360 ? 0.831 34.244 13.473 1.00 36.11 350 GLU A O 1
ATOM 2411 N N . GLN A 1 361 ? -1.016 35.399 14.010 1.00 35.35 351 GLN A N 1
ATOM 2412 C CA . GLN A 1 361 ? -1.922 34.249 13.809 1.00 34.25 351 GLN A CA 1
ATOM 2413 C C . GLN A 1 361 ? -1.992 33.892 12.332 1.00 33.36 351 GLN A C 1
ATOM 2414 O O . GLN A 1 361 ? -2.010 32.723 11.942 1.00 33.45 351 GLN A O 1
ATOM 2420 N N . CYS A 1 362 ? -2.009 34.931 11.518 1.00 32.23 352 CYS A N 1
ATOM 2421 C CA . CYS A 1 362 ? -2.072 34.774 10.057 1.00 31.62 352 CYS A CA 1
ATOM 2422 C C . CYS A 1 362 ? -0.838 34.045 9.560 1.00 32.28 352 CYS A C 1
ATOM 2423 O O . CYS A 1 362 ? -0.904 33.160 8.705 1.00 32.73 352 CYS A O 1
ATOM 2426 N N . ARG A 1 363 ? 0.291 34.442 10.119 1.00 32.86 353 ARG A N 1
ATOM 2427 C CA . ARG A 1 363 ? 1.603 33.871 9.733 1.00 33.67 353 ARG A CA 1
ATOM 2428 C C . ARG A 1 363 ? 1.625 32.399 10.097 1.00 33.01 353 ARG A C 1
ATOM 2429 O O . ARG A 1 363 ? 2.099 31.537 9.365 1.00 32.57 353 ARG A O 1
ATOM 2437 N N . ARG A 1 364 ? 1.079 32.149 11.267 1.00 32.49 354 ARG A N 1
ATOM 2438 C CA . ARG A 1 364 ? 1.000 30.789 11.805 1.00 32.58 354 ARG A CA 1
ATOM 2439 C C . ARG A 1 364 ? 0.139 29.923 10.904 1.00 31.91 354 ARG A C 1
ATOM 2440 O O . ARG A 1 364 ? 0.465 28.782 10.610 1.00 32.85 354 ARG A O 1
ATOM 2448 N N . LEU A 1 365 ? -0.989 30.491 10.512 1.00 30.69 355 LEU A N 1
ATOM 2449 C CA . LEU A 1 365 ? -1.953 29.803 9.610 1.00 30.36 355 LEU A CA 1
ATOM 2450 C C . LEU A 1 365 ? -1.280 29.373 8.318 1.00 30.35 355 LEU A C 1
ATOM 2451 O O . LEU A 1 365 ? -1.416 28.234 7.868 1.00 30.02 355 LEU A O 1
ATOM 2456 N N . LEU A 1 366 ? -0.536 30.310 7.750 1.00 30.61 356 LEU A N 1
ATOM 2457 C CA . LEU A 1 366 ? 0.071 30.146 6.399 1.00 30.99 356 LEU A CA 1
ATOM 2458 C C . LEU A 1 366 ? 1.352 29.307 6.343 1.00 31.13 356 LEU A C 1
ATOM 2459 O O . LEU A 1 366 ? 1.692 28.764 5.300 1.00 30.55 356 LEU A O 1
ATOM 2464 N N . ASP A 1 367 ? 2.053 29.228 7.465 1.00 32.71 357 ASP A N 1
ATOM 2465 C CA . ASP A 1 367 ? 3.432 28.618 7.523 1.00 33.48 357 ASP A CA 1
ATOM 2466 C C . ASP A 1 367 ? 3.588 27.336 8.360 1.00 33.93 357 ASP A C 1
ATOM 2467 O O . ASP A 1 367 ? 4.441 26.488 8.083 1.00 33.68 357 ASP A O 1
ATOM 2472 N N . ASP A 1 368 ? 2.761 27.228 9.386 1.00 34.10 358 ASP A N 1
ATOM 2473 C CA . ASP A 1 368 ? 2.772 26.065 10.306 1.00 34.94 358 ASP A CA 1
ATOM 2474 C C . ASP A 1 368 ? 2.368 24.776 9.568 1.00 35.88 358 ASP A C 1
ATOM 2475 O O . ASP A 1 368 ? 1.202 24.536 9.253 1.00 35.75 358 ASP A O 1
ATOM 2480 N N . ALA A 1 369 ? 3.382 23.962 9.313 1.00 36.54 359 ALA A N 1
ATOM 2481 C CA . ALA A 1 369 ? 3.266 22.710 8.527 1.00 36.86 359 ALA A CA 1
ATOM 2482 C C . ALA A 1 369 ? 2.297 21.685 9.129 1.00 37.00 359 ALA A C 1
ATOM 2483 O O . ALA A 1 369 ? 1.590 20.967 8.417 1.00 37.66 359 ALA A O 1
ATOM 2485 N N . GLY A 1 370 ? 2.286 21.637 10.452 1.00 36.14 360 GLY A N 1
ATOM 2486 C CA . GLY A 1 370 ? 1.461 20.680 11.219 1.00 36.17 360 GLY A CA 1
ATOM 2487 C C . GLY A 1 370 ? -0.030 20.915 11.075 1.00 36.61 360 GLY A C 1
ATOM 2488 O O . GLY A 1 370 ? -0.838 19.983 11.044 1.00 36.63 360 GLY A O 1
ATOM 2489 N N . LEU A 1 371 ? -0.382 22.189 10.981 1.00 36.82 361 LEU A N 1
ATOM 2490 C CA . LEU A 1 371 ? -1.795 22.611 10.807 1.00 35.77 361 LEU A CA 1
ATOM 2491 C C . LEU A 1 371 ? -2.333 22.124 9.464 1.00 35.97 361 LEU A C 1
ATOM 2492 O O . LEU A 1 371 ? -3.462 21.661 9.350 1.00 34.83 361 LEU A O 1
ATOM 2497 N N . ARG A 1 372 ? -1.480 22.224 8.456 1.00 36.76 362 ARG A N 1
ATOM 2498 C CA . ARG A 1 372 ? -1.846 21.867 7.061 1.00 36.86 362 ARG A CA 1
ATOM 2499 C C . ARG A 1 372 ? -1.991 20.358 6.875 1.00 37.51 362 ARG A C 1
ATOM 2500 O O . ARG A 1 372 ? -2.915 19.878 6.218 1.00 38.79 362 ARG A O 1
ATOM 2508 N N . GLU A 1 373 ? -1.051 19.626 7.453 1.00 37.87 363 GLU A N 1
ATOM 2509 C CA . GLU A 1 373 ? -1.018 18.146 7.324 1.00 37.77 363 GLU A CA 1
ATOM 2510 C C . GLU A 1 373 ? -2.222 17.528 7.998 1.00 36.67 363 GLU A C 1
ATOM 2511 O O . GLU A 1 373 ? -2.840 16.607 7.486 1.00 36.96 363 GLU A O 1
ATOM 2517 N N . ALA A 1 374 ? -2.516 18.045 9.175 1.00 35.63 364 ALA A N 1
ATOM 2518 C CA . ALA A 1 374 ? -3.664 17.595 9.963 1.00 35.11 364 ALA A CA 1
ATOM 2519 C C . ALA A 1 374 ? -4.957 17.918 9.210 1.00 35.22 364 ALA A C 1
ATOM 2520 O O . ALA A 1 374 ? -5.892 17.116 9.132 1.00 35.78 364 ALA A O 1
ATOM 2522 N N . ALA A 1 375 ? -4.996 19.119 8.658 1.00 34.66 365 ALA A N 1
ATOM 2523 C CA . ALA A 1 375 ? -6.168 19.582 7.896 1.00 34.05 365 ALA A CA 1
ATOM 2524 C C . ALA A 1 375 ? -6.413 18.611 6.766 1.00 33.58 365 ALA A C 1
ATOM 2525 O O . ALA A 1 375 ? -7.530 18.163 6.528 1.00 33.24 365 ALA A O 1
ATOM 2527 N N . LEU A 1 376 ? -5.319 18.315 6.079 1.00 33.11 366 LEU A N 1
ATOM 2528 C CA . LEU A 1 376 ? -5.310 17.391 4.920 1.00 33.23 366 LEU A CA 1
ATOM 2529 C C . LEU A 1 376 ? -5.739 15.972 5.321 1.00 33.53 366 LEU A C 1
ATOM 2530 O O . LEU A 1 376 ? -6.454 15.288 4.611 1.00 33.21 366 LEU A O 1
ATOM 2535 N N . ARG A 1 377 ? -5.262 15.573 6.483 1.00 34.22 367 ARG A N 1
ATOM 2536 C CA . ARG A 1 377 ? -5.548 14.264 7.112 1.00 33.96 367 ARG A CA 1
ATOM 2537 C C . ARG A 1 377 ? -7.055 14.035 7.282 1.00 33.58 367 ARG A C 1
ATOM 2538 O O . ARG A 1 377 ? -7.600 12.981 6.958 1.00 32.09 367 ARG A O 1
ATOM 2546 N N . VAL A 1 378 ? -7.700 15.055 7.821 1.00 33.47 368 VAL A N 1
ATOM 2547 C CA . VAL A 1 378 ? -9.150 15.013 8.143 1.00 32.33 368 VAL A CA 1
ATOM 2548 C C . VAL A 1 378 ? -9.987 15.056 6.861 1.00 31.36 368 VAL A C 1
ATOM 2549 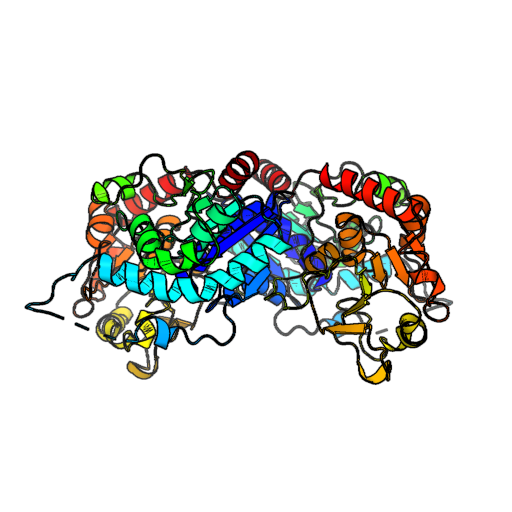O O . VAL A 1 378 ? -11.029 14.413 6.736 1.00 30.27 368 VAL A O 1
ATOM 2553 N N . ARG A 1 379 ? -9.494 15.832 5.913 1.00 30.47 369 ARG A N 1
ATOM 2554 C CA . ARG A 1 379 ? -10.106 15.923 4.576 1.00 29.80 369 ARG A CA 1
ATOM 2555 C C . ARG A 1 379 ? -10.184 14.540 3.951 1.00 30.39 369 ARG A C 1
ATOM 2556 O O . ARG A 1 379 ? -11.180 14.149 3.370 1.00 30.34 369 ARG A O 1
ATOM 2564 N N . GLN A 1 380 ? -9.081 13.823 4.071 1.00 31.92 370 GLN A N 1
ATOM 2565 C CA . GLN A 1 380 ? -8.942 12.459 3.506 1.00 31.46 370 GLN A CA 1
ATOM 2566 C C . GLN A 1 380 ? -9.985 11.547 4.136 1.00 30.74 370 GLN A C 1
ATOM 2567 O O . GLN A 1 380 ? -10.603 10.716 3.488 1.00 30.25 370 GLN A O 1
ATOM 2573 N N . GLU A 1 381 ? -10.132 11.717 5.433 1.00 30.59 371 GLU A N 1
ATOM 2574 C CA . GLU A 1 381 ? -11.088 10.933 6.227 1.00 31.25 371 GLU A CA 1
ATOM 2575 C C . GLU A 1 381 ? -12.522 11.181 5.744 1.00 30.63 371 GLU A C 1
ATOM 2576 O O . GLU A 1 381 ? -13.334 10.275 5.601 1.00 28.73 371 GLU A O 1
ATOM 2582 N N . MET A 1 382 ? -12.804 12.449 5.509 1.00 30.67 372 MET A N 1
ATOM 2583 C CA . MET A 1 382 ? -14.135 12.891 5.031 1.00 29.64 372 MET A CA 1
ATOM 2584 C C . MET A 1 382 ? -14.467 12.313 3.660 1.00 28.37 372 MET A C 1
ATOM 2585 O O . MET A 1 382 ? -15.598 11.960 3.370 1.00 27.47 372 MET A O 1
ATOM 2590 N N . SER A 1 383 ? -13.454 12.230 2.824 1.00 28.27 373 SER A N 1
ATOM 2591 C CA . SER A 1 383 ? -13.618 11.742 1.440 1.00 28.05 373 SER A CA 1
ATOM 2592 C C . SER A 1 383 ? -13.812 10.230 1.367 1.00 27.84 373 SER A C 1
ATOM 2593 O O . SER A 1 383 ? -14.180 9.692 0.333 1.00 27.83 373 SER A O 1
ATOM 2596 N N . GLU A 1 384 ? -13.536 9.562 2.474 1.00 28.62 374 GLU A N 1
ATOM 2597 C CA . GLU A 1 384 ? -13.742 8.083 2.597 1.00 28.85 374 GLU A CA 1
ATOM 2598 C C . GLU A 1 384 ? -15.139 7.703 3.063 1.00 27.32 374 GLU A C 1
ATOM 2599 O O . GLU A 1 384 ? -15.529 6.526 3.060 1.00 28.28 374 GLU A O 1
ATOM 2605 N N . MET A 1 385 ? -15.874 8.711 3.493 1.00 25.79 375 MET A N 1
ATOM 2606 C CA . MET A 1 385 ? -17.284 8.534 3.875 1.00 24.81 375 MET A CA 1
ATOM 2607 C C . MET A 1 385 ? -18.151 8.497 2.621 1.00 24.69 375 MET A C 1
ATOM 2608 O O . MET A 1 385 ? -17.827 9.159 1.632 1.00 24.84 375 MET A O 1
ATOM 2613 N N . PRO A 1 386 ? -19.245 7.712 2.652 1.00 24.03 376 PRO A N 1
ATOM 2614 C CA . PRO A 1 386 ? -20.121 7.546 1.515 1.00 23.34 376 PRO A CA 1
ATOM 2615 C C . PRO A 1 386 ? -20.747 8.842 1.096 1.00 22.90 376 PRO A C 1
ATOM 2616 O O . PRO A 1 386 ? -21.264 9.559 1.940 1.00 23.87 376 PRO A O 1
ATOM 2620 N N . PRO A 1 387 ? -20.732 9.136 -0.205 1.00 22.45 377 PRO A N 1
ATOM 2621 C CA . PRO A 1 387 ? -21.332 10.355 -0.716 1.00 22.47 377 PRO A CA 1
ATOM 2622 C C . PRO A 1 387 ? -22.847 10.338 -0.603 1.00 21.94 377 PRO A C 1
ATOM 2623 O O . PRO A 1 387 ? -23.419 9.304 -0.361 1.00 21.99 377 PRO A O 1
ATOM 2627 N N . PRO A 1 388 ? -23.499 11.492 -0.756 1.00 22.12 378 PRO A N 1
ATOM 2628 C CA . PRO A 1 388 ? -24.952 11.539 -0.640 1.00 22.24 378 PRO A CA 1
ATOM 2629 C C . PRO A 1 388 ? -25.702 10.678 -1.634 1.00 22.39 378 PRO A C 1
ATOM 2630 O O . PRO A 1 388 ? -26.790 10.217 -1.334 1.00 22.56 378 PRO A O 1
ATOM 2634 N N . ALA A 1 389 ? -25.109 10.490 -2.805 1.00 22.55 379 ALA A N 1
ATOM 2635 C CA . ALA A 1 389 ? -25.684 9.633 -3.876 1.00 22.72 379 ALA A CA 1
ATOM 2636 C C . ALA A 1 389 ? -25.892 8.208 -3.397 1.00 23.39 379 ALA A C 1
ATOM 2637 O O . ALA A 1 389 ? -26.877 7.530 -3.712 1.00 23.19 379 ALA A O 1
ATOM 2639 N N . GLU A 1 390 ? -24.907 7.772 -2.641 1.00 24.19 380 GLU A N 1
ATOM 2640 C CA . GLU A 1 390 ? -24.865 6.418 -2.089 1.00 24.49 380 GLU A CA 1
ATOM 2641 C C . GLU A 1 390 ? -25.884 6.266 -0.965 1.00 24.60 380 GLU A C 1
ATOM 2642 O O . GLU A 1 390 ? -26.573 5.240 -0.826 1.00 25.09 380 GLU A O 1
ATOM 2648 N N . THR A 1 391 ? -25.932 7.295 -0.144 1.00 23.94 381 THR A N 1
ATOM 2649 C CA . THR A 1 391 ? -26.833 7.329 1.020 1.00 24.34 381 THR A CA 1
ATOM 2650 C C . THR A 1 391 ? -28.276 7.334 0.546 1.00 24.85 381 THR A C 1
ATOM 2651 O O . THR A 1 391 ? -29.157 6.726 1.129 1.00 25.96 381 THR A O 1
ATOM 2655 N N . ALA A 1 392 ? -28.486 8.047 -0.540 1.00 24.73 382 ALA A N 1
ATOM 2656 C CA . ALA A 1 392 ? -29.799 8.158 -1.175 1.00 24.63 382 ALA A CA 1
ATOM 2657 C C . ALA A 1 392 ? -30.293 6.796 -1.668 1.00 25.14 382 ALA A C 1
ATOM 2658 O O . ALA A 1 392 ? -31.461 6.458 -1.520 1.00 25.41 382 ALA A O 1
ATOM 2660 N N . ALA A 1 393 ? -29.381 6.031 -2.258 1.00 24.92 383 ALA A N 1
ATOM 2661 C CA . ALA A 1 393 ? -29.692 4.689 -2.776 1.00 24.77 383 ALA A CA 1
ATOM 2662 C C . ALA A 1 393 ? -30.149 3.796 -1.622 1.00 25.79 383 ALA A C 1
ATOM 2663 O O . ALA A 1 393 ? -31.124 3.058 -1.716 1.00 25.65 383 ALA A O 1
ATOM 2665 N N . LYS A 1 394 ? -29.433 3.928 -0.515 1.00 27.02 384 LYS A N 1
ATOM 2666 C CA . LYS A 1 394 ? -29.722 3.180 0.741 1.00 28.01 384 LYS A CA 1
ATOM 2667 C C . LYS A 1 394 ? -31.138 3.461 1.254 1.00 28.41 384 LYS A C 1
ATOM 2668 O O . LYS A 1 394 ? -31.866 2.566 1.674 1.00 29.72 384 LYS A O 1
ATOM 2674 N N . LEU A 1 395 ? -31.500 4.732 1.219 1.00 28.21 385 LEU A N 1
ATOM 2675 C CA . LEU A 1 395 ? -32.833 5.180 1.685 1.00 29.15 385 LEU A CA 1
ATOM 2676 C C . LEU A 1 395 ? -33.953 4.681 0.766 1.00 30.50 385 LEU A C 1
ATOM 2677 O O . LEU A 1 395 ? -35.045 4.330 1.205 1.00 31.02 385 LEU A O 1
ATOM 2682 N N . VAL A 1 396 ? -33.651 4.693 -0.523 1.00 31.18 386 VAL A N 1
ATOM 2683 C CA . VAL A 1 396 ? -34.636 4.400 -1.581 1.00 32.38 386 VAL A CA 1
ATOM 2684 C C . VAL A 1 396 ? -35.178 3.008 -1.398 1.00 33.36 386 VAL A C 1
ATOM 2685 O O . VAL A 1 396 ? -36.351 2.724 -1.661 1.00 34.72 386 VAL A O 1
ATOM 2689 N N . ALA A 1 397 ? -34.294 2.137 -0.951 1.00 34.17 387 ALA A N 1
ATOM 2690 C CA . ALA A 1 397 ? -34.697 0.771 -0.632 1.00 34.64 387 ALA A CA 1
ATOM 2691 C C . ALA A 1 397 ? -35.433 0.688 0.695 1.00 34.57 387 ALA A C 1
ATOM 2692 O O . ALA A 1 397 ? -36.407 -0.049 0.812 1.00 37.84 387 ALA A O 1
ATOM 2694 N N . LEU A 1 398 ? -34.962 1.440 1.682 1.00 33.85 388 LEU A N 1
ATOM 2695 C CA . LEU A 1 398 ? -35.591 1.453 3.042 1.00 34.92 388 LEU A CA 1
ATOM 2696 C C . LEU A 1 398 ? -37.068 1.846 2.957 1.00 36.03 388 LEU A C 1
ATOM 2697 O O . LEU A 1 398 ? -37.912 1.355 3.702 1.00 36.73 388 LEU A O 1
ATOM 2702 N N . ALA A 1 399 ? -37.355 2.750 2.032 1.00 36.94 389 ALA A N 1
ATOM 2703 C CA . ALA A 1 399 ? -38.740 3.199 1.762 1.00 37.96 389 ALA A CA 1
ATOM 2704 C C . ALA A 1 399 ? -39.546 2.128 1.026 1.00 39.56 389 ALA A C 1
ATOM 2705 O O . ALA A 1 399 ? -40.413 1.476 1.612 1.00 41.95 389 ALA A O 1
ATOM 2707 N N . GLN B 1 21 ? -8.833 13.327 -4.431 1.00 34.98 11 GLN B N 1
ATOM 2708 C CA . GLN B 1 21 ? -9.227 14.289 -5.504 1.00 35.50 11 GLN B CA 1
ATOM 2709 C C . GLN B 1 21 ? -10.585 13.998 -6.104 1.00 33.63 11 GLN B C 1
ATOM 2710 O O . GLN B 1 21 ? -10.854 12.925 -6.649 1.00 33.13 11 GLN B O 1
ATOM 2716 N N . SER B 1 22 ? -11.417 15.017 -6.013 1.00 31.46 12 SER B N 1
ATOM 2717 C CA . SER B 1 22 ? -12.649 15.072 -6.778 1.00 29.62 12 SER B CA 1
ATOM 2718 C C . SER B 1 22 ? -12.301 15.105 -8.261 1.00 28.85 12 SER B C 1
ATOM 2719 O O . SER B 1 22 ? -11.272 15.638 -8.687 1.00 29.48 12 SER B O 1
ATOM 2722 N N . MET B 1 23 ? -13.164 14.466 -9.023 1.00 28.04 13 MET B N 1
ATOM 2723 C CA . MET B 1 23 ? -13.163 14.606 -10.479 1.00 27.47 13 MET B CA 1
ATOM 2724 C C . MET B 1 23 ? -13.766 15.974 -10.757 1.00 26.50 13 MET B C 1
ATOM 2725 O O . MET B 1 23 ? -14.628 16.453 -10.019 1.00 25.62 13 MET B O 1
ATOM 2730 N N . ARG B 1 24 ? -13.256 16.617 -11.792 1.00 25.23 14 ARG B N 1
ATOM 2731 C CA . ARG B 1 24 ? -13.721 17.961 -12.178 1.00 24.45 14 ARG B CA 1
ATOM 2732 C C . ARG B 1 24 ? -14.321 18.032 -13.573 1.00 23.72 14 ARG B C 1
ATOM 2733 O O . ARG B 1 24 ? -13.659 17.764 -14.577 1.00 24.00 14 ARG B O 1
ATOM 2741 N N . ALA B 1 25 ? -15.580 18.444 -13.589 1.00 22.66 15 ALA B N 1
ATOM 2742 C CA . ALA B 1 25 ? -16.390 18.538 -14.818 1.00 21.70 15 ALA B CA 1
ATOM 2743 C C . ALA B 1 25 ? -16.736 19.971 -15.230 1.00 21.32 15 ALA B C 1
ATOM 2744 O O . ALA B 1 25 ? -17.427 20.703 -14.532 1.00 21.20 15 ALA B O 1
ATOM 2746 N N . LEU B 1 26 ? -16.215 20.358 -16.380 1.00 21.21 16 LEU B N 1
ATOM 2747 C CA . LEU B 1 26 ? -16.494 21.678 -16.953 1.00 20.99 16 LEU B CA 1
ATOM 2748 C C . LEU B 1 26 ? -17.624 21.584 -17.978 1.00 20.82 16 LEU B C 1
ATOM 2749 O O . LEU B 1 26 ? -17.497 20.960 -19.018 1.00 21.07 16 LEU B O 1
ATOM 2754 N N . PHE B 1 27 ? -18.724 22.228 -17.630 1.00 20.63 17 PHE B N 1
ATOM 2755 C CA . PHE B 1 27 ? -19.940 22.300 -18.462 1.00 20.74 17 PHE B CA 1
ATOM 2756 C C . PHE B 1 27 ? -19.965 23.531 -19.363 1.00 21.73 17 PHE B C 1
ATOM 2757 O O . PHE B 1 27 ? -20.256 24.647 -18.925 1.00 21.92 17 PHE B O 1
ATOM 2765 N N . ILE B 1 28 ? -19.685 23.310 -20.634 1.00 21.86 18 ILE B N 1
ATOM 2766 C CA . ILE B 1 28 ? -19.655 24.413 -21.594 1.00 22.12 18 ILE B CA 1
ATOM 2767 C C . ILE B 1 28 ? -20.867 24.383 -22.502 1.00 22.81 18 ILE B C 1
ATOM 2768 O O . ILE B 1 28 ? -20.946 23.635 -23.463 1.00 23.56 18 ILE B O 1
ATOM 2773 N N . THR B 1 29 ? -21.805 25.249 -22.177 1.00 23.30 19 THR B N 1
ATOM 2774 C CA . THR B 1 29 ? -23.130 25.226 -22.797 1.00 23.29 19 THR B CA 1
ATOM 2775 C C . THR B 1 29 ? -23.449 26.458 -23.639 1.00 24.01 19 THR B C 1
ATOM 2776 O O . THR B 1 29 ? -22.865 27.534 -23.479 1.00 23.58 19 THR B O 1
ATOM 2780 N N . SER B 1 30 ? -24.413 26.250 -24.529 1.00 24.18 20 SER B N 1
ATOM 2781 C CA . SER B 1 30 ? -25.053 27.329 -25.300 1.00 24.92 20 SER B CA 1
ATOM 2782 C C . SER B 1 30 ? -25.689 28.348 -24.352 1.00 25.58 20 SER B C 1
ATOM 2783 O O . SER B 1 30 ? -26.156 27.992 -23.273 1.00 25.12 20 SER B O 1
ATOM 2786 N N . PRO B 1 31 ? -25.739 29.619 -24.765 1.00 25.93 21 PRO B N 1
ATOM 2787 C CA . PRO B 1 31 ? -26.194 30.641 -23.846 1.00 25.86 21 PRO B CA 1
ATOM 2788 C C . PRO B 1 31 ? -27.662 30.555 -23.522 1.00 26.13 21 PRO B C 1
ATOM 2789 O O . PRO B 1 31 ? -28.113 31.163 -22.563 1.00 27.27 21 PRO B O 1
ATOM 2793 N N . GLY B 1 32 ? -28.386 29.802 -24.337 1.00 25.94 22 GLY B N 1
ATOM 2794 C CA . GLY B 1 32 ? -29.855 29.645 -24.195 1.00 24.84 22 GLY B CA 1
ATOM 2795 C C . GLY B 1 32 ? -30.393 28.760 -23.080 1.00 24.46 22 GLY B C 1
ATOM 2796 O O . GLY B 1 32 ? -30.021 27.605 -22.934 1.00 23.94 22 GLY B O 1
ATOM 2797 N N . LEU B 1 33 ? -31.335 29.332 -22.338 1.00 24.54 23 LEU B N 1
ATOM 2798 C CA . LEU B 1 33 ? -32.035 28.667 -21.189 1.00 24.55 23 LEU B CA 1
ATOM 2799 C C . LEU B 1 33 ? -32.355 27.179 -21.411 1.00 25.00 23 LEU B C 1
ATOM 2800 O O . LEU B 1 33 ? -32.065 26.330 -20.564 1.00 25.22 23 LEU B O 1
ATOM 2805 N N . SER B 1 34 ? -32.931 26.886 -22.572 1.00 24.88 24 SER B N 1
ATOM 2806 C CA . SER B 1 34 ? -33.447 25.521 -22.895 1.00 25.04 24 SER B CA 1
ATOM 2807 C C . SER B 1 34 ? -32.347 24.486 -23.187 1.00 24.99 24 SER B C 1
ATOM 2808 O O . SER B 1 34 ? -32.571 23.276 -23.195 1.00 24.91 24 SER B O 1
ATOM 2811 N N . HIS B 1 35 ? -31.164 25.000 -23.466 1.00 25.19 25 HIS B N 1
ATOM 2812 C CA . HIS B 1 35 ? -29.966 24.161 -23.688 1.00 24.65 25 HIS B CA 1
ATOM 2813 C C . HIS B 1 35 ? -29.280 23.890 -22.377 1.00 23.56 25 HIS B C 1
ATOM 2814 O O . HIS B 1 35 ? -28.620 22.865 -22.197 1.00 23.34 25 HIS B O 1
ATOM 2821 N N . ILE B 1 36 ? -29.433 24.841 -21.464 1.00 22.85 26 ILE B N 1
ATOM 2822 C CA . ILE B 1 36 ? -28.798 24.782 -20.106 1.00 22.35 26 ILE B CA 1
ATOM 2823 C C . ILE B 1 36 ? -29.545 23.805 -19.180 1.00 21.77 26 ILE B C 1
ATOM 2824 O O . ILE B 1 36 ? -28.965 22.869 -18.629 1.00 20.83 26 ILE B O 1
ATOM 2829 N N . LEU B 1 37 ? -30.849 24.046 -19.063 1.00 21.60 27 LEU B N 1
ATOM 2830 C CA . LEU B 1 37 ? -31.765 23.304 -18.131 1.00 21.49 27 LEU B CA 1
ATOM 2831 C C . LEU B 1 37 ? -31.592 21.766 -18.106 1.00 21.18 27 LEU B C 1
ATOM 2832 O O . LEU B 1 37 ? -31.439 21.179 -17.042 1.00 20.31 27 LEU B O 1
ATOM 2837 N N . PRO B 1 38 ? -31.611 21.105 -19.271 1.00 21.64 28 PRO B N 1
ATOM 2838 C CA . PRO B 1 38 ? -31.491 19.648 -19.276 1.00 21.38 28 PRO B CA 1
ATOM 2839 C C . PRO B 1 38 ? -30.107 19.112 -18.966 1.00 20.52 28 PRO B C 1
ATOM 2840 O O . PRO B 1 38 ? -29.909 17.902 -18.931 1.00 20.49 28 PRO B O 1
ATOM 2844 N N . THR B 1 39 ? -29.161 20.006 -18.750 1.00 19.81 29 THR B N 1
ATOM 2845 C CA . THR B 1 39 ? -27.803 19.583 -18.301 1.00 19.61 29 THR B CA 1
ATOM 2846 C C . THR B 1 39 ? -27.686 19.506 -16.766 1.00 18.84 29 THR B C 1
ATOM 2847 O O . THR B 1 39 ? -26.784 18.878 -16.215 1.00 17.85 29 THR B O 1
ATOM 2851 N N . VAL B 1 40 ? -28.628 20.156 -16.101 1.00 18.88 30 VAL B N 1
ATOM 2852 C CA . VAL B 1 40 ? -28.617 20.283 -14.611 1.00 18.65 30 VAL B CA 1
ATOM 2853 C C . VAL B 1 40 ? -28.648 18.940 -13.877 1.00 18.30 30 VAL B C 1
ATOM 2854 O O . VAL B 1 40 ? -27.789 18.694 -13.059 1.00 17.94 30 VAL B O 1
ATOM 2858 N N . PRO B 1 41 ? -29.610 18.055 -14.185 1.00 18.51 31 PRO B N 1
ATOM 2859 C CA . PRO B 1 41 ? -29.618 16.726 -13.595 1.00 18.46 31 PRO B CA 1
ATOM 2860 C C . PRO B 1 41 ? -28.268 16.057 -13.530 1.00 18.19 31 PRO B C 1
ATOM 2861 O O . PRO B 1 41 ? -27.886 15.564 -12.476 1.00 18.17 31 PRO B O 1
ATOM 2865 N N . LEU B 1 42 ? -27.569 16.043 -14.658 1.00 17.90 32 LEU B N 1
ATOM 2866 C CA . LEU B 1 42 ? -26.190 15.469 -14.730 1.00 18.03 32 LEU B CA 1
ATOM 2867 C C . LEU B 1 42 ? -25.185 16.142 -13.774 1.00 17.87 32 LEU B C 1
ATOM 2868 O O . LEU B 1 42 ? -24.419 15.489 -13.080 1.00 17.48 32 LEU B O 1
ATOM 2873 N N . ALA B 1 43 ? -25.205 17.461 -13.789 1.00 18.04 33 ALA B N 1
ATOM 2874 C CA . ALA B 1 43 ? -24.285 18.300 -12.999 1.00 18.25 33 ALA B CA 1
ATOM 2875 C C . ALA B 1 43 ? -24.535 18.044 -11.511 1.00 18.73 33 ALA B C 1
ATOM 2876 O O . ALA B 1 43 ? -23.646 17.779 -10.687 1.00 18.46 33 ALA B O 1
ATOM 2878 N N . GLN B 1 44 ? -25.813 18.131 -11.227 1.00 18.86 34 GLN B N 1
ATOM 2879 C CA . GLN B 1 44 ? -26.410 17.846 -9.923 1.00 19.00 34 GLN B CA 1
ATOM 2880 C C . GLN B 1 44 ? -26.000 16.441 -9.440 1.00 18.93 34 GLN B C 1
ATOM 2881 O O . GLN B 1 44 ? -25.621 16.230 -8.284 1.00 19.54 34 GLN B O 1
ATOM 2887 N N . ALA B 1 45 ? -26.083 15.494 -10.358 1.00 18.49 35 ALA B N 1
ATOM 2888 C CA . ALA B 1 45 ? -25.735 14.078 -10.083 1.00 18.63 35 ALA B CA 1
ATOM 2889 C C . ALA B 1 45 ? -24.275 13.918 -9.666 1.00 18.71 35 ALA B C 1
ATOM 2890 O O . ALA B 1 45 ? -23.941 13.211 -8.720 1.00 18.73 35 ALA B O 1
ATOM 2892 N N . LEU B 1 46 ? -23.418 14.594 -10.406 1.00 18.60 36 LEU B N 1
ATOM 2893 C CA . LEU B 1 46 ? -21.969 14.583 -10.142 1.00 19.13 36 LEU B CA 1
ATOM 2894 C C . LEU B 1 46 ? -21.634 15.179 -8.768 1.00 19.68 36 LEU B C 1
ATOM 2895 O O . LEU B 1 46 ? -20.841 14.627 -8.020 1.00 19.61 36 LEU B O 1
ATOM 2900 N N . ARG B 1 47 ? -22.258 16.307 -8.448 1.00 20.69 37 ARG B N 1
ATOM 2901 C CA . ARG B 1 47 ? -22.099 16.926 -7.094 1.00 21.13 37 ARG B CA 1
ATOM 2902 C C . ARG B 1 47 ? -22.444 15.879 -6.031 1.00 20.73 37 ARG B C 1
ATOM 2903 O O . ARG B 1 47 ? -21.786 15.750 -5.007 1.00 22.09 37 ARG B O 1
ATOM 2911 N N . ALA B 1 48 ? -23.511 15.160 -6.309 1.00 20.26 38 ALA B N 1
ATOM 2912 C CA . ALA B 1 48 ? -24.086 14.141 -5.387 1.00 20.59 38 ALA B CA 1
ATOM 2913 C C . ALA B 1 48 ? -23.129 12.988 -5.118 1.00 20.38 38 ALA B C 1
ATOM 2914 O O . ALA B 1 48 ? -23.130 12.387 -4.057 1.00 20.30 38 ALA B O 1
ATOM 2916 N N . LEU B 1 49 ? -22.328 12.692 -6.126 1.00 20.84 39 LEU B N 1
ATOM 2917 C CA . LEU B 1 49 ? -21.206 11.724 -6.014 1.00 20.72 39 LEU B CA 1
ATOM 2918 C C . LEU B 1 49 ? -19.960 12.276 -5.297 1.00 20.88 39 LEU B C 1
ATOM 2919 O O . LEU B 1 49 ? -18.991 11.564 -5.080 1.00 21.25 39 LEU B O 1
ATOM 2924 N N . GLY B 1 50 ? -19.998 13.551 -4.946 1.00 21.19 40 GLY B N 1
ATOM 2925 C CA . GLY B 1 50 ? -18.878 14.215 -4.225 1.00 21.67 40 GLY B CA 1
ATOM 2926 C C . GLY B 1 50 ? -17.818 14.849 -5.122 1.00 22.39 40 GLY B C 1
ATOM 2927 O O . GLY B 1 50 ? -16.718 15.212 -4.686 1.00 21.93 40 GLY B O 1
ATOM 2928 N N . HIS B 1 51 ? -18.174 14.970 -6.391 1.00 22.44 41 HIS B N 1
ATOM 2929 C CA . HIS B 1 51 ? -17.301 15.586 -7.400 1.00 22.35 41 HIS B CA 1
ATOM 2930 C C . HIS B 1 51 ? -17.601 17.040 -7.637 1.00 22.41 41 HIS B C 1
ATOM 2931 O O . HIS B 1 51 ? -18.518 17.619 -7.064 1.00 22.64 41 HIS B O 1
ATOM 2938 N N . GLU B 1 52 ? -16.793 17.637 -8.491 1.00 22.74 42 GLU B N 1
ATOM 2939 C CA . GLU B 1 52 ? -16.885 19.076 -8.765 1.00 22.88 42 GLU B CA 1
ATOM 2940 C C . GLU B 1 52 ? -17.358 19.452 -10.147 1.00 22.11 42 GLU B C 1
ATOM 2941 O O . GLU B 1 52 ? -16.881 18.981 -11.176 1.00 21.54 42 GLU B O 1
ATOM 2947 N N . VAL B 1 53 ? -18.312 20.355 -10.109 1.00 21.42 43 VAL B N 1
ATOM 2948 C CA . VAL B 1 53 ? -18.978 20.830 -11.305 1.00 20.73 43 VAL B CA 1
ATOM 2949 C C . VAL B 1 53 ? -18.863 22.322 -11.364 1.00 20.58 43 VAL B C 1
ATOM 2950 O O . VAL B 1 53 ? -19.106 23.036 -10.392 1.00 20.74 43 VAL B O 1
ATOM 2954 N N . ARG B 1 54 ? -18.457 22.770 -12.531 1.00 20.42 44 ARG B N 1
ATOM 2955 C CA . ARG B 1 54 ? -18.453 24.191 -12.868 1.00 20.12 44 ARG B CA 1
ATOM 2956 C C . ARG B 1 54 ? -18.927 24.430 -14.285 1.00 19.74 44 ARG B C 1
ATOM 2957 O O . ARG B 1 54 ? -18.554 23.733 -15.220 1.00 19.62 44 ARG B O 1
ATOM 2965 N N . TYR B 1 55 ? -19.758 25.451 -14.419 1.00 20.04 45 TYR B N 1
ATOM 2966 C CA . TYR B 1 55 ? -20.279 25.870 -15.736 1.00 20.00 45 TYR B CA 1
ATOM 2967 C C . TYR B 1 55 ? -19.447 26.977 -16.313 1.00 19.85 45 TYR B C 1
ATOM 2968 O O . TYR B 1 55 ? -18.865 27.785 -15.598 1.00 19.51 45 TYR B O 1
ATOM 2977 N N . ALA B 1 56 ? -19.435 26.990 -17.634 1.00 20.14 46 ALA B N 1
ATOM 2978 C CA . ALA B 1 56 ? -18.726 28.007 -18.441 1.00 20.50 46 ALA B CA 1
ATOM 2979 C C . ALA B 1 56 ? -19.587 28.386 -19.637 1.00 21.15 46 ALA B C 1
ATOM 2980 O O . ALA B 1 56 ? -19.558 27.751 -20.699 1.00 20.88 46 ALA B O 1
ATOM 2982 N N . THR B 1 57 ? -20.355 29.443 -19.438 1.00 22.03 47 THR B N 1
ATOM 2983 C CA . THR B 1 57 ? -21.347 29.872 -20.434 1.00 22.30 47 THR B CA 1
ATOM 2984 C C . THR B 1 57 ? -21.629 31.361 -20.376 1.00 22.10 47 THR B C 1
ATOM 2985 O O . THR B 1 57 ? -20.925 32.120 -19.738 1.00 21.58 47 THR B O 1
ATOM 2989 N N . GLY B 1 58 ? -22.659 31.755 -21.103 1.00 22.94 48 GLY B N 1
ATOM 2990 C CA . GLY B 1 58 ? -23.141 33.131 -21.097 1.00 23.79 48 GLY B CA 1
ATOM 2991 C C . GLY B 1 58 ? -24.639 33.184 -21.254 1.00 24.59 48 GLY B C 1
ATOM 2992 O O . GLY B 1 58 ? -25.330 32.179 -21.106 1.00 25.19 48 GLY B O 1
ATOM 2993 N N . GLY B 1 59 ? -25.143 34.375 -21.531 1.00 25.40 49 GLY B N 1
ATOM 2994 C CA . GLY B 1 59 ? -26.584 34.569 -21.801 1.00 25.69 49 GLY B CA 1
ATOM 2995 C C . GLY B 1 59 ? -27.494 34.272 -20.627 1.00 25.43 49 GLY B C 1
ATOM 2996 O O . GLY B 1 59 ? -27.652 35.085 -19.718 1.00 26.63 49 GLY B O 1
ATOM 2997 N N . ASP B 1 60 ? -28.070 33.080 -20.633 1.00 24.74 50 ASP B N 1
ATOM 2998 C CA . ASP B 1 60 ? -29.072 32.698 -19.599 1.00 24.95 50 ASP B CA 1
ATOM 2999 C C . ASP B 1 60 ? -28.426 31.982 -18.417 1.00 25.43 50 ASP B C 1
ATOM 3000 O O . ASP B 1 60 ? -29.015 31.127 -17.736 1.00 25.31 50 ASP B O 1
ATOM 3005 N N . ILE B 1 61 ? -27.201 32.427 -18.184 1.00 25.51 51 ILE B N 1
ATOM 3006 C CA . ILE B 1 61 ? -26.242 31.843 -17.207 1.00 25.40 51 ILE B CA 1
ATOM 3007 C C . ILE B 1 61 ? -26.781 31.791 -15.785 1.00 25.10 51 ILE B C 1
ATOM 3008 O O . ILE B 1 61 ? -26.483 30.881 -15.027 1.00 24.41 51 ILE B O 1
ATOM 3013 N N . ARG B 1 62 ? -27.595 32.776 -15.458 1.00 25.80 52 ARG B N 1
ATOM 3014 C CA . ARG B 1 62 ? -28.114 32.934 -14.080 1.00 25.95 52 ARG B CA 1
ATOM 3015 C C . ARG B 1 62 ? -29.026 31.787 -13.667 1.00 24.95 52 ARG B C 1
ATOM 3016 O O . ARG B 1 62 ? -29.271 31.553 -12.480 1.00 24.98 52 ARG B O 1
ATOM 3024 N N . ALA B 1 63 ? -29.487 31.053 -14.667 1.00 24.26 53 ALA B N 1
ATOM 3025 C CA . ALA B 1 63 ? -30.265 29.809 -14.462 1.00 23.33 53 ALA B CA 1
ATOM 3026 C C . ALA B 1 63 ? -29.419 28.705 -13.806 1.00 22.86 53 ALA B C 1
ATOM 3027 O O . ALA B 1 63 ? -29.922 27.829 -13.093 1.00 23.51 53 ALA B O 1
ATOM 3029 N N . VAL B 1 64 ? -28.124 28.759 -14.070 1.00 21.79 54 VAL B N 1
ATOM 3030 C CA . VAL B 1 64 ? -27.156 27.808 -13.477 1.00 20.74 54 VAL B CA 1
ATOM 3031 C C . VAL B 1 64 ? -27.042 28.060 -11.980 1.00 20.40 54 VAL B C 1
ATOM 3032 O O . VAL B 1 64 ? -27.084 27.151 -11.165 1.00 20.19 54 VAL B O 1
ATOM 3036 N N . ALA B 1 65 ? -26.913 29.332 -11.648 1.00 20.45 55 ALA B N 1
ATOM 3037 C CA . ALA B 1 65 ? -26.867 29.802 -10.252 1.00 19.99 55 ALA B CA 1
ATOM 3038 C C . ALA B 1 65 ? -28.137 29.439 -9.469 1.00 20.18 55 ALA B C 1
ATOM 3039 O O . ALA B 1 65 ? -28.093 29.072 -8.307 1.00 19.37 55 ALA B O 1
ATOM 3041 N N . GLU B 1 66 ? -29.268 29.521 -10.148 1.00 20.77 56 GLU B N 1
ATOM 3042 C CA . GLU B 1 66 ? -30.582 29.246 -9.518 1.00 21.48 56 GLU B CA 1
ATOM 3043 C C . GLU B 1 66 ? -30.847 27.741 -9.361 1.00 21.06 56 GLU B C 1
ATOM 3044 O O . GLU B 1 66 ? -31.855 27.312 -8.800 1.00 20.74 56 GLU B O 1
ATOM 3050 N N . ALA B 1 67 ? -29.923 26.962 -9.891 1.00 20.42 57 ALA B N 1
ATOM 3051 C CA . ALA B 1 67 ? -29.968 25.498 -9.828 1.00 19.87 57 ALA B CA 1
ATOM 3052 C C . ALA B 1 67 ? -29.015 24.954 -8.770 1.00 19.91 57 ALA B C 1
ATOM 3053 O O . ALA B 1 67 ? -28.796 23.732 -8.654 1.00 19.59 57 ALA B O 1
ATOM 3055 N N . GLY B 1 68 ? -28.485 25.886 -7.989 1.00 19.48 58 GLY B N 1
ATOM 3056 C CA . GLY B 1 68 ? -27.557 25.589 -6.878 1.00 19.70 58 GLY B CA 1
ATOM 3057 C C . GLY B 1 68 ? -26.132 25.319 -7.318 1.00 19.76 58 GLY B C 1
ATOM 3058 O O . GLY B 1 68 ? -25.322 24.810 -6.554 1.00 20.35 58 GLY B O 1
ATOM 3059 N N . LEU B 1 69 ? -25.837 25.664 -8.563 1.00 19.52 59 LEU B N 1
ATOM 3060 C CA . LEU B 1 69 ? -24.511 25.417 -9.159 1.00 19.31 59 LEU B CA 1
ATOM 3061 C C . LEU B 1 69 ? -23.714 26.688 -9.462 1.00 19.69 59 LEU B C 1
ATOM 3062 O O . LEU B 1 69 ? -24.219 27.809 -9.450 1.00 19.46 59 LEU B O 1
ATOM 3067 N N . CYS B 1 70 ? -22.441 26.462 -9.750 1.00 20.21 60 CYS B N 1
ATOM 3068 C CA . CYS B 1 70 ? -21.485 27.555 -9.984 1.00 20.31 60 CYS B CA 1
ATOM 3069 C C . CYS B 1 70 ? -21.074 27.722 -11.428 1.00 19.81 60 CYS B C 1
ATOM 3070 O O . CYS B 1 70 ? -20.783 26.765 -12.139 1.00 19.21 60 CYS B O 1
ATOM 3073 N N . ALA B 1 71 ? -21.024 28.984 -11.822 1.00 19.72 61 ALA B N 1
ATOM 3074 C CA . ALA B 1 71 ? -20.818 29.362 -13.221 1.00 19.61 61 ALA B CA 1
ATOM 3075 C C . ALA B 1 71 ? -19.849 30.503 -13.439 1.00 19.58 61 ALA B C 1
ATOM 3076 O O . ALA B 1 71 ? -19.761 31.442 -12.658 1.00 19.84 61 ALA B O 1
ATOM 3078 N N . VAL B 1 72 ? -19.137 30.407 -14.543 1.00 19.72 62 VAL B N 1
ATOM 3079 C CA . VAL B 1 72 ? -18.313 31.526 -15.019 1.00 20.32 62 VAL B CA 1
ATOM 3080 C C . VAL B 1 72 ? -18.866 32.110 -16.310 1.00 20.75 62 VAL B C 1
ATOM 3081 O O . VAL B 1 72 ? -19.039 31.416 -17.299 1.00 21.17 62 VAL B O 1
ATOM 3085 N N . ASP B 1 73 ? -19.118 33.405 -16.269 1.00 21.63 63 ASP B N 1
ATOM 3086 C CA . ASP B 1 73 ? -19.544 34.171 -17.456 1.00 22.49 63 ASP B CA 1
ATOM 3087 C C . ASP B 1 73 ? -18.379 34.348 -18.429 1.00 22.74 63 ASP B C 1
ATOM 3088 O O . ASP B 1 73 ? -17.461 35.135 -18.203 1.00 23.00 63 ASP B O 1
ATOM 3093 N N . VAL B 1 74 ? -18.452 33.606 -19.520 1.00 22.89 64 VAL B N 1
ATOM 3094 C CA . VAL B 1 74 ? -17.381 33.604 -20.538 1.00 23.76 64 VAL B CA 1
ATOM 3095 C C . VAL B 1 74 ? -17.529 34.707 -21.582 1.00 25.07 64 VAL B C 1
ATOM 3096 O O . VAL B 1 74 ? -16.680 34.873 -22.454 1.00 25.96 64 VAL B O 1
ATOM 3100 N N . SER B 1 75 ? -18.615 35.451 -21.487 1.00 26.08 65 SER B N 1
ATOM 3101 C CA . SER B 1 75 ? -18.914 36.509 -22.477 1.00 27.55 65 SER B CA 1
ATOM 3102 C C . SER B 1 75 ? -19.706 37.699 -21.921 1.00 28.35 65 SER B C 1
ATOM 3103 O O . SER B 1 75 ? -20.769 38.046 -22.437 1.00 28.57 65 SER B O 1
ATOM 3106 N N . PRO B 1 76 ? -19.162 38.358 -20.900 1.00 29.15 66 PRO B N 1
ATOM 3107 C CA . PRO B 1 76 ? -19.904 39.414 -20.252 1.00 30.78 66 PRO B CA 1
ATOM 3108 C C . PRO B 1 76 ? -20.088 40.635 -21.130 1.00 32.49 66 PRO B C 1
ATOM 3109 O O . PRO B 1 76 ? -19.155 41.110 -21.776 1.00 32.88 66 PRO B O 1
ATOM 3113 N N . GLY B 1 77 ? -21.324 41.109 -21.140 1.00 33.89 67 GLY B N 1
ATOM 3114 C CA . GLY B 1 77 ? -21.716 42.327 -21.875 1.00 34.69 67 GLY B CA 1
ATOM 3115 C C . GLY B 1 77 ? -22.134 42.061 -23.311 1.00 35.77 67 GLY B C 1
ATOM 3116 O O . GLY B 1 77 ? -22.790 42.884 -23.961 1.00 37.25 67 GLY B O 1
ATOM 3117 N N . VAL B 1 78 ? -21.755 40.887 -23.790 1.00 35.38 68 VAL B N 1
ATOM 3118 C CA . VAL B 1 78 ? -22.035 40.495 -25.178 1.00 35.30 68 VAL B CA 1
ATOM 3119 C C . VAL B 1 78 ? -23.539 40.441 -25.471 1.00 36.20 68 VAL B C 1
ATOM 3120 O O . VAL B 1 78 ? -24.321 39.816 -24.754 1.00 35.27 68 VAL B O 1
ATOM 3124 N N . ASN B 1 79 ? -23.902 41.132 -26.545 1.00 38.43 69 ASN B N 1
ATOM 3125 C CA . ASN B 1 79 ? -25.284 41.143 -27.095 1.00 39.56 69 ASN B CA 1
ATOM 3126 C C . ASN B 1 79 ? -25.491 40.028 -28.124 1.00 38.98 69 ASN B C 1
ATOM 3127 O O . ASN B 1 79 ? -25.109 40.134 -29.289 1.00 39.89 69 ASN B O 1
ATOM 3132 N N . TYR B 1 80 ? -26.122 38.964 -27.654 1.00 38.16 70 TYR B N 1
ATOM 3133 C CA . TYR B 1 80 ? -26.274 37.700 -28.432 1.00 38.86 70 TYR B CA 1
ATOM 3134 C C . TYR B 1 80 ? -27.184 37.816 -29.649 1.00 41.10 70 TYR B C 1
ATOM 3135 O O . TYR B 1 80 ? -26.954 37.199 -30.690 1.00 41.43 70 TYR B O 1
ATOM 3144 N N . ALA B 1 81 ? -28.216 38.626 -29.483 1.00 43.01 71 ALA B N 1
ATOM 3145 C CA . ALA B 1 81 ? -29.241 38.854 -30.521 1.00 43.89 71 ALA B CA 1
ATOM 3146 C C . ALA B 1 81 ? -28.601 39.358 -31.811 1.00 44.89 71 ALA B C 1
ATOM 3147 O O . ALA B 1 81 ? -28.932 38.920 -32.919 1.00 46.45 71 ALA B O 1
ATOM 3149 N N . LYS B 1 82 ? -27.643 40.253 -31.628 1.00 44.80 72 LYS B N 1
ATOM 3150 C CA . LYS B 1 82 ? -26.871 40.844 -32.746 1.00 45.42 72 LYS B CA 1
ATOM 3151 C C . LYS B 1 82 ? -26.011 39.777 -33.444 1.00 45.07 72 LYS B C 1
ATOM 3152 O O . LYS B 1 82 ? -25.774 39.813 -34.648 1.00 45.18 72 LYS B O 1
ATOM 3158 N N . LEU B 1 83 ? -25.555 38.829 -32.639 1.00 44.48 73 LEU B N 1
ATOM 3159 C CA . LEU B 1 83 ? -24.714 37.680 -33.106 1.00 42.81 73 LEU B CA 1
ATOM 3160 C C . LEU B 1 83 ? -25.459 36.678 -33.975 1.00 43.75 73 LEU B C 1
ATOM 3161 O O . LEU B 1 83 ? -24.977 36.257 -35.033 1.00 44.77 73 LEU B O 1
ATOM 3166 N N . PHE B 1 84 ? -26.634 36.296 -33.487 1.00 44.47 74 PHE B N 1
ATOM 3167 C CA . PHE B 1 84 ? -27.475 35.248 -34.136 1.00 45.22 74 PHE B CA 1
ATOM 3168 C C . PHE B 1 84 ? -27.947 35.707 -35.513 1.00 47.50 74 PHE B C 1
ATOM 3169 O O . PHE B 1 84 ? -27.852 34.983 -36.513 1.00 46.53 74 PHE B O 1
ATOM 3177 N N . VAL B 1 85 ? -28.488 36.921 -35.517 1.00 48.19 75 VAL B N 1
ATOM 3178 C CA . VAL B 1 85 ? -28.793 37.659 -36.769 1.00 49.05 75 VAL B CA 1
ATOM 3179 C C . VAL B 1 85 ? -28.137 39.064 -36.782 1.00 50.75 75 VAL B C 1
ATOM 3180 O O . VAL B 1 85 ? -28.456 39.910 -35.925 1.00 50.95 75 VAL B O 1
ATOM 3184 N N . PRO B 1 86 ? -27.190 39.303 -37.723 1.00 51.96 76 PRO B N 1
ATOM 3185 C CA . PRO B 1 86 ? -26.569 40.620 -37.906 1.00 53.28 76 PRO B CA 1
ATOM 3186 C C . PRO B 1 86 ? -27.548 41.747 -38.239 1.00 54.67 76 PRO B C 1
ATOM 3187 O O . PRO B 1 86 ? -27.114 42.872 -38.505 1.00 55.14 76 PRO B O 1
ATOM 3191 N N . PRO B 1 94 ? -32.592 33.496 -51.405 1.00 80.45 84 PRO B N 1
ATOM 3192 C CA . PRO B 1 94 ? -33.801 32.814 -51.837 1.00 81.19 84 PRO B CA 1
ATOM 3193 C C . PRO B 1 94 ? -33.607 32.032 -53.136 1.00 81.41 84 PRO B C 1
ATOM 3194 O O . PRO B 1 94 ? -32.829 31.085 -53.166 1.00 78.44 84 PRO B O 1
ATOM 3198 N N . MET B 1 95 ? -34.312 32.435 -54.189 1.00 81.54 85 MET B N 1
ATOM 3199 C CA . MET B 1 95 ? -34.155 31.817 -55.535 1.00 79.03 85 MET B CA 1
ATOM 3200 C C . MET B 1 95 ? -32.711 31.775 -56.047 1.00 79.83 85 MET B C 1
ATOM 3201 O O . MET B 1 95 ? -32.297 31.036 -56.854 1.00 78.82 85 MET B O 1
ATOM 3206 N N . HIS B 1 96 ? -31.779 32.358 -55.464 0.0000 83.89 86 HIS B N 1
ATOM 3207 C CA . HIS B 1 96 ? -30.627 32.179 -56.310 0.0000 85.63 86 HIS B CA 1
ATOM 3208 C C . HIS B 1 96 ? -29.553 32.013 -55.321 0.0000 84.77 86 HIS B C 1
ATOM 3209 O O . HIS B 1 96 ? -28.417 31.732 -55.446 0.0000 84.46 86 HIS B O 1
ATOM 3216 N N . SER B 1 97 ? -29.794 32.463 -54.212 1.00 82.16 87 SER B N 1
ATOM 3217 C CA . SER B 1 97 ? -28.709 32.125 -53.340 1.00 76.95 87 SER B CA 1
ATOM 3218 C C . SER B 1 97 ? -28.512 30.605 -53.286 1.00 74.86 87 SER B C 1
ATOM 3219 O O . SER B 1 97 ? -29.296 29.819 -53.822 1.00 73.16 87 SER B O 1
ATOM 3222 N N . GLU B 1 98 ? -27.457 30.243 -52.580 1.00 73.18 88 GLU B N 1
ATOM 3223 C CA . GLU B 1 98 ? -26.954 28.862 -52.476 1.00 70.22 88 GLU B CA 1
ATOM 3224 C C . GLU B 1 98 ? -26.628 28.486 -51.030 1.00 66.66 88 GLU B C 1
ATOM 3225 O O . GLU B 1 98 ? -26.609 29.336 -50.139 1.00 63.12 88 GLU B O 1
ATOM 3231 N N . GLY B 1 99 ? -26.386 27.195 -50.816 1.00 63.12 89 GLY B N 1
ATOM 3232 C CA . GLY B 1 99 ? -26.044 26.643 -49.482 1.00 61.23 89 GLY B CA 1
ATOM 3233 C C . GLY B 1 99 ? -27.127 26.789 -48.424 1.00 60.74 89 GLY B C 1
ATOM 3234 O O . GLY B 1 99 ? -26.861 26.787 -47.217 1.00 57.87 89 GLY B O 1
ATOM 3235 N N . LEU B 1 100 ? -28.358 26.921 -48.898 1.00 59.48 90 LEU B N 1
ATOM 3236 C CA . LEU B 1 100 ? -29.525 27.017 -48.007 1.00 56.97 90 LEU B CA 1
ATOM 3237 C C . LEU B 1 100 ? -29.687 25.651 -47.373 1.00 54.20 90 LEU B C 1
ATOM 3238 O O . LEU B 1 100 ? -30.558 24.863 -47.723 1.00 54.14 90 LEU B O 1
ATOM 3243 N N . GLY B 1 101 ? -28.778 25.397 -46.449 1.00 51.41 91 GLY B N 1
ATOM 3244 C CA . GLY B 1 101 ? -28.678 24.113 -45.747 1.00 50.35 91 GLY B CA 1
ATOM 3245 C C . GLY B 1 101 ? -28.187 24.176 -44.313 1.00 49.06 91 GLY B C 1
ATOM 3246 O O . GLY B 1 101 ? -28.272 25.204 -43.6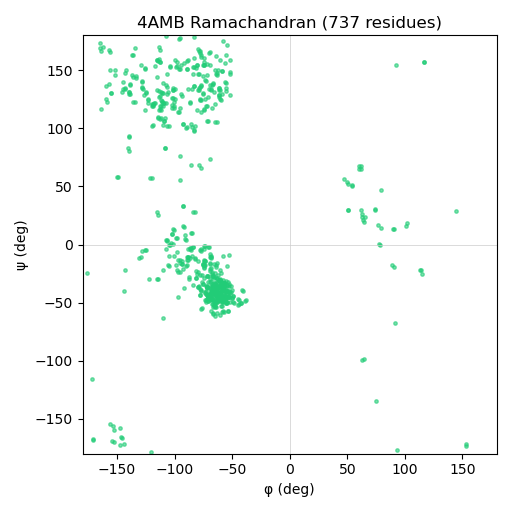50 1.00 46.79 91 GLY B O 1
ATOM 3247 N N . GLU B 1 102 ? -27.663 23.047 -43.848 1.00 48.59 92 GLU B N 1
ATOM 3248 C CA . GLU B 1 102 ? -27.062 22.948 -42.492 1.00 47.53 92 GLU B CA 1
ATOM 3249 C C . GLU B 1 102 ? -25.910 23.952 -42.334 1.00 45.61 92 GLU B C 1
ATOM 3250 O O . GLU B 1 102 ? -25.682 24.513 -41.262 1.00 45.36 92 GLU B O 1
ATOM 3256 N N . GLY B 1 103 ? -25.201 24.163 -43.432 1.00 43.46 93 GLY B N 1
ATOM 3257 C CA . GLY B 1 103 ? -24.048 25.084 -43.481 1.00 43.00 93 GLY B CA 1
ATOM 3258 C C . GLY B 1 103 ? -24.335 26.493 -42.981 1.00 42.55 93 GLY B C 1
ATOM 3259 O O . GLY B 1 103 ? -23.474 27.166 -42.413 1.00 41.39 93 GLY B O 1
ATOM 3260 N N . PHE B 1 104 ? -25.566 26.927 -43.202 1.00 42.42 94 PHE B N 1
ATOM 3261 C CA . PHE B 1 104 ? -26.040 28.263 -42.764 1.00 41.52 94 PHE B CA 1
ATOM 3262 C C . PHE B 1 104 ? -26.103 28.336 -41.234 1.00 40.30 94 PHE B C 1
ATOM 3263 O O . PHE B 1 104 ? -25.630 29.285 -40.600 1.00 39.63 94 PHE B O 1
ATOM 3271 N N . PHE B 1 105 ? -26.707 27.300 -40.676 1.00 39.22 95 PHE B N 1
ATOM 3272 C CA . PHE B 1 105 ? -26.883 27.150 -39.210 1.00 38.42 95 PHE B CA 1
ATOM 3273 C C . PHE B 1 105 ? -25.577 26.831 -38.470 1.00 37.44 95 PHE B C 1
ATOM 3274 O O . PHE B 1 105 ? -25.339 27.284 -37.359 1.00 35.85 95 PHE B O 1
ATOM 3282 N N . ALA B 1 106 ? -24.734 26.054 -39.119 1.00 37.44 96 ALA B N 1
ATOM 3283 C CA . ALA B 1 106 ? -23.401 25.733 -38.591 1.00 37.45 96 ALA B CA 1
ATOM 3284 C C . ALA B 1 106 ? -22.608 27.014 -38.423 1.00 37.48 96 ALA B C 1
ATOM 3285 O O . ALA B 1 106 ? -21.971 27.263 -37.397 1.00 36.81 96 ALA B O 1
ATOM 3287 N N . GLU B 1 107 ? -22.640 27.804 -39.481 1.00 37.73 97 GLU B N 1
ATOM 3288 C CA . GLU B 1 107 ? -21.964 29.121 -39.516 1.00 37.35 97 GLU B CA 1
ATOM 3289 C C . GLU B 1 107 ? -22.475 30.025 -38.397 1.00 36.25 97 GLU B C 1
ATOM 3290 O O . GLU B 1 107 ? -21.722 30.705 -37.702 1.00 35.05 97 GLU B O 1
ATOM 3296 N N . MET B 1 108 ? -23.790 30.017 -38.271 1.00 35.68 98 MET B N 1
ATOM 3297 C CA . MET B 1 108 ? -24.516 30.821 -37.254 1.00 35.55 98 MET B CA 1
ATOM 3298 C C . MET B 1 108 ? -24.101 30.438 -35.828 1.00 34.50 98 MET B C 1
ATOM 3299 O O . MET B 1 108 ? -23.884 31.289 -34.960 1.00 33.59 98 MET B O 1
ATOM 3304 N N . PHE B 1 109 ? -24.032 29.133 -35.614 1.00 33.32 99 PHE B N 1
ATOM 3305 C CA . PHE B 1 109 ? -23.691 28.547 -34.289 1.00 32.34 99 PHE B CA 1
ATOM 3306 C C . PHE B 1 109 ? -22.218 28.757 -33.950 1.00 31.67 99 PHE B C 1
ATOM 3307 O O . PHE B 1 109 ? -21.814 28.801 -32.783 1.00 30.87 99 PHE B O 1
ATOM 3315 N N . ALA B 1 110 ? -21.434 28.873 -35.004 1.00 31.28 100 ALA B N 1
ATOM 3316 C CA . ALA B 1 110 ? -19.993 29.151 -34.908 1.00 31.30 100 ALA B CA 1
ATOM 3317 C C . ALA B 1 110 ? -19.716 30.560 -34.394 1.00 31.23 100 ALA B C 1
ATOM 3318 O O . ALA B 1 110 ? -18.820 30.788 -33.587 1.00 31.26 100 ALA B O 1
ATOM 3320 N N . ARG B 1 111 ? -20.494 31.488 -34.927 1.00 31.97 101 ARG B N 1
ATOM 3321 C CA A ARG B 1 111 ? -20.409 32.922 -34.558 0.50 32.85 101 ARG B CA 1
ATOM 3322 C CA B ARG B 1 111 ? -20.452 32.913 -34.572 0.50 32.64 101 ARG B CA 1
ATOM 3323 C C . ARG B 1 111 ? -20.782 33.108 -33.099 1.00 32.73 101 ARG B C 1
ATOM 3324 O O . ARG B 1 111 ? -20.219 33.967 -32.397 1.00 33.81 101 ARG B O 1
ATOM 3339 N N . VAL B 1 112 ? -21.739 32.314 -32.668 1.00 31.50 102 VAL B N 1
ATOM 3340 C CA . VAL B 1 112 ? -22.254 32.387 -31.294 1.00 31.08 102 VAL B CA 1
ATOM 3341 C C . VAL B 1 112 ? -21.292 31.710 -30.339 1.00 30.10 102 VAL B C 1
ATOM 3342 O O . VAL B 1 112 ? -21.084 32.164 -29.215 1.00 30.58 102 VAL B O 1
ATOM 3346 N N . SER B 1 113 ? -20.722 30.611 -30.802 1.00 28.20 103 SER B N 1
ATOM 3347 C CA . SER B 1 113 ? -19.737 29.862 -29.999 1.00 27.29 103 SER B CA 1
ATOM 3348 C C . SER B 1 113 ? -18.454 30.662 -29.826 1.00 27.00 103 SER B C 1
ATOM 3349 O O . SER B 1 113 ? -17.833 30.680 -28.760 1.00 25.34 103 SER B O 1
ATOM 3352 N N . ALA B 1 114 ? -18.090 31.318 -30.920 1.00 27.63 104 ALA B N 1
ATOM 3353 C CA . ALA B 1 114 ? -16.827 32.088 -31.041 1.00 27.67 104 ALA B CA 1
ATOM 3354 C C . ALA B 1 114 ? -16.571 32.948 -29.805 1.00 26.84 104 ALA B C 1
ATOM 3355 O O . ALA B 1 114 ? -15.483 32.942 -29.238 1.00 26.43 104 ALA B O 1
ATOM 3357 N N . VAL B 1 115 ? -17.615 33.655 -29.392 1.00 26.90 105 VAL B N 1
ATOM 3358 C CA . VAL B 1 115 ? -17.558 34.618 -28.250 1.00 26.44 105 VAL B CA 1
ATOM 3359 C C . VAL B 1 115 ? -17.417 33.981 -26.860 1.00 25.72 105 VAL B C 1
ATOM 3360 O O . VAL B 1 115 ? -17.340 34.677 -25.842 1.00 25.74 105 VAL B O 1
ATOM 3364 N N . ALA B 1 116 ? -17.412 32.659 -26.845 1.00 24.94 106 ALA B N 1
ATOM 3365 C CA . ALA B 1 116 ? -17.252 31.876 -25.612 1.00 24.41 106 ALA B CA 1
ATOM 3366 C C . ALA B 1 116 ? -15.864 31.264 -25.477 1.00 24.52 106 ALA B C 1
ATOM 3367 O O . ALA B 1 116 ? -15.442 30.853 -24.402 1.00 24.57 106 ALA B O 1
ATOM 3369 N N . VAL B 1 117 ? -15.172 31.189 -26.596 1.00 24.90 107 VAL B N 1
ATOM 3370 C CA . VAL B 1 117 ? -13.937 30.398 -26.691 1.00 25.18 107 VAL B CA 1
ATOM 3371 C C . VAL B 1 117 ? -12.863 30.833 -25.682 1.00 25.87 107 VAL B C 1
ATOM 3372 O O . VAL B 1 117 ? -12.380 30.038 -24.875 1.00 25.42 107 VAL B O 1
ATOM 3376 N N . ASP B 1 118 ? -12.507 32.106 -25.758 1.00 26.30 108 ASP B N 1
ATOM 3377 C CA . ASP B 1 118 ? -11.433 32.690 -24.919 1.00 26.23 108 ASP B CA 1
ATOM 3378 C C . ASP B 1 118 ? -11.720 32.456 -23.447 1.00 25.93 108 ASP B C 1
ATOM 3379 O O . ASP B 1 118 ? -10.832 32.182 -22.639 1.00 26.38 108 ASP B O 1
ATOM 3384 N N . GLY B 1 119 ? -12.992 32.593 -23.116 1.00 25.37 109 GLY B N 1
ATOM 3385 C CA . GLY B 1 119 ? -13.457 32.505 -21.720 1.00 24.54 109 GLY B CA 1
ATOM 3386 C C . GLY B 1 119 ? -13.376 31.081 -21.223 1.00 23.81 109 GLY B C 1
ATOM 3387 O O . GLY B 1 119 ? -12.848 30.775 -20.151 1.00 23.78 109 GLY B O 1
ATOM 3388 N N . ALA B 1 120 ? -13.911 30.214 -22.058 1.00 23.37 110 ALA B N 1
ATOM 3389 C CA . ALA B 1 120 ? -13.958 28.772 -21.812 1.00 23.34 110 ALA B CA 1
ATOM 3390 C C . ALA B 1 120 ? -12.562 28.245 -21.560 1.00 23.40 110 ALA B C 1
ATOM 3391 O O . ALA B 1 120 ? -12.344 27.400 -20.702 1.00 22.84 110 ALA B O 1
ATOM 3393 N N . LEU B 1 121 ? -11.627 28.793 -22.324 1.00 24.23 111 LEU B N 1
ATOM 3394 C CA . LEU B 1 121 ? -10.202 28.355 -22.313 1.00 24.40 111 LEU B CA 1
ATOM 3395 C C . LEU B 1 121 ? -9.466 28.780 -21.049 1.00 24.53 111 LEU B C 1
ATOM 3396 O O . LEU B 1 121 ? -8.752 27.989 -20.439 1.00 23.70 111 LEU B O 1
ATOM 3401 N N . ARG B 1 122 ? -9.635 30.047 -20.697 1.00 24.42 112 ARG B N 1
ATOM 3402 C CA . ARG B 1 122 ? -9.065 30.603 -19.440 1.00 24.96 112 ARG B CA 1
ATOM 3403 C C . ARG B 1 122 ? -9.516 29.794 -18.222 1.00 24.61 112 ARG B C 1
ATOM 3404 O O . ARG B 1 122 ? -8.727 29.467 -17.325 1.00 25.01 112 ARG B O 1
ATOM 3412 N N . THR B 1 123 ? -10.806 29.500 -18.212 1.00 23.28 113 THR B N 1
ATOM 3413 C CA . THR B 1 123 ? -11.432 28.769 -17.097 1.00 23.59 113 THR B CA 1
ATOM 3414 C C . THR B 1 123 ? -10.876 27.356 -16.992 1.00 23.57 113 THR B C 1
ATOM 3415 O O . THR B 1 123 ? -10.527 26.873 -15.927 1.00 23.22 113 THR B O 1
ATOM 3419 N N . ALA B 1 124 ? -10.832 26.705 -18.140 1.00 23.68 114 ALA B N 1
ATOM 3420 C CA . ALA B 1 124 ? -10.296 25.345 -18.258 1.00 24.00 114 ALA B CA 1
ATOM 3421 C C . ALA B 1 124 ? -8.839 25.278 -17.802 1.00 24.97 114 ALA B C 1
ATOM 3422 O O . ALA B 1 124 ? -8.413 24.325 -17.168 1.00 25.17 114 ALA B O 1
ATOM 3424 N N . ARG B 1 125 ? -8.082 26.305 -18.143 1.00 25.69 115 ARG B N 1
ATOM 3425 C CA . ARG B 1 125 ? -6.638 26.331 -17.833 1.00 26.21 115 ARG B CA 1
ATOM 3426 C C . ARG B 1 125 ? -6.409 26.516 -16.343 1.00 26.53 115 ARG B C 1
ATOM 3427 O O . ARG B 1 125 ? -5.565 25.854 -15.742 1.00 27.51 115 ARG B O 1
ATOM 3435 N N . SER B 1 126 ? -7.176 27.419 -15.753 1.00 25.91 116 SER B N 1
ATOM 3436 C CA . SER B 1 126 ? -7.027 27.719 -14.306 1.00 25.88 116 SER B CA 1
ATOM 3437 C C . SER B 1 126 ? -7.676 26.668 -13.425 1.00 25.82 116 SER B C 1
ATOM 3438 O O . SER B 1 126 ? -7.125 26.242 -12.415 1.00 27.22 116 SER B O 1
ATOM 3441 N N . TRP B 1 127 ? -8.863 26.270 -13.837 1.00 25.53 117 TRP B N 1
ATOM 3442 C CA . TRP B 1 127 ? -9.697 25.306 -13.078 1.00 25.43 117 TRP B CA 1
ATOM 3443 C C . TRP B 1 127 ? -9.315 23.865 -13.286 1.00 25.92 117 TRP B C 1
ATOM 3444 O O . TRP B 1 127 ? -9.524 23.016 -12.419 1.00 25.51 117 TRP B O 1
ATOM 3455 N N . ARG B 1 128 ? -8.780 23.592 -14.462 1.00 26.46 118 ARG B N 1
ATOM 3456 C CA . ARG B 1 128 ? -8.203 22.258 -14.798 1.00 28.01 118 ARG B CA 1
ATOM 3457 C C . ARG B 1 128 ? -9.206 21.096 -14.749 1.00 26.68 118 ARG B C 1
ATOM 3458 O O . ARG B 1 128 ? -9.065 20.194 -13.930 1.00 26.24 118 ARG B O 1
ATOM 3466 N N . PRO B 1 129 ? -10.212 21.097 -15.630 1.00 25.38 119 PRO B N 1
ATOM 3467 C CA . PRO B 1 129 ? -11.120 19.980 -15.558 1.00 24.66 119 PRO B CA 1
ATOM 3468 C C . PRO B 1 129 ? -10.536 18.709 -16.110 1.00 24.36 119 PRO B C 1
ATOM 3469 O O . PRO B 1 129 ? -9.583 18.738 -16.877 1.00 24.10 119 PRO B O 1
ATOM 3473 N N . ASP B 1 130 ? -11.149 17.608 -15.704 1.00 24.01 120 ASP B N 1
ATOM 3474 C CA . ASP B 1 130 ? -10.813 16.260 -16.218 1.00 23.71 120 ASP B CA 1
ATOM 3475 C C . ASP B 1 130 ? -11.698 15.866 -17.396 1.00 23.81 120 ASP B C 1
ATOM 3476 O O . ASP B 1 130 ? -11.427 14.927 -18.134 1.00 24.39 120 ASP B O 1
ATOM 3481 N N . LEU B 1 131 ? -12.789 16.592 -17.528 1.00 24.03 121 LEU B N 1
ATOM 3482 C CA . LEU B 1 131 ? -13.881 16.212 -18.422 1.00 23.99 121 LEU B CA 1
ATOM 3483 C C . LEU B 1 131 ? -14.684 17.428 -18.849 1.00 23.32 121 LEU B C 1
ATOM 3484 O O . LEU B 1 131 ? -15.085 18.253 -18.035 1.00 23.04 121 LEU B O 1
ATOM 3489 N N . VAL B 1 132 ? -14.891 17.526 -20.147 1.00 23.04 122 VAL B N 1
ATOM 3490 C CA . VAL B 1 132 ? -15.740 18.582 -20.726 1.00 22.97 122 VAL B CA 1
ATOM 3491 C C . VAL B 1 132 ? -17.122 18.039 -21.077 1.00 22.64 122 VAL B C 1
ATOM 3492 O O . VAL B 1 132 ? -17.265 17.037 -21.765 1.00 22.81 122 VAL B O 1
ATOM 3496 N N . VAL B 1 133 ? -18.138 18.699 -20.555 1.00 22.01 123 VAL B N 1
ATOM 3497 C CA . VAL B 1 133 ? -19.530 18.390 -20.936 1.00 22.21 123 VAL B CA 1
ATOM 3498 C C . VAL B 1 133 ? -20.033 19.512 -21.816 1.00 22.59 123 VAL B C 1
ATOM 3499 O O . VAL B 1 133 ? -19.890 20.681 -21.501 1.00 22.51 123 VAL B O 1
ATOM 3503 N N . HIS B 1 134 ? -20.589 19.150 -22.949 1.00 23.50 124 HIS B N 1
ATOM 3504 C CA . HIS B 1 134 ? -21.150 20.166 -23.844 1.00 24.34 124 HIS B CA 1
ATOM 3505 C C . HIS B 1 134 ? -22.478 19.843 -24.451 1.00 24.54 124 HIS B C 1
ATOM 3506 O O . HIS B 1 134 ? -22.939 18.707 -24.474 1.00 24.92 124 HIS B O 1
ATOM 3513 N N . THR B 1 135 ? -23.089 20.901 -24.943 1.00 24.47 125 THR B N 1
ATOM 3514 C CA . THR B 1 135 ? -24.333 20.822 -25.706 1.00 24.59 125 THR B CA 1
ATOM 3515 C C . THR B 1 135 ? -23.965 20.875 -27.198 1.00 25.41 125 THR B C 1
ATOM 3516 O O . THR B 1 135 ? -22.924 21.425 -27.553 1.00 25.26 125 THR B O 1
ATOM 3520 N N . PRO B 1 136 ? -24.805 20.301 -28.076 1.00 26.01 126 PRO B N 1
ATOM 3521 C CA . PRO B 1 136 ? -24.445 20.049 -29.472 1.00 26.22 126 PRO B CA 1
ATOM 3522 C C . PRO B 1 136 ? -24.059 21.231 -30.327 1.00 25.54 126 PRO B C 1
ATOM 3523 O O . PRO B 1 136 ? -23.212 21.097 -31.188 1.00 24.98 126 PRO B O 1
ATOM 3527 N N . THR B 1 137 ? -24.689 22.366 -30.095 1.00 26.13 127 THR B N 1
ATOM 3528 C CA . THR B 1 137 ? -24.406 23.589 -30.907 1.00 27.03 127 THR B CA 1
ATOM 3529 C C . THR B 1 137 ? -23.282 24.476 -30.376 1.00 26.52 127 THR B C 1
ATOM 3530 O O . THR B 1 137 ? -22.831 25.412 -31.044 1.00 26.38 127 THR B O 1
ATOM 3534 N N . GLN B 1 138 ? -22.862 24.166 -29.162 1.00 25.52 128 GLN B N 1
ATOM 3535 C CA . GLN B 1 138 ? -21.798 24.917 -28.471 1.00 24.82 128 GLN B CA 1
ATOM 3536 C C . GLN B 1 138 ? -20.440 24.411 -28.913 1.00 24.92 128 GLN B C 1
ATOM 3537 O O . GLN B 1 138 ? -19.919 23.422 -28.415 1.00 24.82 128 GLN B O 1
ATOM 3543 N N . GLY B 1 139 ? -19.868 25.137 -29.851 1.00 25.42 129 GLY B N 1
ATOM 3544 C CA . GLY B 1 139 ? -18.593 24.754 -30.481 1.00 25.68 129 GLY B CA 1
ATOM 3545 C C . GLY B 1 139 ? -17.372 24.980 -29.612 1.00 25.11 129 GLY B C 1
ATOM 3546 O O . GLY B 1 139 ? -16.310 24.424 -29.856 1.00 24.65 129 GLY B O 1
ATOM 3547 N N . ALA B 1 140 ? -17.550 25.802 -28.587 1.00 24.83 130 ALA B N 1
ATOM 3548 C CA . ALA B 1 140 ? -16.467 26.138 -27.632 1.00 24.75 130 ALA B CA 1
ATOM 3549 C C . ALA B 1 140 ? -16.104 24.938 -26.762 1.00 24.69 130 ALA B C 1
ATOM 3550 O O . ALA B 1 140 ? -15.011 24.851 -26.215 1.00 24.91 130 ALA B O 1
ATOM 3552 N N . GLY B 1 141 ? -17.057 24.025 -26.657 1.00 24.36 131 GLY B N 1
ATOM 3553 C CA . GLY B 1 141 ? -16.917 22.790 -25.861 1.00 24.42 131 GLY B CA 1
ATOM 3554 C C . GLY B 1 141 ? -15.882 21.796 -26.375 1.00 24.26 131 GLY B C 1
ATOM 3555 O O . GLY B 1 141 ? -14.969 21.432 -25.648 1.00 23.60 131 GLY B O 1
ATOM 3556 N N . PRO B 1 142 ? -16.040 21.313 -27.618 1.00 25.02 132 PRO B N 1
ATOM 3557 C CA . PRO B 1 142 ? -15.074 20.378 -28.188 1.00 25.50 132 PRO B CA 1
ATOM 3558 C C . PRO B 1 142 ? -13.730 21.012 -28.474 1.00 24.86 132 PRO B C 1
ATOM 3559 O O . PRO B 1 142 ? -12.702 20.362 -28.396 1.00 24.64 132 PRO B O 1
ATOM 3563 N N . LEU B 1 143 ? -13.779 22.284 -28.816 1.00 25.27 133 LEU B N 1
ATOM 3564 C CA . LEU B 1 143 ? -12.557 23.098 -29.022 1.00 25.78 133 LEU B CA 1
ATOM 3565 C C . LEU B 1 143 ? -11.694 23.033 -27.770 1.00 25.37 133 LEU B C 1
ATOM 3566 O O . LEU B 1 143 ? -10.496 22.766 -27.825 1.00 25.56 133 LEU B O 1
ATOM 3571 N N . THR B 1 144 ? -12.348 23.297 -26.649 1.00 24.80 134 THR B N 1
ATOM 3572 C CA . THR B 1 144 ? -11.707 23.336 -25.311 1.00 24.58 134 THR B CA 1
ATOM 3573 C C . THR B 1 144 ? -11.188 21.968 -24.884 1.00 25.23 134 THR B C 1
ATOM 3574 O O . THR B 1 144 ? -10.096 21.838 -24.327 1.00 25.85 134 THR B O 1
ATOM 3578 N N . ALA B 1 145 ? -11.993 20.957 -25.164 1.00 25.24 135 ALA B N 1
ATOM 3579 C CA . ALA B 1 145 ? -11.650 19.554 -24.854 1.00 25.90 135 ALA B CA 1
ATOM 3580 C C . ALA B 1 145 ? -10.454 19.080 -25.683 1.00 26.76 135 ALA B C 1
ATOM 3581 O O . ALA B 1 145 ? -9.629 18.290 -25.232 1.00 27.35 135 ALA B O 1
ATOM 3583 N N . ALA B 1 146 ? -10.398 19.581 -26.906 1.00 26.58 136 ALA B N 1
ATOM 3584 C CA . ALA B 1 146 ? -9.336 19.249 -27.869 1.00 27.60 136 ALA B CA 1
ATOM 3585 C C . ALA B 1 146 ? -8.028 19.909 -27.469 1.00 27.70 136 ALA B C 1
ATOM 3586 O O . ALA B 1 146 ? -6.975 19.287 -27.420 1.00 27.59 136 ALA B O 1
ATOM 3588 N N . ALA B 1 147 ? -8.133 21.196 -27.197 1.00 27.69 137 ALA B N 1
ATOM 3589 C CA . ALA B 1 147 ? -7.003 22.013 -26.743 1.00 27.75 137 ALA B CA 1
ATOM 3590 C C . ALA B 1 147 ? -6.312 21.409 -25.519 1.00 27.94 137 ALA B C 1
ATOM 3591 O O . ALA B 1 147 ? -5.089 21.365 -25.455 1.00 30.01 137 ALA B O 1
ATOM 3593 N N . LEU B 1 148 ? -7.107 20.937 -24.567 1.00 27.55 138 LEU B N 1
ATOM 3594 C CA . LEU B 1 148 ? -6.575 20.380 -23.281 1.00 27.42 138 LEU B CA 1
ATOM 3595 C C . LEU B 1 148 ? -6.476 18.861 -23.248 1.00 27.64 138 LEU B C 1
ATOM 3596 O O . LEU B 1 148 ? -6.154 18.250 -22.230 1.00 26.64 138 LEU B O 1
ATOM 3601 N N . GLN B 1 149 ? -6.766 18.262 -24.386 1.00 28.34 139 GLN B N 1
ATOM 3602 C CA . GLN B 1 149 ? -6.741 16.787 -24.526 1.00 28.56 139 GLN B CA 1
ATOM 3603 C C . GLN B 1 149 ? -7.526 16.095 -23.412 1.00 28.09 139 GLN B C 1
ATOM 3604 O O . GLN B 1 149 ? -7.027 15.222 -22.702 1.00 27.36 139 GLN B O 1
ATOM 3610 N N . LEU B 1 150 ? -8.771 16.528 -23.292 1.00 27.91 140 LEU B N 1
ATOM 3611 C CA . LEU B 1 150 ? -9.762 15.918 -22.372 1.00 27.97 140 LEU B CA 1
ATOM 3612 C C . LEU B 1 150 ? -10.878 15.236 -23.163 1.00 28.49 140 LEU B C 1
ATOM 3613 O O . LEU B 1 150 ? -11.130 15.583 -24.326 1.00 28.73 140 LEU B O 1
ATOM 3618 N N . PRO B 1 151 ? -11.561 14.269 -22.538 1.00 28.45 141 PRO B N 1
ATOM 3619 C CA . PRO B 1 151 ? -12.718 13.727 -23.204 1.00 28.71 141 PRO B CA 1
ATOM 3620 C C . PRO B 1 151 ? -13.848 14.697 -23.121 1.00 28.46 141 PRO B C 1
ATOM 3621 O O . PRO B 1 151 ? -13.908 15.522 -22.219 1.00 27.89 141 PRO B O 1
ATOM 3625 N N . CYS B 1 152 ? -14.741 14.593 -24.081 1.00 28.94 142 CYS B N 1
ATOM 3626 C CA . CYS B 1 152 ? -15.979 15.347 -23.990 1.00 29.13 142 CYS B CA 1
ATOM 3627 C C . CYS B 1 152 ? -17.234 14.504 -24.116 1.00 28.51 142 CYS B C 1
ATOM 3628 O O . CYS B 1 152 ? -17.269 13.468 -24.768 1.00 29.82 142 CYS B O 1
ATOM 3631 N N . VAL B 1 153 ? -18.261 15.020 -23.462 1.00 27.67 143 VAL B N 1
ATOM 3632 C CA . VAL B 1 153 ? -19.578 14.392 -23.375 1.00 26.67 143 VAL B CA 1
ATOM 3633 C C . VAL B 1 153 ? -20.611 15.318 -23.996 1.00 26.85 143 VAL B C 1
ATOM 3634 O O . VAL B 1 153 ? -20.802 16.451 -23.548 1.00 26.14 143 VAL B O 1
ATOM 3638 N N . GLU B 1 154 ? -21.265 14.827 -25.039 1.00 27.00 144 GLU B N 1
ATOM 3639 C CA . GLU B 1 154 ? -22.364 15.581 -25.670 1.00 26.95 144 GLU B CA 1
ATOM 3640 C C . GLU B 1 154 ? -23.674 15.270 -24.953 1.00 26.63 144 GLU B C 1
ATOM 3641 O O . GLU B 1 154 ? -24.077 14.117 -24.829 1.00 27.18 144 GLU B O 1
ATOM 3647 N N . LEU B 1 155 ? -24.298 16.323 -24.448 1.00 26.34 145 LEU B N 1
ATOM 3648 C CA . LEU B 1 155 ? -25.611 16.242 -23.748 1.00 26.36 145 LEU B CA 1
ATOM 3649 C C . LEU B 1 155 ? -26.652 17.073 -24.491 1.00 27.43 145 LEU B C 1
ATOM 3650 O O . LEU B 1 155 ? -26.672 18.300 -24.369 1.00 27.79 145 LEU B O 1
ATOM 3655 N N . PRO B 1 156 ? -27.531 16.417 -25.256 1.00 28.58 146 PRO B N 1
ATOM 3656 C CA . PRO B 1 156 ? -28.514 17.141 -26.031 1.00 28.87 146 PRO B CA 1
ATOM 3657 C C . PRO B 1 156 ? -29.786 17.398 -25.258 1.00 29.05 146 PRO B C 1
ATOM 3658 O O . PRO B 1 156 ? -30.093 16.689 -24.290 1.00 28.34 146 PRO B O 1
ATOM 3662 N N . LEU B 1 157 ? -30.527 18.403 -25.721 1.00 29.56 147 LEU B N 1
ATOM 3663 C CA . LEU B 1 157 ? -31.789 18.843 -25.033 1.00 29.83 147 LEU B CA 1
ATOM 3664 C C . LEU B 1 157 ? -32.966 17.892 -25.261 1.00 30.43 147 LEU B C 1
ATOM 3665 O O . LEU B 1 157 ? -33.951 17.908 -24.522 1.00 31.04 147 LEU B O 1
ATOM 3670 N N . GLY B 1 158 ? -32.818 17.055 -26.278 1.00 30.42 148 GLY B N 1
ATOM 3671 C CA . GLY B 1 158 ? -33.862 16.089 -26.715 1.00 30.91 148 GLY B CA 1
ATOM 3672 C C . GLY B 1 158 ? -33.818 15.699 -28.194 1.00 30.76 148 GLY B C 1
ATOM 3673 O O . GLY B 1 158 ? -32.897 16.067 -28.902 1.00 31.28 148 GLY B O 1
ATOM 3674 N N . PRO B 1 159 ? -34.835 14.968 -28.680 1.00 31.64 149 PRO B N 1
ATOM 3675 C CA . PRO B 1 159 ? -34.822 14.387 -30.030 1.00 31.74 149 PRO B CA 1
ATOM 3676 C C . PRO B 1 159 ? -34.523 15.385 -31.130 1.00 31.43 149 PRO B C 1
ATOM 3677 O O . PRO B 1 159 ? -33.869 15.059 -32.104 1.00 31.51 149 PRO B O 1
ATOM 3681 N N . ALA B 1 160 ? -35.011 16.598 -30.939 1.00 32.74 150 ALA B N 1
ATOM 3682 C CA . ALA B 1 160 ? -34.878 17.695 -31.935 1.00 33.52 150 ALA B CA 1
ATOM 3683 C C . ALA B 1 160 ? -33.437 18.087 -32.185 1.00 33.91 150 ALA B C 1
ATOM 3684 O O . ALA B 1 160 ? -33.057 18.511 -33.272 1.00 35.74 150 ALA B O 1
ATOM 3686 N N . ASP B 1 161 ? -32.646 17.906 -31.140 1.00 35.56 151 ASP B N 1
ATOM 3687 C CA . ASP B 1 161 ? -31.228 18.365 -31.058 1.00 35.58 151 ASP B CA 1
ATOM 3688 C C . ASP B 1 161 ? -30.263 17.389 -31.729 1.00 36.83 151 ASP B C 1
ATOM 3689 O O . ASP B 1 161 ? -29.091 17.285 -31.373 1.00 37.81 151 ASP B O 1
ATOM 3694 N N . SER B 1 162 ? -30.778 16.682 -32.717 1.00 39.53 152 SER B N 1
ATOM 3695 C CA . SER B 1 162 ? -29.986 15.666 -33.442 1.00 41.22 152 SER B CA 1
ATOM 3696 C C . SER B 1 162 ? -29.908 15.962 -34.934 1.00 41.99 152 SER B C 1
ATOM 3697 O O . SER B 1 162 ? -30.263 15.136 -35.775 1.00 41.08 152 SER B O 1
ATOM 3700 N N . GLU B 1 163 ? -29.412 17.148 -35.240 1.00 42.50 153 GLU B N 1
ATOM 3701 C CA . GLU B 1 163 ? -29.178 17.531 -36.641 1.00 45.01 153 GLU B CA 1
ATOM 3702 C C . GLU B 1 163 ? -27.942 16.740 -37.124 1.00 46.53 153 GLU B C 1
ATOM 3703 O O . GLU B 1 163 ? -26.895 16.798 -36.475 1.00 46.90 153 GLU B O 1
ATOM 3709 N N . PRO B 1 164 ? -28.052 15.982 -38.241 1.00 47.48 154 PRO B N 1
ATOM 3710 C CA . PRO B 1 164 ? -26.896 15.177 -38.627 1.00 47.41 154 PRO B CA 1
ATOM 3711 C C . PRO B 1 164 ? -25.682 15.969 -39.045 1.00 46.76 154 PRO B C 1
ATOM 3712 O O . PRO B 1 164 ? -25.763 16.896 -39.861 1.00 45.95 154 PRO B O 1
ATOM 3716 N N . GLY B 1 165 ? -24.567 15.561 -38.453 1.00 46.09 155 GLY B N 1
ATOM 3717 C CA . GLY B 1 165 ? -23.236 16.117 -38.742 1.00 45.64 155 GLY B CA 1
ATOM 3718 C C . GLY B 1 165 ? -23.082 17.587 -38.405 1.00 44.93 155 GLY B C 1
ATOM 3719 O O . GLY B 1 165 ? -22.265 18.296 -39.005 1.00 44.08 155 GLY B O 1
ATOM 3720 N N . LEU B 1 166 ? -23.883 18.030 -37.442 1.00 43.52 156 LEU B N 1
ATOM 3721 C CA . LEU B 1 166 ? -23.909 19.454 -37.026 1.00 42.89 156 LEU B CA 1
ATOM 3722 C C . LEU B 1 166 ? -22.593 19.854 -36.366 1.00 40.96 156 LEU B C 1
ATOM 3723 O O . LEU B 1 166 ? -22.003 20.901 -36.657 1.00 39.16 156 LEU B O 1
ATOM 3728 N N . GLY B 1 167 ? -22.171 18.979 -35.465 1.00 39.52 157 GLY B N 1
ATOM 3729 C CA . GLY B 1 167 ? -20.931 19.142 -34.693 1.00 38.04 157 GLY B CA 1
ATOM 3730 C C . GLY B 1 167 ? -19.707 19.239 -35.574 1.00 36.95 157 GLY B C 1
ATOM 3731 O O . GLY B 1 167 ? -18.880 20.143 -35.437 1.00 36.32 157 GLY B O 1
ATOM 3732 N N . ALA B 1 168 ? -19.624 18.292 -36.494 1.00 37.01 158 ALA B N 1
ATOM 3733 C CA . ALA B 1 168 ? -18.501 18.195 -37.439 1.00 37.36 158 ALA B CA 1
ATOM 3734 C C . ALA B 1 168 ? -18.404 19.444 -38.311 1.00 37.48 158 ALA B C 1
ATOM 3735 O O . ALA B 1 168 ? -17.316 19.858 -38.706 1.00 38.50 158 ALA B O 1
ATOM 3737 N N . LEU B 1 169 ? -19.551 20.054 -38.571 1.00 37.48 159 LEU B N 1
ATOM 3738 C CA . LEU B 1 169 ? -19.647 21.263 -39.440 1.00 38.00 159 LEU B CA 1
ATOM 3739 C C . LEU B 1 169 ? -19.364 22.564 -38.698 1.00 37.67 159 LEU B C 1
ATOM 3740 O O . LEU B 1 169 ? -18.829 23.521 -39.256 1.00 38.11 159 LEU B O 1
ATOM 3745 N N . ILE B 1 170 ? -19.771 22.592 -37.441 1.00 37.14 160 ILE B N 1
ATOM 3746 C CA . ILE B 1 170 ? -19.501 23.747 -36.552 1.00 36.64 160 ILE B CA 1
ATOM 3747 C C . ILE B 1 170 ? -17.995 23.881 -36.368 1.00 36.86 160 ILE B C 1
ATOM 3748 O O . ILE B 1 170 ? -17.422 24.974 -36.441 1.00 37.34 160 ILE B O 1
ATOM 3753 N N . ARG B 1 171 ? -17.376 22.732 -36.148 1.00 36.48 161 ARG B N 1
ATOM 3754 C CA . ARG B 1 171 ? -15.918 22.647 -35.990 1.00 36.85 161 ARG B CA 1
ATOM 3755 C C . ARG B 1 171 ? -15.237 23.285 -37.201 1.00 37.92 161 ARG B C 1
ATOM 3756 O O . ARG B 1 171 ? -14.333 24.098 -37.067 1.00 38.78 161 ARG B O 1
ATOM 3764 N N . ARG B 1 172 ? -15.683 22.890 -38.382 1.00 39.07 162 ARG B N 1
ATOM 3765 C CA . ARG B 1 172 ? -15.091 23.385 -39.658 1.00 40.99 162 ARG B CA 1
ATOM 3766 C C . ARG B 1 172 ? -15.241 24.890 -39.777 1.00 39.98 162 ARG B C 1
ATOM 3767 O O . ARG B 1 172 ? -14.310 25.606 -40.100 1.00 41.18 162 ARG B O 1
ATOM 3775 N N . ALA B 1 173 ? -16.450 25.345 -39.508 1.00 38.38 163 ALA B N 1
ATOM 3776 C CA . ALA B 1 173 ? -16.800 26.776 -39.559 1.00 37.42 163 ALA B CA 1
ATOM 3777 C C . ALA B 1 173 ? -16.036 27.604 -38.529 1.00 37.01 163 ALA B C 1
ATOM 3778 O O . ALA B 1 173 ? -15.929 28.820 -38.637 1.00 36.24 163 ALA B O 1
ATOM 3780 N N . MET B 1 174 ? -15.513 26.910 -37.529 1.00 37.19 164 MET B N 1
ATOM 3781 C CA . MET B 1 174 ? -14.721 27.534 -36.438 1.00 36.99 164 MET B CA 1
ATOM 3782 C C . MET B 1 174 ? -13.219 27.351 -36.629 1.00 37.63 164 MET B C 1
ATOM 3783 O O . MET B 1 174 ? -12.419 27.584 -35.720 1.00 38.93 164 MET B O 1
ATOM 3788 N N . SER B 1 175 ? -12.853 26.935 -37.828 1.00 39.19 165 SER B N 1
ATOM 3789 C CA . SER B 1 175 ? -11.440 26.613 -38.175 1.00 40.90 165 SER B CA 1
ATOM 3790 C C . SER B 1 175 ? -10.490 27.713 -37.755 1.00 40.47 165 SER B C 1
ATOM 3791 O O . SER B 1 175 ? -9.421 27.465 -37.213 1.00 40.27 165 SER B O 1
ATOM 3794 N N . LYS B 1 176 ? -10.913 28.934 -38.050 1.00 40.85 166 LYS B N 1
ATOM 3795 C CA . LYS B 1 176 ? -10.143 30.159 -37.732 1.00 42.23 166 LYS B CA 1
ATOM 3796 C C . LYS B 1 176 ? -9.911 30.305 -36.229 1.00 42.16 166 LYS B C 1
ATOM 3797 O O . LYS B 1 176 ? -8.905 30.856 -35.782 1.00 43.85 166 LYS B O 1
ATOM 3803 N N . ASP B 1 177 ? -10.868 29.800 -35.470 1.00 41.24 167 ASP B N 1
ATOM 3804 C CA . ASP B 1 177 ? -10.848 29.872 -33.986 1.00 39.87 167 ASP B CA 1
ATOM 3805 C C . ASP B 1 177 ? -9.938 28.798 -33.395 1.00 40.14 167 ASP B C 1
ATOM 3806 O O . ASP B 1 177 ? -9.266 28.996 -32.381 1.00 40.13 167 ASP B O 1
ATOM 3811 N N . TYR B 1 178 ? -9.958 27.650 -34.050 1.00 39.35 168 TYR B N 1
ATOM 3812 C CA . TYR B 1 178 ? -9.072 26.521 -33.710 1.00 38.82 168 TYR B CA 1
ATOM 3813 C C . TYR B 1 178 ? -7.606 26.873 -33.996 1.00 41.02 168 TYR B C 1
ATOM 3814 O O . TYR B 1 178 ? -6.710 26.721 -33.151 1.00 41.67 168 TYR B O 1
ATOM 3823 N N . GLU B 1 179 ? -7.398 27.344 -35.217 1.00 42.12 169 GLU B N 1
ATOM 3824 C CA . GLU B 1 179 ? -6.045 27.669 -35.754 1.00 43.08 169 GLU B CA 1
ATOM 3825 C C . GLU B 1 179 ? -5.331 28.773 -34.954 1.00 43.38 169 GLU B C 1
ATOM 3826 O O . GLU B 1 179 ? -4.106 28.795 -34.851 1.00 43.75 169 GLU B O 1
ATOM 3832 N N . ARG B 1 180 ? -6.124 29.676 -34.394 1.00 42.64 170 ARG B N 1
ATOM 3833 C CA . ARG B 1 180 ? -5.608 30.830 -33.610 1.00 42.57 170 ARG B CA 1
ATOM 3834 C C . ARG B 1 180 ? -5.070 30.431 -32.238 1.00 41.87 170 ARG B C 1
ATOM 3835 O O . ARG B 1 180 ? -4.068 30.958 -31.761 1.00 40.17 170 ARG B O 1
ATOM 3843 N N . HIS B 1 181 ? -5.792 29.520 -31.606 1.00 41.64 171 HIS B N 1
ATOM 3844 C CA . HIS B 1 181 ? -5.396 28.936 -30.295 1.00 40.70 171 HIS B CA 1
ATOM 3845 C C . HIS B 1 181 ? -4.579 27.684 -30.448 1.00 41.19 171 HIS B C 1
ATOM 3846 O O . HIS B 1 181 ? -4.392 26.910 -29.504 1.00 42.08 171 HIS B O 1
ATOM 3853 N N . GLY B 1 182 ? -4.091 27.481 -31.659 1.00 41.90 172 GLY B N 1
ATOM 3854 C CA . GLY B 1 182 ? -3.156 26.381 -31.973 1.00 42.97 172 GLY B CA 1
ATOM 3855 C C . GLY B 1 182 ? -3.641 24.999 -31.583 1.00 43.21 172 GLY B C 1
ATOM 3856 O O . GLY B 1 182 ? -2.947 24.247 -30.901 1.00 44.22 172 GLY B O 1
ATOM 3857 N N . VAL B 1 183 ? -4.852 24.691 -32.018 1.00 42.20 173 VAL B N 1
ATOM 3858 C CA . VAL B 1 183 ? -5.486 23.383 -31.739 1.00 41.58 173 VAL B CA 1
ATOM 3859 C C . VAL B 1 183 ? -5.601 22.509 -32.993 1.00 42.07 173 VAL B C 1
ATOM 3860 O O . VAL B 1 183 ? -6.475 22.694 -33.841 1.00 41.56 173 VAL B O 1
ATOM 3864 N N . THR B 1 184 ? -4.703 21.536 -33.070 1.00 43.05 174 THR B N 1
ATOM 3865 C CA . THR B 1 184 ? -4.558 20.668 -34.275 1.00 43.52 174 THR B CA 1
ATOM 3866 C C . THR B 1 184 ? -5.253 19.312 -34.136 1.00 43.52 174 THR B C 1
ATOM 3867 O O . THR B 1 184 ? -5.515 18.612 -35.126 1.00 43.19 174 THR B O 1
ATOM 3871 N N . GLY B 1 185 ? -5.551 18.978 -32.887 1.00 43.76 175 GLY B N 1
ATOM 3872 C CA . GLY B 1 185 ? -6.080 17.657 -32.495 1.00 42.68 175 GLY B CA 1
ATOM 3873 C C . GLY B 1 185 ? -7.534 17.536 -32.089 1.00 41.51 175 GLY B C 1
ATOM 3874 O O . GLY B 1 185 ? -8.293 18.503 -32.040 1.00 39.96 175 GLY B O 1
ATOM 3875 N N . GLU B 1 186 ? -7.882 16.295 -31.780 1.00 40.10 176 GLU B N 1
ATOM 3876 C CA . GLU B 1 186 ? -9.260 15.902 -31.431 1.00 39.04 176 GLU B CA 1
ATOM 3877 C C . GLU B 1 186 ? -9.359 15.633 -29.927 1.00 37.63 176 GLU B C 1
ATOM 3878 O O . GLU B 1 186 ? -8.400 15.130 -29.332 1.00 37.85 176 GLU B O 1
ATOM 3884 N N . PRO B 1 187 ? -10.523 15.922 -29.300 1.00 36.08 177 PRO B N 1
ATOM 3885 C CA . PRO B 1 187 ? -10.610 15.468 -27.922 1.00 34.74 177 PRO B CA 1
ATOM 3886 C C . PRO B 1 187 ? -10.363 13.965 -27.842 1.00 34.85 177 PRO B C 1
ATOM 3887 O O . PRO B 1 187 ? -10.535 13.230 -28.835 1.00 35.06 177 PRO B O 1
ATOM 3891 N N . THR B 1 188 ? -9.939 13.535 -26.666 1.00 33.26 178 THR B N 1
ATOM 3892 C CA . THR B 1 188 ? -9.494 12.128 -26.483 1.00 33.88 178 THR B CA 1
ATOM 3893 C C . THR B 1 188 ? -10.666 11.163 -26.680 1.00 34.12 178 THR B C 1
ATOM 3894 O O . THR B 1 188 ? -10.613 10.201 -27.449 1.00 35.05 178 THR B O 1
ATOM 3898 N N . GLY B 1 189 ? -11.729 11.467 -25.963 1.00 34.46 179 GLY B N 1
ATOM 3899 C CA . GLY B 1 189 ? -12.972 10.681 -25.992 1.00 33.76 179 GLY B CA 1
ATOM 3900 C C . GLY B 1 189 ? -14.141 11.487 -26.524 1.00 32.69 179 GLY B C 1
ATOM 3901 O O . GLY B 1 189 ? -14.171 12.715 -26.435 1.00 32.61 179 GLY B O 1
ATOM 3902 N N . SER B 1 190 ? -15.105 10.781 -27.091 1.00 32.38 180 SER B N 1
ATOM 3903 C CA . SER B 1 190 ? -16.340 11.431 -27.592 1.00 31.91 180 SER B CA 1
ATOM 3904 C C . SER B 1 190 ? -17.586 10.621 -27.294 1.00 31.12 180 SER B C 1
ATOM 3905 O O . SER B 1 190 ? -18.102 9.882 -28.139 1.00 31.07 180 SER B O 1
ATOM 3908 N N . VAL B 1 191 ? -18.033 10.767 -26.059 1.00 29.88 181 VAL B N 1
ATOM 3909 C CA . VAL B 1 191 ? -19.266 10.119 -25.607 1.00 29.38 181 VAL B CA 1
ATOM 3910 C C . VAL B 1 191 ? -20.465 10.972 -25.969 1.00 28.92 181 VAL B C 1
ATOM 3911 O O . VAL B 1 191 ? -20.477 12.186 -25.797 1.00 29.53 181 VAL B O 1
ATOM 3915 N N . ARG B 1 192 ? -21.461 10.300 -26.505 1.00 29.23 182 ARG B N 1
ATOM 3916 C CA . ARG B 1 192 ? -22.758 10.914 -26.783 1.00 29.22 182 ARG B CA 1
ATOM 3917 C C . ARG B 1 192 ? -23.802 10.382 -25.822 1.00 27.88 182 ARG B C 1
ATOM 3918 O O . ARG B 1 192 ? -24.042 9.179 -25.747 1.00 27.22 182 ARG B O 1
ATOM 3926 N N . LEU B 1 193 ? -24.415 11.287 -25.076 1.00 26.68 183 LEU B N 1
ATOM 3927 C CA . LEU B 1 193 ? -25.560 10.903 -24.219 1.00 25.41 183 LEU B CA 1
ATOM 3928 C C . LEU B 1 193 ? -26.864 11.027 -24.980 1.00 25.22 183 LEU B C 1
ATOM 3929 O O . LEU B 1 193 ? -27.015 11.835 -25.898 1.00 26.54 183 LEU B O 1
ATOM 3934 N N . THR B 1 194 ? -27.806 10.194 -24.580 1.00 25.03 184 THR B N 1
ATOM 3935 C CA . THR B 1 194 ? -29.184 10.278 -25.088 1.00 24.45 184 THR B CA 1
ATOM 3936 C C . THR B 1 194 ? -30.233 10.061 -24.005 1.00 23.75 184 THR B C 1
ATOM 3937 O O . THR B 1 194 ? -30.184 9.108 -23.239 1.00 23.54 184 THR B O 1
ATOM 3941 N N . THR B 1 195 ? -31.1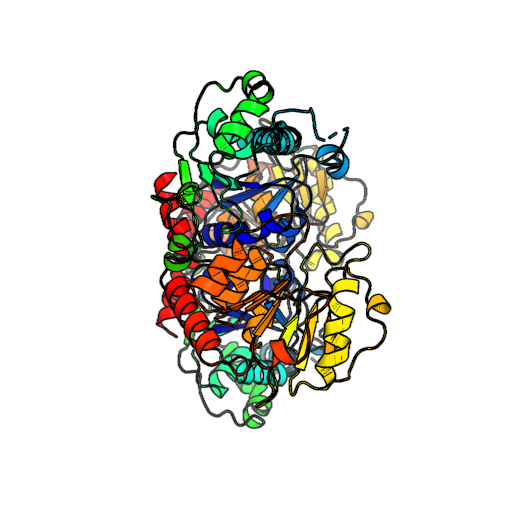77 10.984 -23.962 1.00 23.50 185 THR B N 1
ATOM 3942 C CA . THR B 1 195 ? -32.318 10.896 -23.031 1.00 23.28 185 THR B CA 1
ATOM 3943 C C . THR B 1 195 ? -33.594 10.443 -23.735 1.00 24.22 185 THR B C 1
ATOM 3944 O O . THR B 1 195 ? -34.652 10.314 -23.116 1.00 24.35 185 THR B O 1
ATOM 3948 N N . THR B 1 196 ? -33.458 10.187 -25.034 1.00 24.56 186 THR B N 1
ATOM 3949 C CA . THR B 1 196 ? -34.558 9.652 -25.864 1.00 24.92 186 THR B CA 1
ATOM 3950 C C . THR B 1 196 ? -34.748 8.142 -25.652 1.00 25.30 186 THR B C 1
ATOM 3951 O O . THR B 1 196 ? -33.812 7.369 -25.813 1.00 25.93 186 THR B O 1
ATOM 3955 N N . PRO B 1 197 ? -35.971 7.710 -25.306 1.00 25.91 187 PRO B N 1
ATOM 3956 C CA . PRO B 1 197 ? -36.247 6.288 -25.138 1.00 25.79 187 PRO B CA 1
ATOM 3957 C C . PRO B 1 197 ? -36.265 5.568 -26.483 1.00 26.95 187 PRO B C 1
ATOM 3958 O O . PRO B 1 197 ? -36.506 6.213 -27.503 1.00 27.27 187 PRO B O 1
ATOM 3962 N N . PRO B 1 198 ? -36.008 4.244 -26.489 1.00 27.33 188 PRO B N 1
ATOM 3963 C CA . PRO B 1 198 ? -35.821 3.467 -27.715 1.00 27.61 188 PRO B CA 1
ATOM 3964 C C . PRO B 1 198 ? -36.972 3.511 -28.706 1.00 28.46 188 PRO B C 1
ATOM 3965 O O . PRO B 1 198 ? -36.749 3.432 -29.919 1.00 28.30 188 PRO B O 1
ATOM 3969 N N . SER B 1 199 ? -38.189 3.611 -28.188 1.00 28.60 189 SER B N 1
ATOM 3970 C CA . SER B 1 199 ? -39.396 3.540 -29.060 1.00 28.43 189 SER B CA 1
ATOM 3971 C C . SER B 1 199 ? -39.594 4.832 -29.840 1.00 28.66 189 SER B C 1
ATOM 3972 O O . SER B 1 199 ? -40.076 4.831 -30.972 1.00 29.03 189 SER B O 1
ATOM 3975 N N . VAL B 1 200 ? -39.218 5.929 -29.202 1.00 28.35 190 VAL B N 1
ATOM 3976 C CA . VAL B 1 200 ? -39.220 7.261 -29.848 1.00 28.36 190 VAL B CA 1
ATOM 3977 C C . VAL B 1 200 ? -38.107 7.330 -30.880 1.00 29.84 190 VAL B C 1
ATOM 3978 O O . VAL B 1 200 ? -38.271 7.814 -32.005 1.00 30.99 190 VAL B O 1
ATOM 3982 N N . GLU B 1 201 ? -36.969 6.827 -30.444 1.00 30.02 191 GLU B N 1
ATOM 3983 C CA . GLU B 1 201 ? -35.745 6.734 -31.258 1.00 30.56 191 GLU B CA 1
ATOM 3984 C C . GLU B 1 201 ? -36.010 6.010 -32.589 1.00 31.49 191 GLU B C 1
ATOM 3985 O O . GLU B 1 201 ? -35.587 6.440 -33.658 1.00 31.55 191 GLU B O 1
ATOM 3991 N N . ALA B 1 202 ? -36.732 4.904 -32.490 1.00 31.72 192 ALA B N 1
ATOM 3992 C CA . ALA B 1 202 ? -37.101 4.066 -33.663 1.00 32.09 192 ALA B CA 1
ATOM 3993 C C . ALA B 1 202 ? -37.926 4.818 -34.707 1.00 31.83 192 ALA B C 1
ATOM 3994 O O . ALA B 1 202 ? -37.825 4.571 -35.901 1.00 31.57 192 ALA B O 1
ATOM 3996 N N . LEU B 1 203 ? -38.722 5.755 -34.219 1.00 32.27 193 LEU B N 1
ATOM 3997 C CA . LEU B 1 203 ? -39.656 6.559 -35.061 1.00 33.37 193 LEU B CA 1
ATOM 3998 C C . LEU B 1 203 ? -39.011 7.794 -35.700 1.00 35.29 193 LEU B C 1
ATOM 3999 O O . LEU B 1 203 ? -39.637 8.521 -36.484 1.00 36.43 193 LEU B O 1
ATOM 4004 N N . LEU B 1 204 ? -37.760 8.026 -35.349 1.00 36.03 194 LEU B N 1
ATOM 4005 C CA . LEU B 1 204 ? -36.984 9.114 -35.968 1.00 37.34 194 LEU B CA 1
ATOM 4006 C C . LEU B 1 204 ? -36.398 8.618 -37.297 1.00 38.11 194 LEU B C 1
ATOM 4007 O O . LEU B 1 204 ? -36.184 7.419 -37.471 1.00 37.82 194 LEU B O 1
ATOM 4012 N N . PRO B 1 205 ? -36.157 9.530 -38.250 1.00 39.17 195 PRO B N 1
ATOM 4013 C CA . PRO B 1 205 ? -35.464 9.115 -39.455 1.00 41.07 195 PRO B CA 1
ATOM 4014 C C . PRO B 1 205 ? -34.052 8.633 -39.154 1.00 43.00 195 PRO B C 1
ATOM 4015 O O . PRO B 1 205 ? -33.387 9.149 -38.255 1.00 43.25 195 PRO B O 1
ATOM 4019 N N . GLU B 1 206 ? -33.610 7.668 -39.948 1.00 43.73 196 GLU B N 1
ATOM 4020 C CA . GLU B 1 206 ? -32.340 6.937 -39.696 1.00 45.39 196 GLU B CA 1
ATOM 4021 C C . GLU B 1 206 ? -31.152 7.862 -39.433 1.00 45.73 196 GLU B C 1
ATOM 4022 O O . GLU B 1 206 ? -30.371 7.656 -38.501 1.00 45.18 196 GLU B O 1
ATOM 4028 N N . ASP B 1 207 ? -31.035 8.874 -40.280 1.00 45.59 197 ASP B N 1
ATOM 4029 C CA . ASP B 1 207 ? -29.901 9.841 -40.213 1.00 46.92 197 ASP B CA 1
ATOM 4030 C C . ASP B 1 207 ? -29.921 10.751 -38.975 1.00 46.23 197 ASP B C 1
ATOM 4031 O O . ASP B 1 207 ? -28.965 11.472 -38.701 1.00 45.56 197 ASP B O 1
ATOM 4036 N N . ARG B 1 208 ? -31.031 10.693 -38.251 1.00 46.13 198 ARG B N 1
ATOM 4037 C CA . ARG B 1 208 ? -31.233 11.463 -36.980 1.00 44.83 198 ARG B CA 1
ATOM 4038 C C . ARG B 1 208 ? -31.113 10.592 -35.727 1.00 43.68 198 ARG B C 1
ATOM 4039 O O . ARG B 1 208 ? -31.241 11.057 -34.589 1.00 43.14 198 ARG B O 1
ATOM 4047 N N . ARG B 1 209 ? -30.871 9.317 -35.970 1.00 42.29 199 ARG B N 1
ATOM 4048 C CA . ARG B 1 209 ? -30.647 8.352 -34.889 1.00 40.56 199 ARG B CA 1
ATOM 4049 C C . ARG B 1 209 ? -29.198 8.406 -34.445 1.00 40.19 199 ARG B C 1
ATOM 4050 O O . ARG B 1 209 ? -28.276 8.467 -35.263 1.00 41.97 199 ARG B O 1
ATOM 4058 N N . SER B 1 210 ? -29.022 8.385 -33.131 1.00 39.29 200 SER B N 1
ATOM 4059 C CA . SER B 1 210 ? -27.681 8.316 -32.499 1.00 38.23 200 SER B CA 1
ATOM 4060 C C . SER B 1 210 ? -27.385 6.938 -31.852 1.00 37.69 200 SER B C 1
ATOM 4061 O O . SER B 1 210 ? -27.539 6.756 -30.638 1.00 36.71 200 SER B O 1
ATOM 4064 N N . PRO B 1 211 ? -26.940 5.961 -32.664 1.00 36.59 201 PRO B N 1
ATOM 4065 C CA . PRO B 1 211 ? -26.637 4.674 -32.078 1.00 35.15 201 PRO B CA 1
ATOM 4066 C C . PRO B 1 211 ? -25.282 4.667 -31.418 1.00 33.54 201 PRO B C 1
ATOM 4067 O O . PRO B 1 211 ? -24.389 5.426 -31.783 1.00 32.95 201 PRO B O 1
ATOM 4071 N N . GLY B 1 212 ? -25.154 3.776 -30.453 1.00 32.44 202 GLY B N 1
ATOM 4072 C CA . GLY B 1 212 ? -23.929 3.651 -29.644 1.00 31.19 202 GLY B CA 1
ATOM 4073 C C . GLY B 1 212 ? -23.819 4.722 -28.573 1.00 30.31 202 GLY B C 1
ATOM 4074 O O . GLY B 1 212 ? -22.851 4.775 -27.820 1.00 31.62 202 GLY B O 1
ATOM 4075 N N . ALA B 1 213 ? -24.829 5.578 -28.532 1.00 29.71 203 ALA B N 1
ATOM 4076 C CA . ALA B 1 213 ? -24.987 6.593 -27.486 1.00 28.22 203 ALA B CA 1
ATOM 4077 C C . ALA B 1 213 ? -25.403 5.996 -26.142 1.00 26.73 203 ALA B C 1
ATOM 4078 O O . ALA B 1 213 ? -26.221 5.080 -26.067 1.00 27.05 203 ALA B O 1
ATOM 4080 N N . TRP B 1 214 ? -24.818 6.544 -25.088 1.00 25.56 204 TRP B N 1
ATOM 4081 C CA . TRP B 1 214 ? -25.136 6.136 -23.697 1.00 25.57 204 TRP B CA 1
ATOM 4082 C C . TRP B 1 214 ? -26.484 6.635 -23.283 1.00 25.24 204 TRP B C 1
ATOM 4083 O O . TRP B 1 214 ? -26.720 7.844 -23.255 1.00 25.22 204 TRP B O 1
ATOM 4094 N N . PRO B 1 215 ? -27.395 5.717 -22.946 1.00 24.83 205 PRO B N 1
ATOM 4095 C CA . PRO B 1 215 ? -28.685 6.193 -22.533 1.00 23.96 205 PRO B CA 1
ATOM 4096 C C . PRO B 1 215 ? -28.672 6.677 -21.107 1.00 23.09 205 PRO B C 1
ATOM 4097 O O . PRO B 1 215 ? -28.108 6.051 -20.220 1.00 22.74 205 PRO B O 1
ATOM 4101 N N . MET B 1 216 ? -29.288 7.834 -20.952 1.00 22.71 206 MET B N 1
ATOM 4102 C CA . MET B 1 216 ? -29.543 8.459 -19.649 1.00 21.99 206 MET B CA 1
ATOM 4103 C C . MET B 1 216 ? -31.008 8.816 -19.541 1.00 22.03 206 MET B C 1
ATOM 4104 O O . MET B 1 216 ? -31.602 9.383 -20.460 1.00 21.80 206 MET B O 1
ATOM 4109 N N . ARG B 1 217 ? -31.571 8.492 -18.387 1.00 21.94 207 ARG B N 1
ATOM 4110 C CA . ARG B 1 217 ? -32.982 8.788 -18.126 1.00 21.56 207 ARG B CA 1
ATOM 4111 C C . ARG B 1 217 ? -33.200 10.283 -18.182 1.00 21.38 207 ARG B C 1
ATOM 4112 O O . ARG B 1 217 ? -32.432 11.065 -17.629 1.00 20.93 207 ARG B O 1
ATOM 4120 N N . TYR B 1 218 ? -34.260 10.660 -18.868 1.00 21.55 208 TYR B N 1
ATOM 4121 C CA . TYR B 1 218 ? -34.707 12.063 -18.855 1.00 21.70 208 TYR B CA 1
ATOM 4122 C C . TYR B 1 218 ? -35.382 12.388 -17.531 1.00 21.40 208 TYR B C 1
ATOM 4123 O O . TYR B 1 218 ? -36.420 11.835 -17.179 1.00 21.65 208 TYR B O 1
ATOM 4132 N N . VAL B 1 219 ? -34.759 13.301 -16.810 1.00 21.01 209 VAL B N 1
ATOM 4133 C CA . VAL B 1 219 ? -35.278 13.783 -15.519 1.00 20.53 209 VAL B CA 1
ATOM 4134 C C . VAL B 1 219 ? -35.650 15.267 -15.643 1.00 20.69 209 VAL B C 1
ATOM 4135 O O . VAL B 1 219 ? -34.764 16.122 -15.754 1.00 21.17 209 VAL B O 1
ATOM 4139 N N . PRO B 1 220 ? -36.959 15.582 -15.629 1.00 20.36 210 PRO B N 1
ATOM 4140 C CA . PRO B 1 220 ? -37.303 16.959 -15.849 1.00 20.29 210 PRO B CA 1
ATOM 4141 C C . PRO B 1 220 ? -36.610 17.865 -14.879 1.00 20.08 210 PRO B C 1
ATOM 4142 O O . PRO B 1 220 ? -36.520 17.562 -13.694 1.00 20.84 210 PRO B O 1
ATOM 4146 N N . TYR B 1 221 ? -36.067 18.937 -15.423 1.00 20.08 211 TYR B N 1
ATOM 4147 C CA . TYR B 1 221 ? -35.663 20.097 -14.621 1.00 20.56 211 TYR B CA 1
ATOM 4148 C C . TYR B 1 221 ? -36.082 21.380 -15.293 1.00 21.40 211 TYR B C 1
ATOM 4149 O O . TYR B 1 221 ? -35.689 21.691 -16.418 1.00 21.57 211 TYR B O 1
ATOM 4158 N N . ASN B 1 222 ? -36.863 22.137 -14.550 1.00 22.01 212 ASN B N 1
ATOM 4159 C CA . ASN B 1 222 ? -37.506 23.361 -15.082 1.00 22.93 212 ASN B CA 1
ATOM 4160 C C . ASN B 1 222 ? -37.223 24.600 -14.241 1.00 22.77 212 ASN B C 1
ATOM 4161 O O . ASN B 1 222 ? -37.586 25.717 -14.595 1.00 23.30 212 ASN B O 1
ATOM 4166 N N . GLY B 1 223 ? -36.541 24.374 -13.136 1.00 21.67 213 GLY B N 1
ATOM 4167 C CA . GLY B 1 223 ? -36.311 25.412 -12.146 1.00 21.54 213 GLY B CA 1
ATOM 4168 C C . GLY B 1 223 ? -36.979 25.044 -10.842 1.00 21.25 213 GLY B C 1
ATOM 4169 O O . GLY B 1 223 ? -37.906 24.242 -10.800 1.00 21.58 213 GLY B O 1
ATOM 4170 N N . GLY B 1 224 ? -36.476 25.626 -9.770 1.00 20.75 214 GLY B N 1
ATOM 4171 C CA . GLY B 1 224 ? -37.015 25.383 -8.448 1.00 20.70 214 GLY B CA 1
ATOM 4172 C C . GLY B 1 224 ? -38.067 26.417 -8.172 1.00 20.61 214 GLY B C 1
ATOM 4173 O O . GLY B 1 224 ? -38.054 27.495 -8.754 1.00 20.23 214 GLY B O 1
ATOM 4174 N N . ALA B 1 225 ? -38.983 26.076 -7.276 1.00 20.86 215 ALA B N 1
ATOM 4175 C CA . ALA B 1 225 ? -40.093 26.968 -6.945 1.00 20.46 215 ALA B CA 1
ATOM 4176 C C . ALA B 1 225 ? -40.643 26.817 -5.551 1.00 20.04 215 ALA B C 1
ATOM 4177 O O . ALA B 1 225 ? -40.618 25.742 -4.964 1.00 19.95 215 ALA B O 1
ATOM 4179 N N . VAL B 1 226 ? -41.160 27.926 -5.041 1.00 20.29 216 VAL B N 1
ATOM 4180 C CA . VAL B 1 226 ? -42.099 27.878 -3.916 1.00 20.50 216 VAL B CA 1
ATOM 4181 C C . VAL B 1 226 ? -43.495 27.634 -4.509 1.00 20.91 216 VAL B C 1
ATOM 4182 O O . VAL B 1 226 ? -44.144 28.545 -5.032 1.00 20.19 216 VAL B O 1
ATOM 4186 N N . LEU B 1 227 ? -43.916 26.373 -4.423 1.00 21.01 217 LEU B N 1
ATOM 4187 C CA . LEU B 1 227 ? -45.167 25.870 -5.071 1.00 21.58 217 LEU B CA 1
ATOM 4188 C C . LEU B 1 227 ? -46.452 26.460 -4.457 1.00 22.46 217 LEU B C 1
ATOM 4189 O O . LEU B 1 227 ? -46.579 26.554 -3.235 1.00 22.45 217 LEU B O 1
ATOM 4194 N N . PRO B 1 228 ? -47.419 26.840 -5.309 1.00 22.85 218 PRO B N 1
ATOM 4195 C CA . PRO B 1 228 ? -48.629 27.489 -4.849 1.00 23.41 218 PRO B CA 1
ATOM 4196 C C . PRO B 1 228 ? -49.686 26.572 -4.246 1.00 24.17 218 PRO B C 1
ATOM 4197 O O . PRO B 1 228 ? -49.648 25.355 -4.384 1.00 23.71 218 PRO B O 1
ATOM 4201 N N . ASP B 1 229 ? -50.626 27.243 -3.593 1.00 25.16 219 ASP B N 1
ATOM 4202 C CA . ASP B 1 229 ? -51.770 26.653 -2.846 1.00 25.87 219 ASP B CA 1
ATOM 4203 C C . ASP B 1 229 ? -52.596 25.662 -3.633 1.00 25.59 219 ASP B C 1
ATOM 4204 O O . ASP B 1 229 ? -53.047 24.640 -3.131 1.00 26.29 219 ASP B O 1
ATOM 4209 N N . TRP B 1 230 ? -52.823 26.035 -4.872 1.00 25.25 220 TRP B N 1
ATOM 4210 C CA . TRP B 1 230 ? -53.856 25.402 -5.718 1.00 25.09 220 TRP B CA 1
ATOM 4211 C C . TRP B 1 230 ? -53.365 24.209 -6.488 1.00 25.21 220 TRP B C 1
ATOM 4212 O O . TRP B 1 230 ? -54.160 23.437 -7.047 1.00 25.75 220 TRP B O 1
ATOM 4223 N N . LEU B 1 231 ? -52.046 24.066 -6.523 1.00 24.54 221 LEU B N 1
ATOM 4224 C CA . LEU B 1 231 ? -51.389 22.946 -7.230 1.00 24.31 221 LEU B CA 1
ATOM 4225 C C . LEU B 1 231 ? -52.001 21.580 -6.887 1.00 24.93 221 LEU B C 1
ATOM 4226 O O . LEU B 1 231 ? -52.327 20.818 -7.798 1.00 25.72 221 LEU B O 1
ATOM 4231 N N . PRO B 1 232 ? -52.165 21.256 -5.590 1.00 25.48 222 PRO B N 1
ATOM 4232 C CA . PRO B 1 232 ? -52.752 19.955 -5.309 1.00 25.81 222 PRO B CA 1
ATOM 4233 C C . PRO B 1 232 ? -54.150 19.842 -5.907 1.00 27.00 222 PRO B C 1
ATOM 4234 O O . PRO B 1 232 ? -55.011 20.679 -5.640 1.00 26.71 222 PRO B O 1
ATOM 4238 N N . PRO B 1 233 ? -54.363 18.810 -6.724 1.00 27.65 223 PRO B N 1
ATOM 4239 C CA . PRO B 1 233 ? -55.584 18.678 -7.473 1.00 28.37 223 PRO B CA 1
ATOM 4240 C C . PRO B 1 233 ? -56.753 18.196 -6.649 1.00 29.52 223 PRO B C 1
ATOM 4241 O O . PRO B 1 233 ? -56.645 17.276 -5.840 1.00 29.64 223 PRO B O 1
ATOM 4245 N N . ALA B 1 234 ? -57.877 18.842 -6.910 1.00 31.33 224 ALA B N 1
ATOM 4246 C CA . ALA B 1 234 ? -59.172 18.492 -6.301 1.00 32.18 224 ALA B CA 1
ATOM 4247 C C . ALA B 1 234 ? -59.620 17.066 -6.644 1.00 33.28 224 ALA B C 1
ATOM 4248 O O . ALA B 1 234 ? -59.180 16.461 -7.628 1.00 33.23 224 ALA B O 1
ATOM 4250 N N . ALA B 1 235 ? -60.503 16.547 -5.802 1.00 34.52 225 ALA B N 1
ATOM 4251 C CA . ALA B 1 235 ? -61.080 15.199 -5.981 1.00 35.77 225 ALA B CA 1
ATOM 4252 C C . ALA B 1 235 ? -61.937 15.090 -7.245 1.00 35.75 225 ALA B C 1
ATOM 4253 O O . ALA B 1 235 ? -62.910 15.839 -7.436 1.00 35.71 225 ALA B O 1
ATOM 4255 N N . GLY B 1 236 ? -61.525 14.165 -8.108 1.00 34.51 226 GLY B N 1
ATOM 4256 C CA . GLY B 1 236 ? -62.267 13.806 -9.335 1.00 33.35 226 GLY B CA 1
ATOM 4257 C C . GLY B 1 236 ? -62.370 14.924 -10.354 1.00 32.74 226 GLY B C 1
ATOM 4258 O O . GLY B 1 236 ? -63.230 14.924 -11.234 1.00 32.57 226 GLY B O 1
ATOM 4259 N N . ARG B 1 237 ? -61.474 15.884 -10.210 1.00 32.61 227 ARG B N 1
ATOM 4260 C CA . ARG B 1 237 ? -61.429 17.062 -11.092 1.00 31.32 227 ARG B CA 1
ATOM 4261 C C . ARG B 1 237 ? -60.214 16.989 -12.010 1.00 30.69 227 ARG B C 1
ATOM 4262 O O . ARG B 1 237 ? -59.055 17.158 -11.599 1.00 31.18 227 ARG B O 1
ATOM 4270 N N . ARG B 1 238 ? -60.510 16.736 -13.269 1.00 29.08 228 ARG B N 1
ATOM 4271 C CA . ARG B 1 238 ? -59.463 16.606 -14.276 1.00 27.54 228 ARG B CA 1
ATOM 4272 C C . ARG B 1 238 ? -58.870 17.945 -14.659 1.00 25.95 228 ARG B C 1
ATOM 4273 O O . ARG B 1 238 ? -59.498 18.990 -14.558 1.00 25.22 228 ARG B O 1
ATOM 4281 N N . ARG B 1 239 ? -57.630 17.860 -15.110 1.00 25.39 229 ARG B N 1
ATOM 4282 C CA . ARG B 1 239 ? -56.778 19.042 -15.350 1.00 24.13 229 ARG B CA 1
ATOM 4283 C C . ARG B 1 239 ? -55.953 18.939 -16.613 1.00 23.16 229 ARG B C 1
ATOM 4284 O O . ARG B 1 239 ? -55.287 17.951 -16.859 1.00 22.58 229 ARG B O 1
ATOM 4292 N N . ILE B 1 240 ? -56.015 20.006 -17.389 1.00 23.10 230 ILE B N 1
ATOM 4293 C CA . ILE B 1 240 ? -55.238 20.144 -18.625 1.00 22.72 230 ILE B CA 1
ATOM 4294 C C . ILE B 1 240 ? -54.290 21.333 -18.530 1.00 22.87 230 ILE B C 1
ATOM 4295 O O . ILE B 1 240 ? -54.690 22.473 -18.305 1.00 22.23 230 ILE B O 1
ATOM 4300 N N . ALA B 1 241 ? -53.011 21.023 -18.685 1.00 23.07 231 ALA B N 1
ATOM 4301 C CA . ALA B 1 241 ? -51.961 22.037 -18.821 1.00 22.63 231 ALA B CA 1
ATOM 4302 C C . ALA B 1 241 ? -51.932 22.598 -20.231 1.00 22.81 231 ALA B C 1
ATOM 4303 O O . ALA B 1 241 ? -51.984 21.876 -21.211 1.00 22.73 231 ALA B O 1
ATOM 4305 N N . VAL B 1 242 ? -51.868 23.911 -20.302 1.00 23.51 232 VAL B N 1
ATOM 4306 C CA . VAL B 1 242 ? -51.643 24.607 -21.571 1.00 24.19 232 VAL B CA 1
ATOM 4307 C C . VAL B 1 242 ? -50.413 25.485 -21.472 1.00 25.03 232 VAL B C 1
ATOM 4308 O O . VAL B 1 242 ? -50.336 26.369 -20.632 1.00 24.65 232 VAL B O 1
ATOM 4312 N N . THR B 1 243 ? -49.464 25.227 -22.358 1.00 26.39 233 THR B N 1
ATOM 4313 C CA . THR B 1 243 ? -48.182 25.984 -22.388 1.00 28.37 233 THR B CA 1
ATOM 4314 C C . THR B 1 243 ? -47.554 26.241 -23.759 1.00 30.26 233 THR B C 1
ATOM 4315 O O . THR B 1 243 ? -47.514 25.379 -24.615 1.00 30.85 233 THR B O 1
ATOM 4319 N N . LEU B 1 244 ? -47.024 27.444 -23.925 1.00 32.06 234 LEU B N 1
ATOM 4320 C CA . LEU B 1 244 ? -46.292 27.825 -25.174 1.00 33.24 234 LEU B CA 1
ATOM 4321 C C . LEU B 1 244 ? -44.777 27.931 -24.991 1.00 34.36 234 LEU B C 1
ATOM 4322 O O . LEU B 1 244 ? -44.023 28.169 -25.935 1.00 35.11 234 LEU B O 1
ATOM 4327 N N . GLY B 1 245 ? -44.362 27.746 -23.747 1.00 36.63 235 GLY B N 1
ATOM 4328 C CA . GLY B 1 245 ? -42.939 27.771 -23.354 1.00 38.28 235 GLY B CA 1
ATOM 4329 C C . GLY B 1 245 ? -42.350 29.084 -22.875 1.00 40.47 235 GLY B C 1
ATOM 4330 O O . GLY B 1 245 ? -43.024 30.116 -22.760 1.00 41.21 235 GLY B O 1
ATOM 4331 N N . SER B 1 246 ? -41.049 29.005 -22.620 1.00 42.11 236 SER B N 1
ATOM 4332 C CA . SER B 1 246 ? -40.229 30.149 -22.133 1.00 43.55 236 SER B CA 1
ATOM 4333 C C . SER B 1 246 ? -40.068 31.195 -23.225 1.00 45.49 236 SER B C 1
ATOM 4334 O O . SER B 1 246 ? -39.890 32.391 -22.976 1.00 45.18 236 SER B O 1
ATOM 4337 N N . ILE B 1 247 ? -40.102 30.680 -24.443 1.00 46.21 237 ILE B N 1
ATOM 4338 C CA . ILE B 1 247 ? -40.190 31.488 -25.659 1.00 46.61 237 ILE B CA 1
ATOM 4339 C C . ILE B 1 247 ? -41.325 30.961 -26.510 1.00 47.31 237 ILE B C 1
ATOM 4340 O O . ILE B 1 247 ? -41.676 29.785 -26.433 1.00 47.06 237 ILE B O 1
ATOM 4345 N N . ASP B 1 248 ? -41.848 31.871 -27.326 1.00 46.97 238 ASP B N 1
ATOM 4346 C CA . ASP B 1 248 ? -42.868 31.617 -28.385 1.00 46.04 238 ASP B CA 1
ATOM 4347 C C . ASP B 1 248 ? -44.185 32.295 -28.060 1.00 45.41 238 ASP B C 1
ATOM 4348 O O . ASP B 1 248 ? -45.017 32.539 -28.939 1.00 44.97 238 ASP B O 1
ATOM 4353 N N . ALA B 1 249 ? -44.344 32.564 -26.771 1.00 45.72 239 ALA B N 1
ATOM 4354 C CA . ALA B 1 249 ? -45.504 33.285 -26.209 1.00 45.61 239 ALA B CA 1
ATOM 4355 C C . ALA B 1 249 ? -45.293 34.787 -26.282 1.00 47.06 239 ALA B C 1
ATOM 4356 O O . ALA B 1 249 ? -46.215 35.577 -26.071 1.00 48.42 239 ALA B O 1
ATOM 4358 N N . LEU B 1 250 ? -44.074 35.173 -26.625 1.00 47.88 240 LEU B N 1
ATOM 4359 C CA . LEU B 1 250 ? -43.705 36.597 -26.647 1.00 48.92 240 LEU B CA 1
ATOM 4360 C C . LEU B 1 250 ? -44.101 37.310 -27.929 1.00 49.73 240 LEU B C 1
ATOM 4361 O O . LEU B 1 250 ? -44.350 36.708 -28.979 1.00 47.82 240 LEU B O 1
ATOM 4366 N N . SER B 1 251 ? -44.152 38.624 -27.787 1.00 52.64 241 SER B N 1
ATOM 4367 C CA . SER B 1 251 ? -44.292 39.563 -28.917 1.00 53.61 241 SER B CA 1
ATOM 4368 C C . SER B 1 251 ? -45.391 39.146 -29.881 1.00 53.46 241 SER B C 1
ATOM 4369 O O . SER B 1 251 ? -45.160 38.929 -31.069 1.00 53.91 241 SER B O 1
ATOM 4372 N N . GLY B 1 252 ? -46.583 39.003 -29.326 1.00 53.28 242 GLY B N 1
ATOM 4373 C CA . GLY B 1 252 ? -47.813 38.805 -30.139 1.00 52.37 242 GLY B CA 1
ATOM 4374 C C . GLY B 1 252 ? -47.989 37.390 -30.642 1.00 52.03 242 GLY B C 1
ATOM 4375 O O . GLY B 1 252 ? -48.301 37.160 -31.812 1.00 55.11 242 GLY B O 1
ATOM 4376 N N . GLY B 1 253 ? -47.789 36.462 -29.714 1.00 50.94 243 GLY B N 1
ATOM 4377 C CA . GLY B 1 253 ? -47.844 34.998 -29.929 1.00 48.43 243 GLY B CA 1
ATOM 4378 C C . GLY B 1 253 ? -48.792 34.219 -29.025 1.00 47.31 243 GLY B C 1
ATOM 4379 O O . GLY B 1 253 ? -48.977 33.015 -29.188 1.00 47.26 243 GLY B O 1
ATOM 4380 N N . ILE B 1 254 ? -49.397 34.928 -28.082 1.00 46.31 244 ILE B N 1
ATOM 4381 C CA . ILE B 1 254 ? -50.394 34.362 -27.140 1.00 45.45 244 ILE B CA 1
ATOM 4382 C C . ILE B 1 254 ? -51.762 34.295 -27.836 1.00 44.61 244 ILE B C 1
ATOM 4383 O O . ILE B 1 254 ? -52.678 33.527 -27.478 1.00 43.52 244 ILE B O 1
ATOM 4388 N N . ALA B 1 255 ? -51.859 35.145 -28.848 1.00 44.61 245 ALA B N 1
ATOM 4389 C CA . ALA B 1 255 ? -53.042 35.270 -29.722 1.00 42.59 245 ALA B CA 1
ATOM 4390 C C . ALA B 1 255 ? -53.498 33.916 -30.253 1.00 41.20 245 ALA B C 1
ATOM 4391 O O . ALA B 1 255 ? -54.684 33.635 -30.354 1.00 40.56 245 ALA B O 1
ATOM 4393 N N . LYS B 1 256 ? -52.513 33.094 -30.578 1.00 41.08 246 LYS B N 1
ATOM 4394 C CA . LYS B 1 256 ? -52.706 31.699 -31.051 1.00 41.47 246 LYS B CA 1
ATOM 4395 C C . LYS B 1 256 ? -53.806 30.932 -30.318 1.00 40.50 246 LYS B C 1
ATOM 4396 O O . LYS B 1 256 ? -54.543 30.158 -30.918 1.00 40.57 246 LYS B O 1
ATOM 4402 N N . LEU B 1 257 ? -53.877 31.135 -29.009 1.00 40.00 247 LEU B N 1
ATOM 4403 C CA . LEU B 1 257 ? -54.775 30.323 -28.140 1.00 39.22 247 LEU B CA 1
ATOM 4404 C C . LEU B 1 257 ? -56.183 30.883 -27.952 1.00 39.09 247 LEU B C 1
ATOM 4405 O O . LEU B 1 257 ? -56.979 30.334 -27.195 1.00 38.36 247 LEU B O 1
ATOM 4410 N N . ALA B 1 258 ? -56.482 31.977 -28.637 1.00 38.96 248 ALA B N 1
ATOM 4411 C CA . ALA B 1 258 ? -57.804 32.634 -28.508 1.00 37.65 248 ALA B CA 1
ATOM 4412 C C . ALA B 1 258 ? -58.986 31.704 -28.858 1.00 37.39 248 ALA B C 1
ATOM 4413 O O . ALA B 1 258 ? -59.979 31.671 -28.126 1.00 38.03 248 ALA B O 1
ATOM 4415 N N . PRO B 1 259 ? -58.897 30.950 -29.973 1.00 37.22 249 PRO B N 1
ATOM 4416 C CA . PRO B 1 259 ? -59.969 30.008 -30.286 1.00 36.51 249 PRO B CA 1
ATOM 4417 C C . PRO B 1 259 ? -60.172 28.955 -29.214 1.00 35.80 249 PRO B C 1
ATOM 4418 O O . PRO B 1 259 ? -61.302 28.632 -28.849 1.00 35.11 249 PRO B O 1
ATOM 4422 N N . LEU B 1 260 ? -59.058 28.424 -28.735 1.00 35.43 250 LEU B N 1
ATOM 4423 C CA . LEU B 1 260 ? -59.083 27.388 -27.670 1.00 34.54 250 LEU B CA 1
ATOM 4424 C C . LEU B 1 260 ? -59.889 27.867 -26.456 1.00 34.10 250 LEU B C 1
ATOM 4425 O O . LEU B 1 260 ? -60.855 27.239 -26.047 1.00 34.09 250 LEU B O 1
ATOM 4430 N N . PHE B 1 261 ? -59.475 29.001 -25.910 1.00 33.86 251 PHE B N 1
ATOM 4431 C CA . PHE B 1 261 ? -60.090 29.569 -24.672 1.00 33.92 251 PHE B CA 1
ATOM 4432 C C . PHE B 1 261 ? -61.523 30.071 -24.870 1.00 34.54 251 PHE B C 1
ATOM 4433 O O . PHE B 1 261 ? -62.261 30.343 -23.918 1.00 34.21 251 PHE B O 1
ATOM 4441 N N . SER B 1 262 ? -61.910 30.156 -26.130 1.00 35.27 252 SER B N 1
ATOM 4442 C CA . SER B 1 262 ? -63.299 30.500 -26.498 1.00 35.54 252 SER B CA 1
ATOM 4443 C C . SER B 1 262 ? -64.231 29.286 -26.496 1.00 34.56 252 SER B C 1
ATOM 4444 O O . SER B 1 262 ? -65.419 29.407 -26.761 1.00 35.01 252 SER B O 1
ATOM 4447 N N . GLU B 1 263 ? -63.660 28.123 -26.212 1.00 34.34 253 GLU B N 1
ATOM 4448 C CA . GLU B 1 263 ? -64.418 26.833 -26.186 1.00 33.40 253 GLU B CA 1
ATOM 4449 C C . GLU B 1 263 ? -64.218 25.960 -24.944 1.00 32.61 253 GLU B C 1
ATOM 4450 O O . GLU B 1 263 ? -64.954 24.989 -24.730 1.00 32.82 253 GLU B O 1
ATOM 4456 N N . VAL B 1 264 ? -63.221 26.309 -24.146 1.00 31.12 254 VAL B N 1
ATOM 4457 C CA . VAL B 1 264 ? -62.825 25.498 -22.958 1.00 30.61 254 VAL B CA 1
ATOM 4458 C C . VAL B 1 264 ? -63.874 25.522 -21.852 1.00 30.22 254 VAL B C 1
ATOM 4459 O O . VAL B 1 264 ? -63.913 24.648 -20.981 1.00 29.98 254 VAL B O 1
ATOM 4463 N N . ALA B 1 265 ? -64.729 26.531 -21.904 1.00 30.04 255 ALA B N 1
ATOM 4464 C CA . ALA B 1 265 ? -65.811 26.687 -20.915 1.00 30.59 255 ALA B CA 1
ATOM 4465 C C . ALA B 1 265 ? -66.781 25.489 -20.979 1.00 30.34 255 ALA B C 1
ATOM 4466 O O . ALA B 1 265 ? -67.435 25.107 -20.000 1.00 29.90 255 ALA B O 1
ATOM 4468 N N . ASP B 1 266 ? -66.816 24.905 -22.167 1.00 29.74 256 ASP B N 1
ATOM 4469 C CA . ASP B 1 266 ? -67.688 23.756 -22.502 1.00 29.69 256 ASP B CA 1
ATOM 4470 C C . ASP B 1 266 ? -67.118 22.447 -21.991 1.00 28.65 256 ASP B C 1
ATOM 4471 O O . ASP B 1 266 ? -67.789 21.423 -21.944 1.00 28.48 256 ASP B O 1
ATOM 4476 N N . VAL B 1 267 ? -65.857 22.505 -21.616 1.00 28.28 257 VAL B N 1
ATOM 4477 C CA . VAL B 1 267 ? -65.114 21.298 -21.248 1.00 27.70 257 VAL B CA 1
ATOM 4478 C C . VAL B 1 267 ? -65.176 21.071 -19.748 1.00 27.93 257 VAL B C 1
ATOM 4479 O O . VAL B 1 267 ? -64.907 21.963 -18.941 1.00 27.27 257 VAL B O 1
ATOM 4483 N N . ASP B 1 268 ? -65.575 19.861 -19.387 1.00 29.09 258 ASP B N 1
ATOM 4484 C CA . ASP B 1 268 ? -65.719 19.474 -17.956 1.00 29.89 258 ASP B CA 1
ATOM 4485 C C . ASP B 1 268 ? -64.354 19.159 -17.373 1.00 29.52 258 ASP B C 1
ATOM 4486 O O . ASP B 1 268 ? -64.011 18.015 -17.063 1.00 29.57 258 ASP B O 1
ATOM 4491 N N . ALA B 1 269 ? -63.578 20.219 -17.258 1.00 29.47 259 ALA B N 1
ATOM 4492 C CA . ALA B 1 269 ? -62.229 20.152 -16.692 1.00 29.29 259 ALA B CA 1
ATOM 4493 C C . ALA B 1 269 ? -61.655 21.513 -16.316 1.00 28.32 259 ALA B C 1
ATOM 4494 O O . ALA B 1 269 ? -62.159 22.562 -16.681 1.00 28.68 259 ALA B O 1
ATOM 4496 N N . GLU B 1 270 ? -60.552 21.444 -15.600 1.00 28.00 260 GLU B N 1
ATOM 4497 C CA . GLU B 1 270 ? -59.789 22.631 -15.175 1.00 27.57 260 GLU B CA 1
ATOM 4498 C C . GLU B 1 270 ? -58.584 22.827 -16.111 1.00 26.96 260 GLU B C 1
ATOM 4499 O O . GLU B 1 270 ? -57.853 21.890 -16.435 1.00 25.64 260 GLU B O 1
ATOM 4505 N N . PHE B 1 271 ? -58.403 24.060 -16.547 1.00 26.29 261 PHE B N 1
ATOM 4506 C CA . PHE B 1 271 ? -57.250 24.421 -17.391 1.00 25.31 261 PHE B CA 1
ATOM 4507 C C . PHE B 1 271 ? -56.257 25.300 -16.659 1.00 25.38 261 PHE B C 1
ATOM 4508 O O . PHE B 1 271 ? -56.621 26.298 -16.039 1.00 25.90 261 PHE B O 1
ATOM 4516 N N . VAL B 1 272 ? -54.996 24.893 -16.750 1.00 24.83 262 VAL B N 1
ATOM 4517 C CA . VAL B 1 272 ? -53.856 25.650 -16.194 1.00 24.06 262 VAL B CA 1
ATOM 4518 C C . VAL B 1 272 ? -52.956 26.197 -17.309 1.00 24.51 262 VAL B C 1
ATOM 4519 O O . VAL B 1 272 ? -52.210 25.461 -17.972 1.00 23.90 262 VAL B O 1
ATOM 4523 N N . LEU B 1 273 ? -53.045 27.511 -17.485 1.00 25.15 263 LEU B N 1
ATOM 4524 C CA . LEU B 1 273 ? -52.245 28.251 -18.496 1.00 25.59 263 LEU B CA 1
ATOM 4525 C C . LEU B 1 273 ? -51.022 28.945 -17.912 1.00 26.36 263 LEU B C 1
ATOM 4526 O O . LEU B 1 273 ? -51.108 29.765 -16.997 1.00 26.24 263 LEU B O 1
ATOM 4531 N N . THR B 1 274 ? -49.890 28.615 -18.509 1.00 27.30 264 THR B N 1
ATOM 4532 C CA . THR B 1 274 ? -48.606 29.237 -18.169 1.00 28.72 264 THR B CA 1
ATOM 4533 C C . THR B 1 274 ? -48.247 30.262 -19.232 1.00 30.51 264 THR B C 1
ATOM 4534 O O . THR B 1 274 ? -48.055 29.921 -20.393 1.00 31.80 264 THR B O 1
ATOM 4538 N N . LEU B 1 275 ? -48.158 31.518 -18.813 1.00 32.14 265 LEU B N 1
ATOM 4539 C CA . LEU B 1 275 ? -47.937 32.662 -19.749 1.00 34.64 265 LEU B CA 1
ATOM 4540 C C . LEU B 1 275 ? -46.536 32.717 -20.361 1.00 36.14 265 LEU B C 1
ATOM 4541 O O . LEU B 1 275 ? -46.355 32.998 -21.547 1.00 36.31 265 LEU B O 1
ATOM 4546 N N . GLY B 1 276 ? -45.553 32.476 -19.508 1.00 37.22 266 GLY B N 1
ATOM 4547 C CA . GLY B 1 276 ? -44.126 32.543 -19.888 1.00 38.76 266 GLY B CA 1
ATOM 4548 C C . GLY B 1 276 ? -43.733 33.826 -20.608 1.00 41.01 266 GLY B C 1
ATOM 4549 O O . GLY B 1 276 ? -42.838 33.837 -21.461 1.00 43.89 266 GLY B O 1
ATOM 4550 N N . GLY B 1 277 ? -44.439 34.899 -20.271 1.00 40.97 267 GLY B N 1
ATOM 4551 C CA . GLY B 1 277 ? -44.117 36.260 -20.762 1.00 41.04 267 GLY B CA 1
ATOM 4552 C C . GLY B 1 277 ? -45.147 36.876 -21.690 1.00 42.13 267 GLY B C 1
ATOM 4553 O O . GLY B 1 277 ? -45.203 38.096 -21.873 1.00 42.07 267 GLY B O 1
ATOM 4554 N N . GLY B 1 278 ? -45.935 35.995 -22.289 1.00 43.19 268 GLY B N 1
ATOM 4555 C CA . GLY B 1 278 ? -47.038 36.369 -23.187 1.00 42.99 268 GLY B CA 1
ATOM 4556 C C . GLY B 1 278 ? -47.984 37.380 -22.576 1.00 43.66 268 GLY B C 1
ATOM 4557 O O . GLY B 1 278 ? -48.200 37.404 -21.366 1.00 42.45 268 GLY B O 1
ATOM 4558 N N . ASP B 1 279 ? -48.543 38.216 -23.444 1.00 45.94 269 ASP B N 1
ATOM 4559 C CA . ASP B 1 279 ? -49.507 39.258 -23.020 1.00 46.58 269 ASP B CA 1
ATOM 4560 C C . ASP B 1 279 ? -50.882 38.641 -22.757 1.00 45.38 269 ASP B C 1
ATOM 4561 O O . ASP B 1 279 ? -51.553 38.144 -23.647 1.00 44.15 269 ASP B O 1
ATOM 4566 N N . LEU B 1 280 ? -51.277 38.696 -21.497 1.00 45.42 270 LEU B N 1
ATOM 4567 C CA . LEU B 1 280 ? -52.529 38.066 -21.023 1.00 45.63 270 LEU B CA 1
ATOM 4568 C C . LEU B 1 280 ? -53.758 38.661 -21.693 1.00 46.94 270 LEU B C 1
ATOM 4569 O O . LEU B 1 280 ? -54.650 37.955 -22.175 1.00 48.60 270 LEU B O 1
ATOM 4574 N N . ALA B 1 281 ? -53.761 39.985 -21.708 1.00 46.96 271 ALA B N 1
ATOM 4575 C CA . ALA B 1 281 ? -54.881 40.807 -22.212 1.00 48.07 271 ALA B CA 1
ATOM 4576 C C . ALA B 1 281 ? -55.300 40.454 -23.639 1.00 49.00 271 ALA B C 1
ATOM 4577 O O . ALA B 1 281 ? -56.404 40.777 -24.090 1.00 50.71 271 ALA B O 1
ATOM 4579 N N . LEU B 1 282 ? -54.400 39.779 -24.334 1.00 48.71 272 LEU B N 1
ATOM 4580 C CA . LEU B 1 282 ? -54.619 39.416 -25.752 1.00 48.03 272 LEU B CA 1
ATOM 4581 C C . LEU B 1 282 ? -55.680 38.341 -25.961 1.00 48.01 272 LEU B C 1
ATOM 4582 O O . LEU B 1 282 ? -56.360 38.302 -26.987 1.00 49.68 272 LEU B O 1
ATOM 4587 N N . LEU B 1 283 ? -55.773 37.445 -24.994 1.00 47.92 273 LEU B N 1
ATOM 4588 C CA . LEU B 1 283 ? -56.833 36.401 -24.986 1.00 48.04 273 LEU B CA 1
ATOM 4589 C C . LEU B 1 283 ? -58.168 37.046 -24.662 1.00 49.66 273 LEU B C 1
ATOM 4590 O O . LEU B 1 283 ? -59.224 36.655 -25.164 1.00 50.20 273 LEU B O 1
ATOM 4595 N N . GLY B 1 284 ? -58.066 38.023 -23.773 1.00 50.26 274 GLY B N 1
ATOM 4596 C CA . GLY B 1 284 ? -59.122 39.019 -23.497 1.00 50.72 274 GLY B CA 1
ATOM 4597 C C . GLY B 1 284 ? -60.113 38.676 -22.400 1.00 50.40 274 GLY B C 1
ATOM 4598 O O . GLY B 1 284 ? -60.184 39.319 -21.340 1.00 51.21 274 GLY B O 1
ATOM 4599 N N . GLU B 1 285 ? -60.903 37.660 -22.684 1.00 50.29 275 GLU B N 1
ATOM 4600 C CA . GLU B 1 285 ? -61.890 37.167 -21.715 1.00 49.74 275 GLU B CA 1
ATOM 4601 C C . GLU B 1 285 ? -61.718 35.680 -21.511 1.00 48.13 275 GLU B C 1
ATOM 4602 O O . GLU B 1 285 ? -61.713 34.900 -22.466 1.00 49.42 275 GLU B O 1
ATOM 4608 N N . LEU B 1 286 ? -61.629 35.309 -20.241 1.00 44.20 276 LEU B N 1
ATOM 4609 C CA . LEU B 1 286 ? -61.327 33.919 -19.840 1.00 40.52 276 LEU B CA 1
ATOM 4610 C C . LEU B 1 286 ? -62.484 33.252 -19.079 1.00 38.30 276 LEU B C 1
ATOM 4611 O O . LEU B 1 286 ? -63.207 33.919 -18.327 1.00 39.79 276 LEU B O 1
ATOM 4616 N N . PRO B 1 287 ? -62.689 31.941 -19.300 1.00 34.92 277 PRO B N 1
ATOM 4617 C CA . PRO B 1 287 ? -63.702 31.335 -18.484 1.00 33.03 277 PRO B CA 1
ATOM 4618 C C . PRO B 1 287 ? -63.237 31.041 -17.086 1.00 32.02 277 PRO B C 1
ATOM 4619 O O . PRO B 1 287 ? -62.049 31.021 -16.787 1.00 32.37 277 PRO B O 1
ATOM 4623 N N . ALA B 1 288 ? -64.225 30.784 -16.251 1.00 31.34 278 ALA B N 1
ATOM 4624 C CA . ALA B 1 288 ? -64.033 30.437 -14.834 1.00 30.63 278 ALA B CA 1
ATOM 4625 C C . ALA B 1 288 ? -63.098 29.249 -14.624 1.00 29.81 278 ALA B C 1
ATOM 4626 O O . ALA B 1 288 ? -62.350 29.203 -13.663 1.00 30.37 278 ALA B O 1
ATOM 4628 N N . ASN B 1 289 ? -63.155 28.297 -15.540 1.00 29.10 279 ASN B N 1
ATOM 4629 C CA . ASN B 1 289 ? -62.404 27.026 -15.389 1.00 28.36 279 ASN B CA 1
ATOM 4630 C C . ASN B 1 289 ? -60.962 27.103 -15.899 1.00 28.11 279 ASN B C 1
ATOM 4631 O O . ASN B 1 289 ? -60.269 26.091 -16.012 1.00 26.59 279 ASN B O 1
ATOM 4636 N N . VAL B 1 290 ? -60.540 28.329 -16.192 1.00 28.47 280 VAL B N 1
ATOM 4637 C CA . VAL B 1 290 ? -59.144 28.622 -16.576 1.00 27.93 280 VAL B CA 1
ATOM 4638 C C . VAL B 1 290 ? -58.397 29.405 -15.503 1.00 26.87 280 VAL B C 1
ATOM 4639 O O . VAL B 1 290 ? -58.766 30.519 -15.140 1.00 26.84 280 VAL B O 1
ATOM 4643 N N . ARG B 1 291 ? -57.338 28.776 -15.019 1.00 26.06 281 ARG B N 1
ATOM 4644 C CA . ARG B 1 291 ? -56.348 29.408 -14.112 1.00 25.66 281 ARG B CA 1
ATOM 4645 C C . ARG B 1 291 ? -55.051 29.839 -14.817 1.00 25.86 281 ARG B C 1
ATOM 4646 O O . ARG B 1 291 ? -54.442 29.092 -15.585 1.00 25.91 281 ARG B O 1
ATOM 4654 N N . VAL B 1 292 ? -54.643 31.063 -14.516 1.00 26.24 282 VAL B N 1
ATOM 4655 C CA . VAL B 1 292 ? -53.450 31.675 -15.133 1.00 26.90 282 VAL B CA 1
ATOM 4656 C C . VAL B 1 292 ? -52.322 31.891 -14.131 1.00 27.29 282 VAL B C 1
ATOM 4657 O O . VAL B 1 292 ? -52.493 32.483 -13.064 1.00 28.03 282 VAL B O 1
ATOM 4661 N N . VAL B 1 293 ? -51.165 31.385 -14.505 1.00 27.10 283 VAL B N 1
ATOM 4662 C CA . VAL B 1 293 ? -49.934 31.620 -13.746 1.00 27.24 283 VAL B CA 1
ATOM 4663 C C . VAL B 1 293 ? -48.816 31.997 -14.699 1.00 28.74 283 VAL B C 1
ATOM 4664 O O . VAL B 1 293 ? -48.738 31.496 -15.826 1.00 30.22 283 VAL B O 1
ATOM 4668 N N . GLU B 1 294 ? -47.968 32.911 -14.256 1.00 29.88 284 GLU B N 1
ATOM 4669 C CA . GLU B 1 294 ? -46.871 33.394 -15.115 1.00 30.62 284 GLU B CA 1
ATOM 4670 C C . GLU B 1 294 ? -45.927 32.243 -15.434 1.00 29.95 284 GLU B C 1
ATOM 4671 O O . GLU B 1 294 ? -45.705 31.872 -16.588 1.00 31.41 284 GLU B O 1
ATOM 4677 N N . TRP B 1 295 ? -45.392 31.673 -14.370 1.00 28.39 285 TRP B N 1
ATOM 4678 C CA . TRP B 1 295 ? -44.504 30.516 -14.466 1.00 27.12 285 TRP B CA 1
ATOM 4679 C C . TRP B 1 295 ? -44.706 29.528 -13.346 1.00 25.70 285 TRP B C 1
ATOM 4680 O O . TRP B 1 295 ? -45.068 29.883 -12.231 1.00 25.18 285 TRP B O 1
ATOM 4691 N N . ILE B 1 296 ? -44.487 28.264 -13.685 1.00 25.18 286 ILE B N 1
ATOM 4692 C CA . ILE B 1 296 ? -44.544 27.115 -12.742 1.00 24.53 286 ILE B CA 1
ATOM 4693 C C . ILE B 1 296 ? -43.762 25.916 -13.309 1.00 24.43 286 ILE B C 1
ATOM 4694 O O . ILE B 1 296 ? -43.856 25.627 -14.502 1.00 24.80 286 ILE B O 1
ATOM 4699 N N . PRO B 1 297 ? -42.964 25.229 -12.477 1.00 24.55 287 PRO B N 1
ATOM 4700 C CA . PRO B 1 297 ? -42.176 24.149 -13.057 1.00 24.50 287 PRO B CA 1
ATOM 4701 C C . PRO B 1 297 ? -43.040 23.058 -13.676 1.00 23.92 287 PRO B C 1
ATOM 4702 O O . PRO B 1 297 ? -43.938 22.527 -13.044 1.00 23.14 287 PRO B O 1
ATOM 4706 N N . LEU B 1 298 ? -42.726 22.741 -14.920 1.00 24.02 288 LEU B N 1
ATOM 4707 C CA . LEU B 1 298 ? -43.596 21.885 -15.753 1.00 23.40 288 LEU B CA 1
ATOM 4708 C C . LEU B 1 298 ? -43.776 20.502 -15.147 1.00 22.98 288 LEU B C 1
ATOM 4709 O O . LEU B 1 298 ? -44.874 19.956 -15.134 1.00 23.16 288 LEU B O 1
ATOM 4714 N N . GLY B 1 299 ? -42.689 19.953 -14.633 1.00 22.31 289 GLY B N 1
ATOM 4715 C CA . GLY B 1 299 ? -42.710 18.615 -14.019 1.00 22.05 289 GLY B CA 1
ATOM 4716 C C . GLY B 1 299 ? -43.709 18.551 -12.877 1.00 22.46 289 GLY B C 1
ATOM 4717 O O . GLY B 1 299 ? -44.547 17.650 -12.780 1.00 23.02 289 GLY B O 1
ATOM 4718 N N . ALA B 1 300 ? -43.610 19.553 -12.022 1.00 22.42 290 ALA B N 1
ATOM 4719 C CA . ALA B 1 300 ? -44.504 19.714 -10.863 1.00 22.40 290 ALA B CA 1
ATOM 4720 C C . ALA B 1 300 ? -45.963 19.890 -11.272 1.00 22.34 290 ALA B C 1
ATOM 4721 O O . ALA B 1 300 ? -46.876 19.428 -10.589 1.00 22.96 290 ALA B O 1
ATOM 4723 N N . LEU B 1 301 ? -46.164 20.583 -12.381 1.00 21.94 291 LEU B N 1
ATOM 4724 C CA . LEU B 1 301 ? -47.526 20.840 -12.905 1.00 22.19 291 LEU B CA 1
ATOM 4725 C C . LEU B 1 301 ? -48.179 19.560 -13.452 1.00 22.42 291 LEU B C 1
ATOM 4726 O O . LEU B 1 301 ? -49.337 19.243 -13.163 1.00 22.12 291 LEU B O 1
ATOM 4731 N N . LEU B 1 302 ? -47.389 18.826 -14.219 1.00 22.30 292 LEU B N 1
ATOM 4732 C CA . LEU B 1 302 ? -47.878 17.647 -14.972 1.00 22.43 292 LEU B CA 1
ATOM 4733 C C . LEU B 1 302 ? -48.125 16.441 -14.070 1.00 23.02 292 LEU B C 1
ATOM 4734 O O . LEU B 1 302 ? -48.845 15.506 -14.421 1.00 22.86 292 LEU B O 1
ATOM 4739 N N . GLU B 1 303 ? -47.505 16.484 -12.904 1.00 23.92 293 GLU B N 1
ATOM 4740 C CA . GLU B 1 303 ? -47.689 15.438 -11.857 1.00 24.64 293 GLU B CA 1
ATOM 4741 C C . GLU B 1 303 ? -49.157 15.390 -11.449 1.00 24.02 293 GLU B C 1
ATOM 4742 O O . GLU B 1 303 ? -49.692 14.345 -11.096 1.00 23.68 293 GLU B O 1
ATOM 4748 N N . THR B 1 304 ? -49.783 16.556 -11.544 1.00 23.46 294 THR B N 1
ATOM 4749 C CA . THR B 1 304 ? -51.205 16.770 -11.163 1.00 23.35 294 THR B CA 1
ATOM 4750 C C . THR B 1 304 ? -52.162 16.963 -12.331 1.00 23.69 294 THR B C 1
ATOM 4751 O O . THR B 1 304 ? -53.354 17.237 -12.143 1.00 24.69 294 THR B O 1
ATOM 4755 N N . CYS B 1 305 ? -51.617 16.829 -13.529 1.00 22.96 295 CYS B N 1
ATOM 4756 C CA . CYS B 1 305 ? -52.374 17.004 -14.777 1.00 22.08 295 CYS B CA 1
ATOM 4757 C C . CYS B 1 305 ? -52.731 15.691 -15.472 1.00 22.33 295 CYS B C 1
ATOM 4758 O O . CYS B 1 305 ? -52.053 14.676 -15.342 1.00 21.87 295 CYS B O 1
ATOM 4761 N N . ASP B 1 306 ? -53.811 15.749 -16.237 1.00 22.53 296 ASP B N 1
ATOM 4762 C CA . ASP B 1 306 ? -54.284 14.583 -17.031 1.00 22.56 296 ASP B CA 1
ATOM 4763 C C . ASP B 1 306 ? -53.850 14.602 -18.483 1.00 22.31 296 ASP B C 1
ATOM 4764 O O . ASP B 1 306 ? -53.819 13.574 -19.148 1.00 22.20 296 ASP B O 1
ATOM 4769 N N . ALA B 1 307 ? -53.526 15.792 -18.951 1.00 21.54 297 ALA B N 1
ATOM 4770 C CA . ALA B 1 307 ? -53.104 15.990 -20.336 1.00 21.48 297 ALA B CA 1
ATOM 4771 C C . ALA B 1 307 ? -52.445 17.329 -20.536 1.00 21.70 297 ALA B C 1
ATOM 4772 O O . ALA B 1 307 ? -52.452 18.176 -19.649 1.00 21.08 297 ALA B O 1
ATOM 4774 N N . ILE B 1 308 ? -51.910 17.504 -21.742 1.00 21.80 298 ILE B N 1
ATOM 4775 C CA . ILE B 1 308 ? -51.172 18.719 -22.100 1.00 22.09 298 ILE B CA 1
ATOM 4776 C C . ILE B 1 308 ? -51.356 19.172 -23.555 1.00 22.78 298 ILE B C 1
ATOM 4777 O O . ILE B 1 308 ? -51.281 18.397 -24.510 1.00 23.10 298 ILE B O 1
ATOM 4782 N N . ILE B 1 309 ? -51.601 20.466 -23.679 1.00 23.13 299 ILE B N 1
ATOM 4783 C CA . ILE B 1 309 ? -51.595 21.160 -24.971 1.00 23.59 299 ILE B CA 1
ATOM 4784 C C . ILE B 1 309 ? -50.386 22.085 -25.025 1.00 24.44 299 ILE B C 1
ATOM 4785 O O . ILE B 1 309 ? -50.216 22.949 -24.178 1.00 25.07 299 ILE B O 1
ATOM 4790 N N . HIS B 1 310 ? -49.541 21.882 -26.022 1.00 25.91 300 HIS B N 1
ATOM 4791 C CA . HIS B 1 310 ? -48.328 22.713 -26.183 1.00 27.08 300 HIS B CA 1
ATOM 4792 C C . HIS B 1 310 ? -47.885 23.051 -27.596 1.00 29.29 300 HIS B C 1
ATOM 4793 O O . HIS B 1 310 ? -48.581 22.809 -28.589 1.00 30.01 300 HIS B O 1
ATOM 4800 N N . HIS B 1 311 ? -46.708 23.651 -27.645 1.00 30.84 301 HIS B N 1
ATOM 4801 C CA . HIS B 1 311 ? -46.142 24.297 -28.853 1.00 32.20 301 HIS B CA 1
ATOM 4802 C C . HIS B 1 311 ? -45.123 23.461 -29.567 1.00 32.92 301 HIS B C 1
ATOM 4803 O O . HIS B 1 311 ? -44.673 23.793 -30.661 1.00 33.95 301 HIS B O 1
ATOM 4810 N N . GLY B 1 312 ? -44.725 22.383 -28.917 1.00 32.49 302 GLY B N 1
ATOM 4811 C CA . GLY B 1 312 ? -43.757 21.419 -29.496 1.00 33.02 302 GLY B CA 1
ATOM 4812 C C . GLY B 1 312 ? -42.342 21.561 -28.971 1.00 32.79 302 GLY B C 1
ATOM 4813 O O . GLY B 1 312 ? -41.377 21.087 -29.568 1.00 31.97 302 GLY B O 1
ATOM 4814 N N . GLY B 1 313 ? -42.247 22.228 -27.836 1.00 33.24 303 GLY B N 1
ATOM 4815 C CA . GLY B 1 313 ? -40.987 22.360 -27.108 1.00 33.13 303 GLY B CA 1
ATOM 4816 C C . GLY B 1 313 ? -40.378 21.005 -26.804 1.00 32.43 303 GLY B C 1
ATOM 4817 O O . GLY B 1 313 ? -41.077 20.055 -26.446 1.00 30.93 303 GLY B O 1
ATOM 4818 N N . SER B 1 314 ? -39.065 20.926 -26.961 1.00 31.77 304 SER B N 1
ATOM 4819 C CA . SER B 1 314 ? -38.339 19.633 -26.836 1.00 31.30 304 SER B CA 1
ATOM 4820 C C . SER B 1 314 ? -38.282 19.168 -25.381 1.00 30.01 304 SER B C 1
ATOM 4821 O O . SER B 1 314 ? -38.392 17.979 -25.081 1.00 28.31 304 SER B O 1
ATOM 4824 N N . GLY B 1 315 ? -38.127 20.139 -24.495 1.00 29.18 305 GLY B N 1
ATOM 4825 C CA . GLY B 1 315 ? -38.151 19.905 -23.041 1.00 29.30 305 GLY B CA 1
ATOM 4826 C C . GLY B 1 315 ? -39.562 19.685 -22.521 1.00 28.73 305 GLY B C 1
ATOM 4827 O O . GLY B 1 315 ? -39.806 18.913 -21.583 1.00 28.24 305 GLY B O 1
ATOM 4828 N N . THR B 1 316 ? -40.496 20.354 -23.169 1.00 28.33 306 THR B N 1
ATOM 4829 C CA . THR B 1 316 ? -41.933 20.184 -22.879 1.00 26.95 306 THR B CA 1
ATOM 4830 C C . THR B 1 316 ? -42.416 18.781 -23.262 1.00 25.31 306 THR B C 1
ATOM 4831 O O . THR B 1 316 ? -43.157 18.133 -22.537 1.00 24.75 306 THR B O 1
ATOM 4835 N N . LEU B 1 317 ? -41.956 18.326 -24.408 1.00 24.59 307 LEU B N 1
ATOM 4836 C CA . LEU B 1 317 ? -42.334 17.003 -24.949 1.00 24.05 307 LEU B CA 1
ATOM 4837 C C . LEU B 1 317 ? -41.861 15.839 -24.071 1.00 23.39 307 LEU B C 1
ATOM 4838 O O . LEU B 1 317 ? -42.624 14.970 -23.692 1.00 22.53 307 LEU B O 1
ATOM 4843 N N . LEU B 1 318 ? -40.571 15.833 -23.783 1.00 23.76 308 LEU B N 1
ATOM 4844 C CA . LEU B 1 318 ? -39.953 14.767 -22.941 1.00 23.43 308 LEU B CA 1
ATOM 4845 C C . LEU B 1 318 ? -40.492 14.760 -21.515 1.00 21.98 308 LEU B C 1
ATOM 4846 O O . LEU B 1 318 ? -40.648 13.713 -20.902 1.00 21.29 308 LEU B O 1
ATOM 4851 N N . THR B 1 319 ? -40.768 15.953 -21.012 1.00 21.60 309 THR B N 1
ATOM 4852 C CA . THR B 1 319 ? -41.351 16.131 -19.649 1.00 21.91 309 THR B CA 1
ATOM 4853 C C . THR B 1 319 ? -42.726 15.471 -19.571 1.00 21.50 309 THR B C 1
ATOM 4854 O O . THR B 1 319 ? -43.092 14.834 -18.586 1.00 20.89 309 THR B O 1
ATOM 4858 N N . ALA B 1 320 ? -43.477 15.688 -20.636 1.00 21.50 310 ALA B N 1
ATOM 4859 C CA . ALA B 1 320 ? -44.852 15.197 -20.765 1.00 21.45 310 ALA B CA 1
ATOM 4860 C C . ALA B 1 320 ? -44.860 13.682 -20.898 1.00 21.74 310 ALA B C 1
ATOM 4861 O O . ALA B 1 320 ? -45.681 12.976 -20.316 1.00 21.60 310 ALA B O 1
ATOM 4863 N N . LEU B 1 321 ? -43.913 13.205 -21.685 1.00 22.15 311 LEU B N 1
ATOM 4864 C CA . LEU B 1 321 ? -43.683 11.754 -21.864 1.00 22.29 311 LEU B CA 1
ATOM 4865 C C . LEU B 1 321 ? -43.403 11.119 -20.509 1.00 22.32 311 LEU B C 1
ATOM 4866 O O . LEU B 1 321 ? -43.981 10.104 -20.132 1.00 22.82 311 LEU B O 1
ATOM 4871 N N . ALA B 1 322 ? -42.487 11.759 -19.801 1.00 22.28 312 ALA B N 1
ATOM 4872 C CA . ALA B 1 322 ? -42.049 11.343 -18.451 1.00 22.05 312 ALA B CA 1
ATOM 4873 C C . ALA B 1 322 ? -43.220 11.298 -17.474 1.00 22.02 312 ALA B C 1
ATOM 4874 O O . ALA B 1 322 ? -43.314 10.420 -16.633 1.00 22.62 312 ALA B O 1
ATOM 4876 N N . ALA B 1 323 ? -44.121 12.256 -17.631 1.00 22.01 313 ALA B N 1
ATOM 4877 C CA . ALA B 1 323 ? -45.357 12.356 -16.814 1.00 21.92 313 ALA B CA 1
ATOM 4878 C C . ALA B 1 323 ? -46.388 11.294 -17.198 1.00 22.47 313 ALA B C 1
ATOM 4879 O O . ALA B 1 323 ? -47.360 11.061 -16.494 1.00 22.41 313 ALA B O 1
ATOM 4881 N N . GLY B 1 324 ? -46.159 10.666 -18.341 1.00 23.64 314 GLY B N 1
ATOM 4882 C CA . GLY B 1 324 ? -47.049 9.605 -18.874 1.00 24.08 314 GLY B CA 1
ATOM 4883 C C . GLY B 1 324 ? -48.443 10.146 -19.110 1.00 24.00 314 GLY B C 1
ATOM 4884 O O . GLY B 1 324 ? -49.416 9.771 -18.453 1.00 24.55 314 GLY B O 1
ATOM 4885 N N . VAL B 1 325 ? -48.492 11.065 -20.055 1.00 23.37 315 VAL B N 1
ATOM 4886 C CA . VAL B 1 325 ? -49.609 11.994 -20.195 1.00 23.07 315 VAL B CA 1
ATOM 4887 C C . VAL B 1 325 ? -49.872 12.328 -21.675 1.00 23.41 315 VAL B C 1
ATOM 4888 O O . VAL B 1 325 ? -48.942 12.629 -22.410 1.00 23.23 315 VAL B O 1
ATOM 4892 N N . PRO B 1 326 ? -51.139 12.251 -22.121 1.00 23.81 316 PRO B N 1
ATOM 4893 C CA . PRO B 1 326 ? -51.420 12.492 -23.526 1.00 24.20 316 PRO B CA 1
ATOM 4894 C C . PRO B 1 326 ? -51.119 13.910 -23.933 1.00 23.93 316 PRO B C 1
ATOM 4895 O O . PRO B 1 326 ? -51.221 14.836 -23.133 1.00 23.94 316 PRO B O 1
ATOM 4899 N N . GLN B 1 327 ? -50.755 14.053 -25.194 1.00 24.20 317 GLN B N 1
ATOM 4900 C CA . GLN B 1 327 ? -50.225 15.326 -25.708 1.00 24.58 317 GLN B CA 1
ATOM 4901 C C . GLN B 1 327 ? -50.931 15.820 -26.950 1.00 24.98 317 GLN B C 1
ATOM 4902 O O . GLN B 1 327 ? -51.263 15.059 -27.852 1.00 25.82 317 GLN B O 1
ATOM 4908 N N . CYS B 1 328 ? -51.138 17.125 -26.963 1.00 25.36 318 CYS B N 1
ATOM 4909 C CA . CYS B 1 328 ? -51.602 17.841 -28.161 1.00 26.22 318 CYS B CA 1
ATOM 4910 C C . CYS B 1 328 ? -50.646 18.954 -28.540 1.00 26.85 318 CYS B C 1
ATOM 4911 O O . CYS B 1 328 ? -50.344 19.849 -27.755 1.00 25.77 318 CYS B O 1
ATOM 4914 N N . VAL B 1 329 ? -50.204 18.897 -29.779 1.00 28.03 319 VAL B N 1
ATOM 4915 C CA . VAL B 1 329 ? -49.171 19.810 -30.237 1.00 29.60 319 VAL B CA 1
ATOM 4916 C C . VAL B 1 329 ? -49.624 20.779 -31.318 1.00 32.07 319 VAL B C 1
ATOM 4917 O O . VAL B 1 329 ? -50.258 20.420 -32.320 1.00 33.94 319 VAL B O 1
ATOM 4921 N N . ILE B 1 330 ? -49.252 22.019 -31.060 1.00 33.10 320 ILE B N 1
ATOM 4922 C CA . ILE B 1 330 ? -49.417 23.126 -32.001 1.00 35.52 320 ILE B CA 1
ATOM 4923 C C . ILE B 1 330 ? -48.125 23.323 -32.804 1.00 38.86 320 ILE B C 1
ATOM 4924 O O . ILE B 1 330 ? -47.087 23.634 -32.238 1.00 40.66 320 ILE B O 1
ATOM 4929 N N . PRO B 1 331 ? -48.187 23.141 -34.130 1.00 41.97 321 PRO B N 1
ATOM 4930 C CA . PRO B 1 331 ? -47.024 23.285 -34.983 1.00 44.73 321 PRO B CA 1
ATOM 4931 C C . PRO B 1 331 ? -46.714 24.720 -35.342 1.00 48.37 321 PRO B C 1
ATOM 4932 O O . PRO B 1 331 ? -47.596 25.580 -35.396 1.00 48.64 321 PRO B O 1
ATOM 4936 N N . HIS B 1 332 ? -45.437 24.954 -35.583 1.00 51.93 322 HIS B N 1
ATOM 4937 C CA . HIS B 1 332 ? -44.994 26.212 -36.149 1.00 55.65 322 HIS B CA 1
ATOM 4938 C C . HIS B 1 332 ? -45.171 26.065 -37.623 1.00 58.48 322 HIS B C 1
ATOM 4939 O O . HIS B 1 332 ? -45.045 24.968 -38.168 1.00 59.32 322 HIS B O 1
ATOM 4946 N N . GLY B 1 333 ? -45.503 27.169 -38.274 1.00 61.19 323 GLY B N 1
ATOM 4947 C CA . GLY B 1 333 ? -45.683 27.193 -39.737 1.00 63.12 323 GLY B CA 1
ATOM 4948 C C . GLY B 1 333 ? -44.382 27.481 -40.453 1.00 66.22 323 GLY B C 1
ATOM 4949 O O . GLY B 1 333 ? -44.303 27.451 -41.680 1.00 66.90 323 GLY B O 1
ATOM 4950 N N . SER B 1 334 ? -43.365 27.730 -39.640 1.00 68.81 324 SER B N 1
ATOM 4951 C CA . SER B 1 334 ? -42.050 28.233 -40.086 1.00 68.34 324 SER B CA 1
ATOM 4952 C C . SER B 1 334 ? -41.038 27.126 -40.307 1.00 68.54 324 SER B C 1
ATOM 4953 O O . SER B 1 334 ? -40.072 27.282 -41.062 1.00 68.86 324 SER B O 1
ATOM 4956 N N . TYR B 1 335 ? -41.283 26.015 -39.625 1.00 68.25 325 TYR B N 1
ATOM 4957 C CA . TYR B 1 335 ? -40.391 24.836 -39.687 1.00 67.27 325 TYR B CA 1
ATOM 4958 C C . TYR B 1 335 ? -41.073 23.490 -39.439 1.00 65.54 325 TYR B C 1
ATOM 4959 O O . TYR B 1 335 ? -41.996 23.361 -38.638 1.00 64.78 325 TYR B O 1
ATOM 4968 N N . GLN B 1 336 ? -40.562 22.491 -40.142 1.00 64.84 326 GLN B N 1
ATOM 4969 C CA . GLN B 1 336 ? -41.169 21.152 -40.164 1.00 65.23 326 GLN B CA 1
ATOM 4970 C C . GLN B 1 336 ? -40.516 20.231 -39.150 1.00 64.87 326 GLN B C 1
ATOM 4971 O O . GLN B 1 336 ? -39.716 19.346 -39.489 1.00 67.93 326 GLN B O 1
ATOM 4977 N N . ASP B 1 337 ? -40.871 20.440 -37.895 1.00 63.81 327 ASP B N 1
ATOM 4978 C CA . ASP B 1 337 ? -40.391 19.552 -36.836 1.00 62.64 327 ASP B CA 1
ATOM 4979 C C . ASP B 1 337 ? -40.737 18.111 -37.196 1.00 61.82 327 ASP B C 1
ATOM 4980 O O . ASP B 1 337 ? -41.460 17.847 -38.157 1.00 63.87 327 ASP B O 1
ATOM 4985 N N . THR B 1 338 ? -40.208 17.200 -36.399 1.00 59.93 328 THR B N 1
ATOM 4986 C CA . THR B 1 338 ? -40.434 15.736 -36.561 1.00 58.57 328 THR B CA 1
ATOM 4987 C C . THR B 1 338 ? -41.376 15.137 -35.515 1.00 57.45 328 THR B C 1
ATOM 4988 O O . THR B 1 338 ? -41.641 13.927 -35.475 1.00 55.87 328 THR B O 1
ATOM 4992 N N . ASN B 1 339 ? -41.879 16.023 -34.679 1.00 56.65 329 ASN B N 1
ATOM 4993 C CA . ASN B 1 339 ? -42.684 15.632 -33.501 1.00 55.26 329 ASN B CA 1
ATOM 4994 C C . ASN B 1 339 ? -44.037 15.000 -33.826 1.00 52.17 329 ASN B C 1
ATOM 4995 O O . ASN B 1 339 ? -44.581 14.233 -33.040 1.00 50.95 329 ASN B O 1
ATOM 5000 N N . ARG B 1 340 ? -44.591 15.350 -34.971 1.00 50.72 330 ARG B N 1
ATOM 5001 C CA . ARG B 1 340 ? -45.942 14.866 -35.329 1.00 49.34 330 ARG B CA 1
ATOM 5002 C C . ARG B 1 340 ? -45.941 13.348 -35.441 1.00 47.14 330 ARG B C 1
ATOM 5003 O O . ARG B 1 340 ? -46.808 12.652 -34.917 1.00 45.29 330 ARG B O 1
ATOM 5011 N N . ASP B 1 341 ? -44.947 12.867 -36.165 1.00 46.59 331 ASP B N 1
ATOM 5012 C CA . ASP B 1 341 ? -44.821 11.429 -36.489 1.00 45.49 331 ASP B CA 1
ATOM 5013 C C . ASP B 1 341 ? -44.580 10.574 -35.259 1.00 43.16 331 ASP B C 1
ATOM 5014 O O . ASP B 1 341 ? -44.995 9.404 -35.189 1.00 41.39 331 ASP B O 1
ATOM 5019 N N . VAL B 1 342 ? -43.872 11.167 -34.310 1.00 41.35 332 VAL B N 1
ATOM 5020 C CA . VAL B 1 342 ? -43.569 10.482 -33.047 1.00 39.27 332 VAL B CA 1
ATOM 5021 C C . VAL B 1 342 ? -44.866 10.243 -32.273 1.00 38.65 332 VAL B C 1
ATOM 5022 O O . VAL B 1 342 ? -45.199 9.109 -31.895 1.00 37.71 332 VAL B O 1
ATOM 5026 N N . LEU B 1 343 ? -45.604 11.328 -32.085 1.00 36.99 333 LEU B N 1
ATOM 5027 C CA . LEU B 1 343 ? -46.871 11.304 -31.313 1.00 35.98 333 LEU B CA 1
ATOM 5028 C C . LEU B 1 343 ? -47.876 10.359 -31.955 1.00 35.95 333 LEU B C 1
ATOM 5029 O O . LEU B 1 343 ? -48.594 9.602 -31.290 1.00 34.56 333 LEU B O 1
ATOM 5034 N N . THR B 1 344 ? -47.943 10.477 -33.267 1.00 36.48 334 THR B N 1
ATOM 5035 C CA . THR B 1 344 ? -48.855 9.654 -34.076 1.00 36.84 334 THR B CA 1
ATOM 5036 C C . THR B 1 344 ? -48.406 8.218 -34.026 1.00 36.25 334 THR B C 1
ATOM 5037 O O . THR B 1 344 ? -49.173 7.311 -33.730 1.00 36.52 334 THR B O 1
ATOM 5041 N N . GLY B 1 345 ? -47.129 8.054 -34.317 1.00 36.16 335 GLY B N 1
ATOM 5042 C CA . GLY B 1 345 ? -46.494 6.733 -34.423 1.00 36.00 335 GLY B CA 1
ATOM 5043 C C . GLY B 1 345 ? -46.647 5.934 -33.147 1.00 35.37 335 GLY B C 1
ATOM 5044 O O . GLY B 1 345 ? -46.995 4.759 -33.166 1.00 35.99 335 GLY B O 1
ATOM 5045 N N . LEU B 1 346 ? -46.384 6.608 -32.039 1.00 34.17 336 LEU B N 1
ATOM 5046 C CA . LEU B 1 346 ? -46.518 6.007 -30.693 1.00 33.81 336 LEU B CA 1
ATOM 5047 C C . LEU B 1 346 ? -47.970 5.936 -30.245 1.00 33.76 336 LEU B C 1
ATOM 5048 O O . LEU B 1 346 ? -48.347 5.102 -29.425 1.00 33.69 336 LEU B O 1
ATOM 5053 N N . GLY B 1 347 ? -48.768 6.841 -30.791 1.00 33.67 337 GLY B N 1
ATOM 5054 C CA . GLY B 1 347 ? -50.208 6.926 -30.482 1.00 32.47 337 GLY B CA 1
ATOM 5055 C C . GLY B 1 347 ? -50.474 7.504 -29.110 1.00 31.75 337 GLY B C 1
ATOM 5056 O O . GLY B 1 347 ? -51.460 7.177 -28.457 1.00 31.47 337 GLY B O 1
ATOM 5057 N N . ILE B 1 348 ? -49.559 8.361 -28.690 1.00 32.11 338 ILE B N 1
ATOM 5058 C CA . ILE B 1 348 ? -49.630 9.053 -27.377 1.00 31.08 338 ILE B CA 1
ATOM 5059 C C . ILE B 1 348 ? -50.290 10.414 -27.505 1.00 30.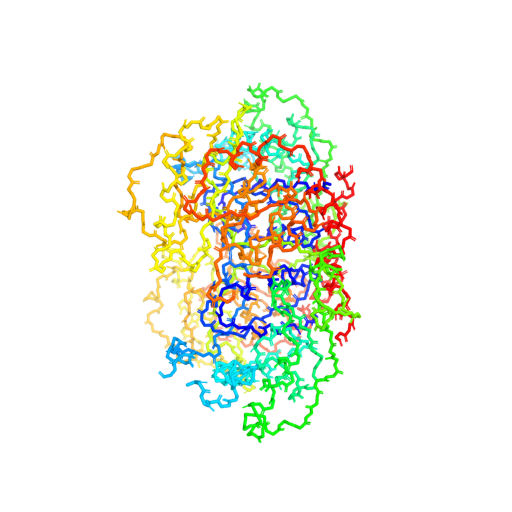20 338 ILE B C 1
ATOM 5060 O O . ILE B 1 348 ? -50.669 11.052 -26.523 1.00 30.49 338 ILE B O 1
ATOM 5065 N N . GLY B 1 349 ? -50.396 10.850 -28.741 1.00 29.73 339 GLY B N 1
ATOM 5066 C CA . GLY B 1 349 ? -50.956 12.163 -29.054 1.00 29.78 339 GLY B CA 1
ATOM 5067 C C . GLY B 1 349 ? -51.212 12.440 -30.520 1.00 30.05 339 GLY B C 1
ATOM 5068 O O . GLY B 1 349 ? -51.149 11.556 -31.385 1.00 29.59 339 GLY B O 1
ATOM 5069 N N . PHE B 1 350 ? -51.481 13.709 -30.773 1.00 29.33 340 PHE B N 1
ATOM 5070 C CA . PHE B 1 350 ? -51.860 14.177 -32.105 1.00 30.23 340 PHE B CA 1
ATOM 5071 C C . PHE B 1 350 ? -51.573 15.652 -32.281 1.00 31.26 340 PHE B C 1
ATOM 5072 O O . PHE B 1 350 ? -51.336 16.376 -31.324 1.00 30.90 340 PHE B O 1
ATOM 5080 N N . ASP B 1 351 ? -51.633 16.089 -33.526 1.00 33.51 341 ASP B N 1
ATOM 5081 C CA . ASP B 1 351 ? -51.429 17.518 -33.849 1.00 35.31 341 ASP B CA 1
ATOM 5082 C C . ASP B 1 351 ? -52.761 18.254 -34.058 1.00 35.23 341 ASP B C 1
ATOM 5083 O O . ASP B 1 351 ? -53.795 17.650 -34.341 1.00 33.27 341 ASP B O 1
ATOM 5088 N N . ALA B 1 352 ? -52.691 19.572 -33.912 1.00 35.75 342 ALA B N 1
ATOM 5089 C CA . ALA B 1 352 ? -53.845 20.469 -34.129 1.00 35.97 342 ALA B CA 1
ATOM 5090 C C . ALA B 1 352 ? -53.470 21.927 -34.395 1.00 37.38 342 ALA B C 1
ATOM 5091 O O . ALA B 1 352 ? -52.764 22.568 -33.615 1.00 39.01 342 ALA B O 1
ATOM 5093 N N . GLU B 1 353 ? -53.961 22.440 -35.513 1.00 38.52 343 GLU B N 1
ATOM 5094 C CA . GLU B 1 353 ? -53.747 23.855 -35.882 1.00 38.47 343 GLU B CA 1
ATOM 5095 C C . GLU B 1 353 ? -54.471 24.752 -34.889 1.00 38.15 343 GLU B C 1
ATOM 5096 O O . GLU B 1 353 ? -55.612 24.493 -34.505 1.00 37.72 343 GLU B O 1
ATOM 5102 N N . ALA B 1 354 ? -53.787 25.819 -34.502 1.00 37.56 344 ALA B N 1
ATOM 5103 C CA . ALA B 1 354 ? -54.266 26.758 -33.450 1.00 37.10 344 ALA B CA 1
ATOM 5104 C C . ALA B 1 354 ? -55.666 27.285 -33.727 1.00 36.83 344 ALA B C 1
ATOM 5105 O O . ALA B 1 354 ? -56.499 27.428 -32.822 1.00 36.41 344 ALA B O 1
ATOM 5107 N N . GLY B 1 355 ? -55.899 27.573 -35.001 1.00 36.49 345 GLY B N 1
ATOM 5108 C CA . GLY B 1 355 ? -57.173 28.146 -35.467 1.00 37.03 345 GLY B CA 1
ATOM 5109 C C . GLY B 1 355 ? -58.349 27.197 -35.328 1.00 37.46 345 GLY B C 1
ATOM 5110 O O . GLY B 1 355 ? -59.492 27.618 -35.155 1.00 39.37 345 GLY B O 1
ATOM 5111 N N . SER B 1 356 ? -58.044 25.910 -35.369 1.00 36.24 346 SER B N 1
ATOM 5112 C CA . SER B 1 356 ? -59.073 24.852 -35.317 1.00 36.40 346 SER B CA 1
ATOM 5113 C C . SER B 1 356 ? -58.964 23.984 -34.067 1.00 36.52 346 SER B C 1
ATOM 5114 O O . SER B 1 356 ? -59.361 22.810 -34.046 1.00 37.25 346 SER B O 1
ATOM 5117 N N . LEU B 1 357 ? -58.431 24.605 -33.025 1.00 35.53 347 LEU B N 1
ATOM 5118 C CA . LEU B 1 357 ? -58.217 23.950 -31.724 1.00 34.12 347 LEU B CA 1
ATOM 5119 C C . LEU B 1 357 ? -59.289 24.375 -30.740 1.00 34.11 347 LEU B C 1
ATOM 5120 O O . LEU B 1 357 ? -59.432 25.552 -30.414 1.00 34.89 347 LEU B O 1
ATOM 5125 N N . GLY B 1 358 ? -60.028 23.385 -30.256 1.00 33.56 348 GLY B N 1
ATOM 5126 C CA . GLY B 1 358 ? -61.148 23.623 -29.326 1.00 31.65 348 GLY B CA 1
ATOM 5127 C C . GLY B 1 358 ? -61.543 22.471 -28.421 1.00 30.98 348 GLY B C 1
ATOM 5128 O O . GLY B 1 358 ? -60.753 21.592 -28.109 1.00 30.38 348 GLY B O 1
ATOM 5129 N N . ALA B 1 359 ? -62.806 22.495 -28.014 1.00 31.25 349 ALA B N 1
ATOM 5130 C CA . ALA B 1 359 ? -63.373 21.524 -27.058 1.00 30.14 349 ALA B CA 1
ATOM 5131 C C . ALA B 1 359 ? -63.214 20.072 -27.533 1.00 29.71 349 ALA B C 1
ATOM 5132 O O . ALA B 1 359 ? -63.008 19.146 -26.749 1.00 28.96 349 ALA B O 1
ATOM 5134 N N . GLU B 1 360 ? -63.295 19.907 -28.841 1.00 29.81 350 GLU B N 1
ATOM 5135 C CA . GLU B 1 360 ? -63.210 18.573 -29.488 1.00 30.34 350 GLU B CA 1
ATOM 5136 C C . GLU B 1 360 ? -61.930 17.851 -29.056 1.00 29.58 350 GLU B C 1
ATOM 5137 O O . GLU B 1 360 ? -61.931 16.691 -28.633 1.00 28.40 350 GLU B O 1
ATOM 5143 N N . GLN B 1 361 ? -60.834 18.582 -29.191 1.00 28.71 351 GLN B N 1
ATOM 5144 C CA . GLN B 1 361 ? -59.481 18.043 -28.941 1.00 28.36 351 GLN B CA 1
ATOM 5145 C C . GLN B 1 361 ? -59.269 17.739 -27.461 1.00 27.36 351 GLN B C 1
ATOM 5146 O O . GLN B 1 361 ? -58.634 16.768 -27.072 1.00 26.47 351 GLN B O 1
ATOM 5152 N N . CYS B 1 362 ? -59.795 18.626 -26.645 1.00 27.16 352 CYS B N 1
ATOM 5153 C CA . CYS B 1 362 ? -59.667 18.497 -25.182 1.00 26.66 352 CYS B CA 1
ATOM 5154 C C . CYS B 1 362 ? -60.334 17.213 -24.714 1.00 26.74 352 CYS B C 1
ATOM 5155 O O . CYS B 1 362 ? -59.823 16.470 -23.875 1.00 27.84 352 CYS B O 1
ATOM 5158 N N . ARG B 1 363 ? -61.496 16.975 -25.282 1.00 26.80 353 ARG B N 1
ATOM 5159 C CA . ARG B 1 363 ? -62.313 15.807 -24.923 1.00 27.46 353 ARG B CA 1
ATOM 5160 C C . ARG B 1 363 ? -61.583 14.549 -25.345 1.00 26.93 353 ARG B C 1
ATOM 5161 O O . ARG B 1 363 ? -61.557 13.536 -24.649 1.00 26.68 353 ARG B O 1
ATOM 5169 N N . ARG B 1 364 ? -60.983 14.672 -26.515 1.00 26.98 354 ARG B N 1
ATOM 5170 C CA A ARG B 1 364 ? -60.196 13.585 -27.124 0.50 27.23 354 ARG B CA 1
ATOM 5171 C CA B ARG B 1 364 ? -60.184 13.593 -27.134 0.50 27.35 354 ARG B CA 1
ATOM 5172 C C . ARG B 1 364 ? -59.005 13.244 -26.230 1.00 26.78 354 ARG B C 1
ATOM 5173 O O . ARG B 1 364 ? -58.730 12.074 -25.959 1.00 27.04 354 ARG B O 1
ATOM 5188 N N . LEU B 1 365 ? -58.335 14.284 -25.763 1.00 25.92 355 LEU B N 1
ATOM 5189 C CA . LEU B 1 365 ? -57.182 14.152 -24.823 1.00 25.43 355 LEU B CA 1
ATOM 5190 C C . LEU B 1 365 ? -57.562 13.381 -23.563 1.00 25.00 355 LEU B C 1
ATOM 5191 O O . LEU B 1 365 ? -56.897 12.447 -23.159 1.00 23.74 355 LEU B O 1
ATOM 5196 N N . LEU B 1 366 ? -58.680 13.776 -22.986 1.00 25.87 356 LEU B N 1
ATOM 5197 C CA . LEU B 1 366 ? -59.102 13.275 -21.648 1.00 27.00 356 LEU B CA 1
ATOM 5198 C C . LEU B 1 366 ? -59.767 11.901 -21.628 1.00 27.72 356 LEU B C 1
ATOM 5199 O O . LEU B 1 366 ? -59.765 11.225 -20.603 1.00 27.67 356 LEU B O 1
ATOM 5204 N N . ASP B 1 367 ? -60.359 11.526 -22.753 1.00 28.98 357 ASP B N 1
ATOM 5205 C CA . ASP B 1 367 ? -61.244 10.319 -22.831 1.00 30.47 357 ASP B CA 1
ATOM 5206 C C . ASP B 1 367 ? -60.750 9.155 -23.705 1.00 31.02 357 ASP B C 1
ATOM 5207 O O . ASP B 1 367 ? -61.069 7.990 -23.451 1.00 32.49 357 ASP B O 1
ATOM 5212 N N . ASP B 1 368 ? -59.994 9.497 -24.736 1.00 29.79 358 ASP B N 1
ATOM 5213 C CA . ASP B 1 368 ? -59.386 8.506 -25.648 1.00 29.70 358 ASP B CA 1
ATOM 5214 C C . ASP B 1 368 ? -58.394 7.612 -24.885 1.00 30.26 358 ASP B C 1
ATOM 5215 O O . ASP B 1 368 ? -57.284 8.015 -24.521 1.00 31.16 358 ASP B O 1
ATOM 5220 N N . ALA B 1 369 ? -58.842 6.391 -24.649 1.00 30.29 359 ALA B N 1
ATOM 5221 C CA . ALA B 1 369 ? -58.123 5.385 -23.821 1.00 31.33 359 ALA B CA 1
ATOM 5222 C C . ALA B 1 369 ? -56.736 5.029 -24.368 1.00 31.41 359 ALA B C 1
ATOM 5223 O O . ALA B 1 369 ? -55.792 4.770 -23.620 1.00 31.99 359 ALA B O 1
ATOM 5225 N N . GLY B 1 370 ? -56.661 4.991 -25.688 1.00 31.43 360 GLY B N 1
ATOM 5226 C CA . GLY B 1 370 ? -55.450 4.580 -26.415 1.00 30.82 360 GLY B CA 1
ATOM 5227 C C . GLY B 1 370 ? -54.302 5.550 -26.223 1.00 30.87 360 GLY B C 1
ATOM 5228 O O . GLY B 1 370 ? -53.134 5.163 -26.154 1.00 30.80 360 GLY B O 1
ATOM 5229 N N . LEU B 1 371 ? -54.663 6.821 -26.140 1.00 30.33 361 LEU B N 1
ATOM 5230 C CA . LEU B 1 371 ? -53.683 7.911 -25.944 1.00 29.36 361 LEU B CA 1
ATOM 5231 C C . LEU B 1 371 ? -53.007 7.769 -24.588 1.00 29.91 361 LEU B C 1
ATOM 5232 O O . LEU B 1 371 ? -51.796 7.956 -24.445 1.00 30.19 361 LEU B O 1
ATOM 5237 N N . ARG B 1 372 ? -53.820 7.418 -23.605 1.00 29.69 362 ARG B N 1
ATOM 5238 C CA . ARG B 1 372 ? -53.366 7.305 -22.203 1.00 30.62 362 ARG B CA 1
ATOM 5239 C C . ARG B 1 372 ? -52.472 6.092 -21.988 1.00 31.39 362 ARG B C 1
ATOM 5240 O O . ARG B 1 372 ? -51.443 6.161 -21.311 1.00 31.28 362 ARG B O 1
ATOM 5248 N N . GLU B 1 373 ? -52.883 4.977 -22.571 1.00 32.11 363 GLU B N 1
ATOM 5249 C CA . GLU B 1 373 ? -52.144 3.691 -22.416 1.00 32.84 363 GLU B CA 1
ATOM 5250 C C . GLU B 1 373 ? -50.771 3.770 -23.068 1.00 31.66 363 GLU B C 1
ATOM 5251 O O . GLU B 1 373 ? -49.774 3.317 -22.523 1.00 30.24 363 GLU B O 1
ATOM 5257 N N . ALA B 1 374 ? -50.760 4.360 -24.252 1.00 31.24 364 ALA B N 1
ATOM 5258 C CA . ALA B 1 374 ? -49.519 4.593 -25.013 1.00 31.39 364 ALA B CA 1
ATOM 5259 C C . ALA B 1 374 ? -48.588 5.542 -24.245 1.00 31.70 364 ALA B C 1
ATOM 5260 O O . ALA B 1 374 ? -47.379 5.321 -24.128 1.00 31.54 364 ALA B O 1
ATOM 5262 N N . ALA B 1 375 ? -49.188 6.594 -23.710 1.00 30.85 365 ALA B N 1
ATOM 5263 C CA . ALA B 1 375 ? -48.443 7.606 -22.945 1.00 30.07 365 ALA B CA 1
ATOM 5264 C C . ALA B 1 375 ? -47.776 6.909 -21.768 1.00 29.39 365 ALA B C 1
ATOM 5265 O O . ALA B 1 375 ? -46.586 7.067 -21.507 1.00 29.83 365 ALA B O 1
ATOM 5267 N N . LEU B 1 376 ? -48.578 6.098 -21.100 1.00 29.41 366 LEU B N 1
ATOM 5268 C CA . LEU B 1 376 ? -48.138 5.306 -19.917 1.00 29.24 366 LEU B CA 1
ATOM 5269 C C . LEU B 1 376 ? -47.035 4.307 -20.263 1.00 28.65 366 LEU B C 1
ATOM 5270 O O . LEU B 1 376 ? -46.094 4.081 -19.513 1.00 28.89 366 LEU B O 1
ATOM 5275 N N . ARG B 1 377 ? -47.215 3.695 -21.415 1.00 29.62 367 ARG B N 1
ATOM 5276 C CA . ARG B 1 377 ? -46.288 2.676 -21.976 1.00 29.50 367 ARG B CA 1
ATOM 5277 C C . ARG B 1 377 ? -44.871 3.252 -22.150 1.00 28.36 367 ARG B C 1
ATOM 5278 O O . ARG B 1 377 ? -43.864 2.649 -21.771 1.00 28.25 367 ARG B O 1
ATOM 5286 N N . VAL B 1 378 ? -44.831 4.449 -22.706 1.00 27.73 368 VAL B N 1
ATOM 5287 C CA . VAL B 1 378 ? -43.555 5.151 -22.998 1.00 27.65 368 VAL B CA 1
ATOM 5288 C C . VAL B 1 378 ? -42.883 5.646 -21.712 1.00 27.27 368 VAL B C 1
ATOM 5289 O O . VAL B 1 378 ? -41.662 5.647 -21.566 1.00 27.18 368 VAL B O 1
ATOM 5293 N N . ARG B 1 379 ? -43.720 6.066 -20.784 1.00 26.64 369 ARG B N 1
ATOM 5294 C CA . ARG B 1 379 ? -43.274 6.476 -19.441 1.00 25.83 369 ARG B CA 1
ATOM 5295 C C . ARG B 1 379 ? -42.506 5.341 -18.785 1.00 25.74 369 ARG B C 1
ATOM 5296 O O . ARG B 1 379 ? -41.453 5.531 -18.183 1.00 25.93 369 ARG B O 1
ATOM 5304 N N . GLN B 1 380 ? -43.075 4.156 -18.905 1.00 26.49 370 GLN B N 1
ATOM 5305 C CA . GLN B 1 380 ? -42.491 2.924 -18.312 1.00 27.02 370 GLN B CA 1
ATOM 5306 C C . GLN B 1 380 ? -41.117 2.651 -18.915 1.00 26.45 370 GLN B C 1
ATOM 5307 O O . GLN B 1 380 ? -40.156 2.298 -18.241 1.00 25.91 370 GLN B O 1
ATOM 5313 N N . GLU B 1 381 ? -41.057 2.855 -20.214 1.00 26.33 371 GLU B N 1
ATOM 5314 C CA . GLU B 1 381 ? -39.808 2.697 -20.983 1.00 26.08 371 GLU B CA 1
ATOM 5315 C C . GLU B 1 381 ? -38.723 3.676 -20.515 1.00 24.98 371 GLU B C 1
ATOM 5316 O O . GLU B 1 381 ? -37.565 3.328 -20.331 1.00 25.74 371 GLU B O 1
ATOM 5322 N N . MET B 1 382 ? -39.137 4.904 -20.303 1.00 24.47 372 MET B N 1
ATOM 5323 C CA . MET B 1 382 ? -38.231 5.975 -19.810 1.00 24.28 372 MET B CA 1
ATOM 5324 C C . MET B 1 382 ? -37.658 5.678 -18.423 1.00 23.88 372 MET B C 1
ATOM 5325 O O . MET B 1 382 ? -36.510 5.968 -18.117 1.00 23.68 372 MET B O 1
ATOM 5330 N N . SER B 1 383 ? -38.487 5.089 -17.588 1.00 24.17 373 SER B N 1
ATOM 5331 C CA . SER B 1 383 ? -38.098 4.775 -16.195 1.00 24.05 373 SER B CA 1
ATOM 5332 C C . SER B 1 383 ? -37.143 3.596 -16.102 1.00 23.87 373 SER B C 1
ATOM 5333 O O . SER B 1 383 ? -36.550 3.341 -15.055 1.00 24.21 373 SER B O 1
ATOM 5336 N N . GLU B 1 384 ? -37.040 2.860 -17.198 1.00 23.83 374 GLU B N 1
ATOM 5337 C CA . GLU B 1 384 ? -36.102 1.700 -17.288 1.00 24.16 374 GLU B CA 1
ATOM 5338 C C . GLU B 1 384 ? -34.683 2.096 -17.729 1.00 23.29 374 GLU B C 1
ATOM 5339 O O . GLU B 1 384 ? -33.744 1.298 -17.685 1.00 22.30 374 GLU B O 1
ATOM 5345 N N . MET B 1 385 ? -34.570 3.329 -18.189 1.00 22.28 375 MET B N 1
ATOM 5346 C CA . MET B 1 385 ? -33.274 3.896 -18.578 1.00 22.18 375 MET B CA 1
ATOM 5347 C C . MET B 1 385 ? -32.517 4.322 -17.319 1.00 22.50 375 MET B C 1
ATOM 5348 O O . MET B 1 385 ? -33.142 4.756 -16.348 1.00 22.30 375 MET B O 1
ATOM 5353 N N . PRO B 1 386 ? -31.173 4.216 -17.335 1.00 22.05 376 PRO B N 1
ATOM 5354 C CA . PRO B 1 386 ? -30.326 4.582 -16.218 1.00 21.85 376 PRO B CA 1
ATOM 5355 C C . PRO B 1 386 ? -30.457 6.037 -15.830 1.00 21.37 376 PRO B C 1
ATOM 5356 O O . PRO B 1 386 ? -30.398 6.903 -16.691 1.00 21.11 376 PRO B O 1
ATOM 5360 N N . PRO B 1 387 ? -30.610 6.308 -14.536 1.00 20.72 377 PRO B N 1
ATOM 5361 C CA . PRO B 1 387 ? -30.760 7.654 -14.045 1.00 20.78 377 PRO B CA 1
ATOM 5362 C C . PRO B 1 387 ? -29.462 8.429 -14.184 1.00 20.58 377 PRO B C 1
ATOM 5363 O O . PRO B 1 387 ? -28.423 7.830 -14.406 1.00 20.83 377 PRO B O 1
ATOM 5367 N N . PRO B 1 388 ? -29.512 9.759 -14.070 1.00 20.16 378 PRO B N 1
ATOM 5368 C CA . PRO B 1 388 ? -28.295 10.566 -14.155 1.00 20.10 378 PRO B CA 1
ATOM 5369 C C . PRO B 1 388 ? -27.211 10.236 -13.144 1.00 19.77 378 PRO B C 1
ATOM 5370 O O . PRO B 1 388 ? -26.034 10.401 -13.443 1.00 19.88 378 PRO B O 1
ATOM 5374 N N . ALA B 1 389 ? -27.621 9.771 -11.975 1.00 19.56 379 ALA B N 1
ATOM 5375 C CA . ALA B 1 389 ? -26.673 9.332 -10.902 1.00 20.11 379 ALA B CA 1
ATOM 5376 C C . ALA B 1 389 ? -25.719 8.222 -11.381 1.00 20.76 379 ALA B C 1
ATOM 5377 O O . ALA B 1 389 ? -24.527 8.187 -11.065 1.00 20.30 379 ALA B O 1
ATOM 5379 N N . GLU B 1 390 ? -26.302 7.314 -12.146 1.00 21.77 380 GLU B N 1
ATOM 5380 C CA . GLU B 1 390 ? -25.593 6.149 -12.709 1.00 22.32 380 GLU B CA 1
ATOM 5381 C C . GLU B 1 390 ? -24.673 6.577 -13.845 1.00 22.10 380 GLU B C 1
ATOM 5382 O O . GLU B 1 390 ? -23.533 6.124 -13.984 1.00 22.38 380 GLU B O 1
ATOM 5388 N N . THR B 1 391 ? -25.204 7.466 -14.652 1.00 21.51 381 THR B N 1
ATOM 5389 C CA . THR B 1 391 ? -24.466 8.014 -15.796 1.00 21.73 381 THR B CA 1
ATOM 5390 C C . THR B 1 391 ? -23.237 8.793 -15.318 1.00 21.98 381 THR B C 1
ATOM 5391 O O . THR B 1 391 ? -22.165 8.758 -15.929 1.00 22.96 381 THR B O 1
ATOM 5395 N N . ALA B 1 392 ? -23.415 9.496 -14.212 1.00 21.60 382 ALA B N 1
ATOM 5396 C CA . ALA B 1 392 ? -22.318 10.275 -13.582 1.00 21.68 382 ALA B CA 1
ATOM 5397 C C . ALA B 1 392 ? -21.166 9.372 -13.142 1.00 22.07 382 ALA B C 1
ATOM 5398 O O . ALA B 1 392 ? -19.988 9.687 -13.316 1.00 22.42 382 ALA B O 1
ATOM 5400 N N . ALA B 1 393 ? -21.535 8.241 -12.568 1.00 22.48 383 ALA B N 1
ATOM 5401 C CA . ALA B 1 393 ? -20.559 7.232 -12.117 1.00 22.77 383 ALA B CA 1
ATOM 5402 C C . ALA B 1 393 ? -19.718 6.742 -13.292 1.00 23.76 383 ALA B C 1
ATOM 5403 O O . ALA B 1 393 ? -18.499 6.608 -13.215 1.00 24.81 383 ALA B O 1
ATOM 5405 N N . LYS B 1 394 ? -20.424 6.482 -14.379 1.00 24.07 384 LYS B N 1
ATOM 5406 C CA . LYS B 1 394 ? -19.831 5.993 -15.641 1.00 24.49 384 LYS B CA 1
ATOM 5407 C C . LYS B 1 394 ? -18.778 6.975 -16.158 1.00 25.04 384 LYS B C 1
ATOM 5408 O O . LYS B 1 394 ? -17.719 6.589 -16.628 1.00 25.92 384 LYS B O 1
ATOM 5414 N N . LEU B 1 395 ? -19.103 8.253 -16.068 1.00 25.01 385 LEU B N 1
ATOM 5415 C CA . LEU B 1 395 ? -18.194 9.331 -16.542 1.00 25.16 385 LEU B CA 1
ATOM 5416 C C . LEU B 1 395 ? -16.950 9.464 -15.667 1.00 25.80 385 LEU B C 1
ATOM 5417 O O . LEU B 1 395 ? -15.856 9.717 -16.148 1.00 26.56 385 LEU B O 1
ATOM 5422 N N . VAL B 1 396 ? -17.147 9.276 -14.372 1.00 25.96 386 VAL B N 1
ATOM 5423 C CA . VAL B 1 396 ? -16.056 9.412 -13.369 1.00 26.59 386 VAL B CA 1
ATOM 5424 C C . VAL B 1 396 ? -14.942 8.410 -13.646 1.00 27.78 386 VAL B C 1
ATOM 5425 O O . VAL B 1 396 ? -13.763 8.684 -13.439 1.00 28.66 386 VAL B O 1
ATOM 5429 N N . ALA B 1 397 ? -15.354 7.242 -14.107 1.00 28.24 387 ALA B N 1
ATOM 5430 C CA . ALA B 1 397 ? -14.436 6.167 -14.542 1.00 28.98 387 ALA B CA 1
ATOM 5431 C C . ALA B 1 397 ? -13.730 6.512 -15.867 1.00 29.52 387 ALA B C 1
ATOM 5432 O O . ALA B 1 397 ? -12.521 6.351 -16.023 1.00 30.98 387 ALA B O 1
ATOM 5434 N N . LEU B 1 398 ? -14.511 7.026 -16.799 1.00 29.63 388 LEU B N 1
ATOM 5435 C CA . LEU B 1 398 ? -14.000 7.445 -18.132 1.00 30.61 388 LEU B CA 1
ATOM 5436 C C . LEU B 1 398 ? -12.885 8.492 -18.047 1.00 31.02 388 LEU B C 1
ATOM 5437 O O . LEU B 1 398 ? -11.950 8.499 -18.834 1.00 32.76 388 LEU B O 1
ATOM 5442 N N . ALA B 1 399 ? -13.037 9.399 -17.106 1.00 31.31 389 ALA B N 1
ATOM 5443 C CA . ALA B 1 399 ? -12.088 10.504 -16.920 1.00 32.66 389 ALA B CA 1
ATOM 5444 C C . ALA B 1 399 ? -10.998 10.139 -15.929 1.00 33.78 389 ALA B C 1
ATOM 5445 O O . ALA B 1 399 ? -9.839 10.528 -16.061 1.00 34.32 389 ALA B O 1
ATOM 5447 N N . GLY B 1 400 ? -11.408 9.400 -14.915 1.00 35.33 390 GLY B N 1
ATOM 5448 C CA . GLY B 1 400 ? -10.507 9.004 -13.807 1.00 36.00 390 GLY B CA 1
ATOM 5449 C C . GLY B 1 400 ? -9.419 8.032 -14.235 1.00 35.44 390 GLY B C 1
ATOM 5450 O O . GLY B 1 400 ? -8.393 8.436 -14.779 1.00 34.50 390 GLY B O 1
#

Sequence (743 aa):
SMRALFITSPGLSHILPTVPLAQALRALGHEVRYATGGDIRAVAEAGLCAVDVSPGVNYAKLFVPPMHSEGLGEGFFAEMFARVSAVAVDGALRTARSWRPDLVVHTPTQGAGPLTAAALQLPCVELPLGPADSEPGLGALIRRAMSKDYERHGVTGEPTGSVRLTTTPPSVEALLPEDRRSPGAWPMRYVPYNGGAVLPDWLPPAAGRRRIAVTLGSIDALSGGIAKLAPLFSEVADVDAEFVLTLGGGDLALLGELPANVRVVEWIPLGALLETCDAIIHHGGSGTLLTALAAGVPQCVIPHGSYDTNRDVLTGLGIGFDAEAGSLGAEQCRRLLDDAGLREAALRVRQEMSEMPPPAETAAKLVALAQSMRALFITSPGLSHILPTVPLAQALRALGHEVRYATGGDIRAVAEAGLCAVDVSPGVNYAKLFVPPMHSEGLGEGFFAEMFARRVSAVAVDGALRTARSWRPDLVVHTPTQGAGPLTAAALQLPCVELPLGPADSEPGLGALIRRAMSKDYERHGVTGEPTGSVRLTTTPPSVEALLPEDRRSPGAWPMRYVPYNGGAVLPDWLPPAAGRRRIAVTLGSIDALSGGIAKLAPLFSEVADVDAEFVLTLGGGDLALLGELPANVRVVEWIPLGALLETCDAIIHHGGSGTLLTALAAGVPQCVIPHGSYQDTNRDVLTGLGIGFDAEAGSLGAEQCRRRLLDDAGLREAALRVRQEMSEMPPPAETAAKLVALAG

B-factor: mean 32.98, std 11.93, range [10.89, 87.13]

Radius of gyration: 27.34 Å; Cα contacts (8 Å, |Δi|>4): 1579; chains: 2; bounding box: 71×51×98 Å

Organism: Streptomyces nogalater (NCBI:txid38314)

Foldseek 3Di:
DAEEEEEEQLDPLGPQQCLQLQVLLVVVVYYYEYQYAHNQVLQVLSVHYYDHQAPPDDVVCLLPVVPPDPPPDLLVVLLSLLSRLLRRQVSSQVCCVVVPHQEYEYEQSNLSGQLNLQLNQHAYEYDYSFLQSQDACSNVSNPVSNVVVSVVSVGPGGHNHYAYEHQDFPLLLVLDPPRSHDPPHAYAFRDAGQGDDDDDDCLADDDPAAEEEEEADLPNQQVQCVLLQLQAQVACLVARHAYEYARNNHDCVSNPDGDPRYDYDPDDRLLSNLLRHQAYEYADDRSNVSSQLLSLHAYEHQYDPPPDPCASSCVVLVLYHYDHSVGHYNVRVCCRRPVPSNNVSSNVSNVSSVPRHHSSVVSVVVSVVD/DAAEEEEEEQLDPLGVFQCLQLQVLSVVVVHYYEYQYAHNQVLQVLSVHHYDHQAPPDDVVCLLPCDVPDDPPDLLVVLLSLLSRLLSRQVSSQVCCVVVVHLEFEYEQSNLSGFLNLQLNQHAYEYDYSFLQSQDACSNVSNPVSNVVVSVVSVRPGGRNHYAYEHQDFPLLLVLDPPRSHDPPHAYAFRDAGQGDDPDDDCLADDPPAAEEEEEADLDQLPDPRVLLQLQAQVACLVARHAYEYARNHHDPCNSPDGDPRYDYDPDDRLLSNLLRHQAYEYAPRRSNVSSCLLSLHAYEHEYDPVDDGSVQSSCVVLVLYHYDHSNGHYNVRVCCRRPVPSNNVSSNVSNVSSVPRHHSSVVSVVVSVVSD

CATH classification: 3.40.50.2000 (+1 more: 3.40.50.2000)

Secondary structure (DSSP, 8-state):
--EEEEE--SSHHHHGGGHHHHHHHHHTT-EEEEEE-SSTHHHHTBT-EEEESSTT--HHHHH----S-S--SHHHHHHHHHHHHHHHHHHHHHHHHHH--SEEEE-TT-THHHHHHHHTT--EEE--SSGGG--TTHHHHHHHHTHHHHHHTT-----S-EEEEE---HHHHHTS-GGG--TTPEE---------EE--TT-SPPTT--EEEEE--TTTTTTTGGGGGHHHHTTGGGSSSEEEEE-TT--GGGT----TTEEEES---HHHHHTT-SEEEE---HHHHHHHHHHT--EEE---TT----HHHHHHHTSEEE--GGG-SHHHHHHHHH-HHHHHHHHHHHHHHHTSPPHHHHHHHHHHH-/---EEEEE--SSHHHHGGGHHHHHHHHHTT-EEEEEE-SSTHHHHTBT-EEEESSTT--HHHHH----S----SHHHHHHHHHHHHHHHHHHHHHHHHHH--SEEEE-TT-THHHHHHHHTT--EEE--SSGGG--TTHHHHHHHHTHHHHHHTT--S--S-EEEEE-S-HHHHHTS-GGG--TTPEE---------EEE-TT-SPPTT--EEEEE--SSSSTTT-SGGGHHHHTTGGGSSSEEEEE-TT--GGGT----TTEEEES---HHHHHTT-SEEEE---HHHHHHHHHHT--EEEPPPSS---SHHHHHHHHTSEEE--GGG-SHHHHHHHHH-HHHHHHHHHHHHHHHTSPPHHHHHHHHHHHH-

InterPro domains:
  IPR002213 UDP-glucuronosyl/UDP-glucosyltransferase [cd03784] (13-385)
  IPR010610 Erythromycin biosynthesis protein CIII-like, C-terminal domain [PF06722] (250-388)
  IPR048284 Erythromycin biosynthesis protein CIII-like, N-terminal domain [PF21036] (34-235)
  IPR050426 Glycosyltransferase 28 [PTHR48050] (214-372)